Protein 3FXA (pdb70)

Sequence (746 aa):
DKQAILDNIHQTWQQEEANAISSRLPEVTSEEALVKTVEKIAECTGKIIVVAGCGTTSGVAAKKLVHSFNCIERRPAVFLTPSDAVHGTLGVLQKEDILILISKGGNTGELLNLIPACKTKGSTLIGVTENPDSVIAKEADIFFPVSVSKEPDPFNLATASTAVIASFDAVIVCLTYNYTKEQFSVIHPGGAGDKQQAILDNIHQTWQEEANAISSRLPEEVTSEEALVKTVEKIAECTGKIVVAGCGTSGVAAKKLVHSFNCIERPAVFLTPSDAVHGTLGVLQKEEDILILISKGGNTGELLNLIPACKTKGSTLIGVTENPDSVIAKEADIFFPVSVSKKEPDPFFNLATASTAVIASFDAVIVCLTYNYTKEQFSVIHPGGDKQAILDNIHQQTWQEEANAISRLPEVTSEEEALVKTVEKIAECTGKIVVAGCGTTSGVAAKKLVHSFNCIERPAVVFLTPSDAVHGTLGVLQKEEDILILISKGGNTGELLNLIPACKTKGSTLIGVTENPDSVIAKEADIFFPVSVSKEPDPFNLATASSTAVIASFDAVIVCLTYNNYTKEEQQFSVIHPGGGDKQAILDNIHQTWQEEEANAISRLPEVTSEEALVKTVEKIAECTGKIVVAGCGTSGVAAKKLVHSFNCIERRPAVFLTPSDAVHGTLGVLQKEDILILISKGGNTGELLNLIPACKTKGSTLIGVTENPDSVIAKEADIFFPVSVSSKEPDPFFNLATASTAVIASFDAVIVCLTYNYTKEQFSVIHHPG

B-factor: mean 18.56, std 5.68, range [5.87, 54.34]

Solvent-accessible surface area: 24926 Å² total

Nearest PDB structures (foldseek):
  3fxa-assembly1_D  TM=1.002E+00  e=1.108E-31  Listeria monocytogenes serotype 4b str. F2365
  5uqi-assembly1_A  TM=9.435E-01  e=8.724E-14  Escherichia coli CFT073
  2xhz-assembly1_B  TM=9.467E-01  e=2.197E-13  Escherichia coli
  7en7-assembly1_A  TM=8.411E-01  e=4.763E-09  Escherichia coli K-12
  7en6-assembly1_D  TM=8.245E-01  e=1.511E-08  Escherichia coli

Foldseek 3Di:
DVVVVVVLVVLQVVQLVVQLVCLVVFWDPVLLVCVLVLQLPQPAAEEEEDPDLLQVLSVLLQVLCVLQVHHYDYDYLVCCVVPPVVSDAQSYEYEYGDAQQAPPSVLVSLVSCVVRNHAYEYEYQDCPHPSNVSHPRDTTGDGDDHSDPVSSCPSVSSSNSSSVVSSVVNCCDRDPVNSCVVPVDDD/DDDVVVVVLVVLQVVQLVVQLVCLVVWWDPVLLVCVLVLQLPQPAAEEEEDPDLQQVLRVLLCVLCVLQVRHYDYDYLVVCLVPPVVVDAQSYEYEYADAQQAPPSVVSSLVSCVVRNHAYEQEYQHCPHPSNVSHPRDTTGDGPDHSDPVRSCPSVSSSSSSSVVSSVVNVCDRDPVNNCVVPVD/DDPVVVVVLVVLQVVQLVVQLVCLVVFWDPVLLVVVLVLLLPQPAAEEEEDPDLQQVLRVLLQVLCVLQVRHYDYDYLVCCVVPPVVSDAQSYEYEYADAAQAPPSVVVSLVSCVVRNHAYEQEYQDCPHPSNVSHPRDTTGDGDARSDPVRSCPSVSSSNSSSVVSSVVNVCDRDPVNSCVVPVDD/DDDVVVVVLVVLQVVQLVVQLVCLVVFWDPVLLVVLLVLQLPQPAAEEEEDPDLQQVLSVLLCVLCVLQVRHYDYDYLVCCLVPPVVSDAQSYEYEYGDAQQAPPSVVSSLVSCVVRNHAYEYEYQDCPHPSNVSHPRDIGGDGDDHSDPVRSCPSVSSSNSSSVVSSVVNCCDGDVVVSCVVPVD

Structure (mmCIF, N/CA/C/O backbone):
data_3FXA
#
_entry.id   3FXA
#
_cell.length_a   57.944
_cell.length_b   57.944
_cell.length_c   197.964
_cell.angle_alpha   90.000
_cell.angle_beta   90.000
_cell.angle_gamma   120.000
#
_symmetry.space_group_name_H-M   'P 31'
#
loop_
_entity.id
_entity.type
_entity.pdbx_description
1 polymer 'SIS domain protein'
2 non-polymer 1,2-ETHANEDIOL
3 water water
#
loop_
_atom_site.group_PDB
_atom_site.id
_atom_site.type_symbol
_atom_site.label_atom_id
_atom_site.label_alt_id
_atom_site.label_comp_id
_atom_site.label_asym_id
_atom_site.label_entity_id
_atom_site.label_seq_id
_atom_site.pdbx_PDB_ins_code
_atom_site.Cartn_x
_atom_site.Cartn_y
_atom_site.Cartn_z
_atom_site.occupancy
_atom_site.B_iso_or_equiv
_atom_site.auth_seq_id
_atom_site.auth_comp_id
_atom_site.auth_asym_id
_atom_site.auth_atom_id
_atom_site.pdbx_PDB_model_num
ATOM 9 N N . ASP A 1 3 ? 16.316 27.066 10.372 1.00 25.82 2 ASP A N 1
ATOM 10 C CA . ASP A 1 3 ? 17.023 26.068 11.202 1.00 25.55 2 ASP A CA 1
ATOM 11 C C . ASP A 1 3 ? 16.143 24.849 11.477 1.00 25.11 2 ASP A C 1
ATOM 12 O O . ASP A 1 3 ? 14.938 24.868 11.179 1.00 25.28 2 ASP A O 1
ATOM 17 N N . LYS A 1 4 ? 16.750 23.799 12.033 1.00 23.77 3 LYS A N 1
ATOM 18 C CA . LYS A 1 4 ? 16.068 22.517 12.291 1.00 23.09 3 LYS A CA 1
ATOM 19 C C . LYS A 1 4 ? 14.741 22.662 13.041 1.00 22.56 3 LYS A C 1
ATOM 20 O O . LYS A 1 4 ? 13.715 22.140 12.597 1.00 22.06 3 LYS A O 1
ATOM 26 N N . GLN A 1 5 ? 14.766 23.393 14.151 1.00 21.56 4 GLN A N 1
ATOM 27 C CA . GLN A 1 5 ? 13.572 23.575 14.970 1.00 21.05 4 GLN A CA 1
ATOM 28 C C . GLN A 1 5 ? 12.456 24.370 14.269 1.00 20.41 4 GLN A C 1
ATOM 29 O O . GLN A 1 5 ? 11.279 24.032 14.434 1.00 20.54 4 GLN A O 1
ATOM 35 N N . ALA A 1 6 ? 12.817 25.393 13.485 1.00 19.72 5 ALA A N 1
ATOM 36 C CA . ALA A 1 6 ? 11.834 26.182 12.727 1.00 16.97 5 ALA A CA 1
ATOM 37 C C . ALA A 1 6 ? 11.129 25.289 11.678 1.00 16.16 5 ALA A C 1
ATOM 38 O O . ALA A 1 6 ? 9.915 25.392 11.496 1.00 17.24 5 ALA A O 1
ATOM 40 N N . ILE A 1 7 ? 11.889 24.391 11.044 1.00 15.84 6 ILE A N 1
ATOM 41 C CA . ILE A 1 7 ? 11.329 23.430 10.072 1.00 16.36 6 ILE A CA 1
ATOM 42 C C . ILE A 1 7 ? 10.323 22.506 10.737 1.00 15.52 6 ILE A C 1
ATOM 43 O O . ILE A 1 7 ? 9.170 22.382 10.261 1.00 14.17 6 ILE A O 1
ATOM 48 N N . LEU A 1 8 ? 10.746 21.878 11.835 1.00 16.95 7 LEU A N 1
ATOM 49 C CA . LEU A 1 8 ? 9.904 20.957 12.612 1.00 17.50 7 LEU A CA 1
ATOM 50 C C . LEU A 1 8 ? 8.649 21.616 13.188 1.00 18.32 7 LEU A C 1
ATOM 51 O O . LEU A 1 8 ? 7.589 21.000 13.172 1.00 17.60 7 LEU A O 1
ATOM 56 N N . ASP A 1 9 ? 8.774 22.847 13.701 1.00 18.45 8 ASP A N 1
ATOM 57 C CA . ASP A 1 9 ? 7.606 23.597 14.201 1.00 18.56 8 ASP A CA 1
ATOM 58 C C . ASP A 1 9 ? 6.595 23.859 13.077 1.00 17.44 8 ASP A C 1
ATOM 59 O O . ASP A 1 9 ? 5.400 23.668 13.272 1.00 17.75 8 ASP A O 1
ATOM 64 N N . ASN A 1 10 ? 7.089 24.275 11.909 1.00 17.63 9 ASN A N 1
ATOM 65 C CA . ASN A 1 10 ? 6.233 24.520 10.709 1.00 17.52 9 ASN A CA 1
ATOM 66 C C . ASN A 1 10 ? 5.461 23.244 10.317 1.00 16.09 9 ASN A C 1
ATOM 67 O O . ASN A 1 10 ? 4.220 23.264 10.140 1.00 16.09 9 ASN A O 1
ATOM 72 N N . ILE A 1 11 ? 6.216 22.148 10.184 1.00 16.11 10 ILE A N 1
ATOM 73 C CA . ILE A 1 11 ? 5.704 20.802 9.901 1.00 13.90 10 ILE A CA 1
ATOM 74 C C . ILE A 1 11 ? 4.646 20.358 10.916 1.00 14.22 10 ILE A C 1
ATOM 75 O O . ILE A 1 11 ? 3.533 19.985 10.541 1.00 16.15 10 ILE A O 1
ATOM 80 N N . HIS A 1 12 ? 4.970 20.433 12.206 1.00 13.14 11 HIS A N 1
ATOM 81 C CA . HIS A 1 12 ? 3.993 20.026 13.256 1.00 13.74 11 HIS A CA 1
ATOM 82 C C . HIS A 1 12 ? 2.674 20.794 13.229 1.00 13.06 11 HIS A C 1
ATOM 83 O O . HIS A 1 12 ? 1.612 20.202 13.515 1.00 14.79 11 HIS A O 1
ATOM 90 N N . GLN A 1 13 ? 2.745 22.091 12.911 1.00 14.00 12 GLN A N 1
ATOM 91 C CA . GLN A 1 13 ? 1.567 22.953 12.812 1.00 16.41 12 GLN A CA 1
ATOM 92 C C . GLN A 1 13 ? 0.662 22.433 11.681 1.00 16.16 12 GLN A C 1
ATOM 93 O O . GLN A 1 13 ? -0.558 22.306 11.845 1.00 17.46 12 GLN A O 1
ATOM 99 N N . THR A 1 14 ? 1.274 22.076 10.550 1.00 16.24 13 THR A N 1
ATOM 100 C CA . THR A 1 14 ? 0.504 21.549 9.409 1.00 15.98 13 THR A CA 1
ATOM 101 C C . THR A 1 14 ? -0.235 20.269 9.798 1.00 16.29 13 THR A C 1
ATOM 102 O O . THR A 1 14 ? -1.427 20.154 9.521 1.00 16.95 13 THR A O 1
ATOM 106 N N . TRP A 1 15 ? 0.462 19.336 10.452 1.00 14.85 14 TRP A N 1
ATOM 107 C CA . TRP A 1 15 ? -0.161 18.076 10.869 1.00 14.96 14 TRP A CA 1
ATOM 108 C C . TRP A 1 15 ? -1.281 18.300 11.876 1.00 16.04 14 TRP A C 1
ATOM 109 O O . TRP A 1 15 ? -2.291 17.613 11.809 1.00 14.72 14 TRP A O 1
ATOM 120 N N . GLN A 1 16 ? -1.107 19.274 12.777 1.00 15.94 15 GLN A N 1
ATOM 121 C CA A GLN A 1 16 ? -2.157 19.620 13.759 0.50 16.29 15 GLN A CA 1
ATOM 122 C CA B GLN A 1 16 ? -2.150 19.612 13.755 0.50 16.25 15 GLN A CA 1
ATOM 123 C C . GLN A 1 16 ? -3.419 20.054 13.032 1.00 15.52 15 GLN A C 1
ATOM 124 O O . GLN A 1 16 ? -4.490 19.543 13.304 1.00 15.49 15 GLN A O 1
ATOM 135 N N . GLU A 1 17 ? -3.272 20.982 12.073 1.00 16.22 16 GLU A N 1
ATOM 136 C CA . GLU A 1 17 ? -4.412 21.496 11.296 1.00 18.03 16 GLU A CA 1
ATOM 137 C C . GLU A 1 17 ? -5.086 20.412 10.438 1.00 17.02 16 GLU A C 1
ATOM 138 O O . GLU A 1 17 ? -6.324 20.366 10.359 1.00 19.73 16 GLU A O 1
ATOM 144 N N . GLU A 1 18 ? -4.292 19.538 9.816 1.00 16.13 17 GLU A N 1
ATOM 145 C CA . GLU A 1 18 ? -4.847 18.415 9.027 1.00 15.52 17 GLU A CA 1
ATOM 146 C C . GLU A 1 18 ? -5.582 17.416 9.922 1.00 15.60 17 GLU A C 1
ATOM 147 O O . GLU A 1 18 ? -6.692 17.006 9.600 1.00 16.65 17 GLU A O 1
ATOM 153 N N . ALA A 1 19 ? -4.984 17.056 11.062 1.00 16.88 18 ALA A N 1
ATOM 154 C CA . ALA A 1 19 ? -5.674 16.171 12.013 1.00 17.11 18 ALA A CA 1
ATOM 155 C C . ALA A 1 19 ? -7.006 16.783 12.460 1.00 17.36 18 ALA A C 1
ATOM 156 O O . ALA A 1 19 ? -8.021 16.076 12.510 1.00 18.72 18 ALA A O 1
ATOM 158 N N . ASN A 1 20 ? -7.005 18.084 12.756 1.00 15.17 19 ASN A N 1
ATOM 159 C CA . ASN A 1 20 ? -8.213 18.809 13.206 1.00 17.02 19 ASN A CA 1
ATOM 160 C C . ASN A 1 20 ? -9.304 18.786 12.138 1.00 18.45 19 ASN A C 1
ATOM 161 O O . ASN A 1 20 ? -10.482 18.595 12.459 1.00 18.37 19 ASN A O 1
ATOM 166 N N . ALA A 1 21 ? -8.896 18.970 10.879 1.00 16.85 20 ALA A N 1
ATOM 167 C CA . ALA A 1 21 ? -9.811 18.957 9.720 1.00 17.32 20 ALA A CA 1
ATOM 168 C C . ALA A 1 21 ? -10.555 17.622 9.588 1.00 17.40 20 ALA A C 1
ATOM 169 O O . ALA A 1 21 ? -11.745 17.609 9.318 1.00 18.70 20 ALA A O 1
ATOM 171 N N . ILE A 1 22 ? -9.858 16.518 9.851 1.00 17.23 21 ILE A N 1
ATOM 172 C CA . ILE A 1 22 ? -10.469 15.183 9.791 1.00 16.63 21 ILE A CA 1
ATOM 173 C C . ILE A 1 22 ? -11.311 14.963 11.039 1.00 15.77 21 ILE A C 1
ATOM 174 O O . ILE A 1 22 ? -12.411 14.433 10.941 1.00 17.32 21 ILE A O 1
ATOM 179 N N . SER A 1 23 ? -10.783 15.345 12.209 1.00 17.17 22 SER A N 1
ATOM 180 C CA A SER A 1 23 ? -11.546 15.165 13.449 0.50 17.02 22 SER A CA 1
ATOM 181 C CA B SER A 1 23 ? -11.521 15.227 13.474 0.50 16.85 22 SER A CA 1
ATOM 182 C C . SER A 1 23 ? -12.883 15.918 13.435 1.00 16.90 22 SER A C 1
ATOM 183 O O . SER A 1 23 ? -13.847 15.433 14.028 1.00 16.53 22 SER A O 1
ATOM 188 N N . ARG A 1 24 ? -12.965 17.061 12.731 1.00 15.35 23 ARG A N 1
ATOM 189 C CA . ARG A 1 24 ? -14.213 17.841 12.615 1.00 16.06 23 ARG A CA 1
ATOM 190 C C . ARG A 1 24 ? -15.193 17.356 11.531 1.00 15.18 23 ARG A C 1
ATOM 191 O O . ARG A 1 24 ? -16.257 17.976 11.319 1.00 13.95 23 ARG A O 1
ATOM 199 N N . LEU A 1 25 ? -14.893 16.240 10.855 1.00 13.40 24 LEU A N 1
ATOM 200 C CA . LEU A 1 25 ? -15.779 15.768 9.787 1.00 13.89 24 LEU A CA 1
ATOM 201 C C . LEU A 1 25 ? -17.261 15.599 10.161 1.00 14.62 24 LEU A C 1
ATOM 202 O O . LEU A 1 25 ? -18.108 15.976 9.371 1.00 15.20 24 LEU A O 1
ATOM 207 N N . PRO A 1 26 ? -17.583 15.101 11.379 1.00 14.91 25 PRO A N 1
ATOM 208 C CA . PRO A 1 26 ? -18.991 15.021 11.765 1.00 16.00 25 PRO A CA 1
ATOM 209 C C . PRO A 1 26 ? -19.782 16.365 11.757 1.00 16.29 25 PRO A C 1
ATOM 210 O O . PRO A 1 26 ? -20.980 16.354 11.457 1.00 17.69 25 PRO A O 1
ATOM 214 N N . GLU A 1 27 ? -19.107 17.485 12.027 1.00 17.45 26 GLU A N 1
ATOM 215 C CA . GLU A 1 27 ? -19.719 18.823 12.054 1.00 19.57 26 GLU A CA 1
ATOM 216 C C . GLU A 1 27 ? -19.953 19.453 10.674 1.00 19.01 26 GLU A C 1
ATOM 217 O O . GLU A 1 27 ? -20.909 20.224 10.505 1.00 20.10 26 GLU A O 1
ATOM 223 N N . VAL A 1 28 ? -19.098 19.100 9.702 1.00 18.23 27 VAL A N 1
ATOM 224 C CA . VAL A 1 28 ? -19.093 19.704 8.361 1.00 17.70 27 VAL A CA 1
ATOM 225 C C . VAL A 1 28 ? -19.734 18.831 7.263 1.00 16.86 27 VAL A C 1
ATOM 226 O O . VAL A 1 28 ? -19.985 19.322 6.159 1.00 20.14 27 VAL A O 1
ATOM 230 N N . THR A 1 29 ? -19.980 17.552 7.556 1.00 14.83 28 THR A N 1
ATOM 231 C CA . THR A 1 29 ? -20.691 16.654 6.663 1.00 13.58 28 THR A CA 1
ATOM 232 C C . THR A 1 29 ? -22.178 16.573 7.072 1.00 14.98 28 THR A C 1
ATOM 233 O O . THR A 1 29 ? -22.583 17.052 8.176 1.00 16.70 28 THR A O 1
ATOM 237 N N . SER A 1 30 ? -22.968 15.965 6.182 1.00 16.29 29 SER A N 1
ATOM 238 C CA . SER A 1 30 ? -24.402 15.741 6.361 1.00 16.56 29 SER A CA 1
ATOM 239 C C . SER A 1 30 ? -24.653 14.276 6.645 1.00 16.01 29 SER A C 1
ATOM 240 O O . SER A 1 30 ? -24.318 13.412 5.813 1.00 16.93 29 SER A O 1
ATOM 243 N N . GLU A 1 31 ? -25.271 13.977 7.802 1.00 16.67 30 GLU A N 1
ATOM 244 C CA . GLU A 1 31 ? -25.629 12.585 8.107 1.00 15.60 30 GLU A CA 1
ATOM 245 C C . GLU A 1 31 ? -26.533 11.937 7.043 1.00 15.98 30 GLU A C 1
ATOM 246 O O . GLU A 1 31 ? -26.293 10.797 6.647 1.00 16.59 30 GLU A O 1
ATOM 252 N N . GLU A 1 32 ? -27.546 12.678 6.590 1.00 16.22 31 GLU A N 1
ATOM 253 C CA . GLU A 1 32 ? -28.440 12.204 5.528 1.00 17.28 31 GLU A CA 1
ATOM 254 C C . GLU A 1 32 ? -27.617 11.851 4.281 1.00 16.36 31 GLU A C 1
ATOM 255 O O . GLU A 1 32 ? -27.738 10.738 3.736 1.00 15.99 31 GLU A O 1
ATOM 261 N N . ALA A 1 33 ? -26.736 12.755 3.856 1.00 17.06 32 ALA A N 1
ATOM 262 C CA . ALA A 1 33 ? -25.895 12.492 2.655 1.00 16.16 32 ALA A CA 1
ATOM 263 C C . ALA A 1 33 ? -24.962 11.297 2.815 1.00 15.55 32 ALA A C 1
ATOM 264 O O . ALA A 1 33 ? -24.790 10.521 1.899 1.00 17.21 32 ALA A O 1
ATOM 266 N N . LEU A 1 34 ? -24.351 11.150 3.995 1.00 15.24 33 LEU A N 1
ATOM 267 C CA . LEU A 1 34 ? -23.458 10.015 4.288 1.00 16.08 33 LEU A CA 1
ATOM 268 C C . LEU A 1 34 ? -24.178 8.673 4.116 1.00 15.86 33 LEU A C 1
ATOM 269 O O . LEU A 1 34 ? -23.702 7.754 3.418 1.00 15.90 33 LEU A O 1
ATOM 274 N N . VAL A 1 35 ? -25.358 8.574 4.712 1.00 16.39 34 VAL A N 1
ATOM 275 C CA . VAL A 1 35 ? -26.146 7.343 4.638 1.00 15.82 34 VAL A CA 1
ATOM 276 C C . VAL A 1 35 ? -26.656 7.071 3.216 1.00 16.70 34 VAL A C 1
ATOM 277 O O . VAL A 1 35 ? -26.507 5.944 2.708 1.00 17.38 34 VAL A O 1
ATOM 281 N N . LYS A 1 36 ? -27.198 8.114 2.576 1.00 16.33 35 LYS A N 1
ATOM 282 C CA . LYS A 1 36 ? -27.724 8.002 1.206 1.00 17.42 35 LYS A CA 1
ATOM 283 C C . LYS A 1 36 ? -26.617 7.591 0.242 1.00 16.97 35 LYS A C 1
ATOM 284 O O . LYS A 1 36 ? -26.830 6.727 -0.623 1.00 16.75 35 LYS A O 1
ATOM 290 N N . THR A 1 37 ? -25.416 8.143 0.438 1.00 17.06 36 THR A N 1
ATOM 291 C CA . THR A 1 37 ? -24.275 7.797 -0.411 1.00 16.00 36 THR A CA 1
ATOM 292 C C . THR A 1 37 ? -23.884 6.323 -0.242 1.00 15.26 36 THR A C 1
ATOM 293 O O . THR A 1 37 ? -23.622 5.647 -1.233 1.00 15.13 36 THR A O 1
ATOM 297 N N . VAL A 1 38 ? -23.817 5.828 0.999 1.00 13.30 37 VAL A N 1
ATOM 298 C CA . VAL A 1 38 ? -23.529 4.411 1.247 1.00 14.12 37 VAL A CA 1
ATOM 299 C C . VAL A 1 38 ? -24.572 3.496 0.590 1.00 14.79 37 VAL A C 1
ATOM 300 O O . VAL A 1 38 ? -24.210 2.518 -0.047 1.00 15.23 37 VAL A O 1
ATOM 304 N N . GLU A 1 39 ? -25.854 3.815 0.782 1.00 15.40 38 GLU A N 1
ATOM 305 C CA . GLU A 1 39 ? -26.977 3.030 0.246 1.00 17.25 38 GLU A CA 1
ATOM 306 C C . GLU A 1 39 ? -26.963 3.023 -1.268 1.00 16.53 38 GLU A C 1
ATOM 307 O O . GLU A 1 39 ? -27.007 1.953 -1.893 1.00 17.33 38 GLU A O 1
ATOM 313 N N . LYS A 1 40 ? -26.852 4.220 -1.833 1.00 16.23 39 LYS A N 1
ATOM 314 C CA . LYS A 1 40 ? -26.842 4.393 -3.295 1.00 16.13 39 LYS A CA 1
ATOM 315 C C . LYS A 1 40 ? -25.686 3.638 -3.958 1.00 14.53 39 LYS A C 1
ATOM 316 O O . LYS A 1 40 ? -25.895 2.999 -4.993 1.00 17.45 39 LYS A O 1
ATOM 322 N N . ILE A 1 41 ? -24.480 3.717 -3.382 1.00 14.71 40 ILE A N 1
ATOM 323 C CA . ILE A 1 41 ? -23.289 3.038 -3.940 1.00 14.90 40 ILE A CA 1
ATOM 324 C C . ILE A 1 41 ? -23.398 1.520 -3.782 1.00 15.64 40 ILE A C 1
ATOM 325 O O . ILE A 1 41 ? -23.065 0.784 -4.704 1.00 16.43 40 ILE A O 1
ATOM 330 N N . ALA A 1 42 ? -23.922 1.056 -2.650 1.00 14.99 41 ALA A N 1
ATOM 331 C CA . ALA A 1 42 ? -24.195 -0.377 -2.447 1.00 15.77 41 ALA A CA 1
ATOM 332 C C . ALA A 1 42 ? -25.198 -0.935 -3.472 1.00 16.44 41 ALA A C 1
ATOM 333 O O . ALA A 1 42 ? -25.019 -2.038 -3.949 1.00 18.38 41 ALA A O 1
ATOM 335 N N . GLU A 1 43 ? -26.197 -0.131 -3.828 1.00 18.18 42 GLU A N 1
ATOM 336 C CA . GLU A 1 43 ? -27.258 -0.509 -4.788 1.00 19.34 42 GLU A CA 1
ATOM 337 C C . GLU A 1 43 ? -26.839 -0.361 -6.261 1.00 19.36 42 GLU A C 1
ATOM 338 O O . GLU A 1 43 ? -27.498 -0.899 -7.155 1.00 19.90 42 GLU A O 1
ATOM 344 N N . CYS A 1 44 ? -25.742 0.341 -6.519 1.00 17.02 43 CYS A N 1
ATOM 345 C CA . CYS A 1 44 ? -25.322 0.629 -7.913 1.00 17.96 43 CYS A CA 1
ATOM 346 C C . CYS A 1 44 ? -24.989 -0.619 -8.745 1.00 17.71 43 CYS A C 1
ATOM 347 O O . CYS A 1 44 ? -24.140 -1.418 -8.378 1.00 17.65 43 CYS A O 1
ATOM 350 N N . THR A 1 45 ? -25.682 -0.782 -9.878 1.00 19.24 44 THR A N 1
ATOM 351 C CA . THR A 1 45 ? -25.434 -1.883 -10.826 1.00 20.05 44 THR A CA 1
ATOM 352 C C . THR A 1 45 ? -24.504 -1.474 -11.987 1.00 20.23 44 THR A C 1
ATOM 353 O O . THR A 1 45 ? -24.131 -2.327 -12.814 1.00 21.61 44 THR A O 1
ATOM 357 N N . GLY A 1 46 ? -24.144 -0.191 -12.058 1.00 19.12 45 GLY A N 1
ATOM 358 C CA . GLY A 1 46 ? -23.209 0.319 -13.079 1.00 20.04 45 GLY A CA 1
ATOM 359 C C . GLY A 1 46 ? -21.826 0.529 -12.478 1.00 20.75 45 GLY A C 1
ATOM 360 O O . GLY A 1 46 ? -21.252 -0.380 -11.864 1.00 23.76 45 GLY A O 1
ATOM 361 N N . LYS A 1 47 ? -21.298 1.732 -12.648 1.00 18.22 46 LYS A N 1
ATOM 362 C CA . LYS A 1 47 ? -19.995 2.107 -12.099 1.00 16.77 46 LYS A CA 1
ATOM 363 C C . LYS A 1 47 ? -20.023 3.519 -11.583 1.00 15.77 46 LYS A C 1
ATOM 364 O O . LYS A 1 47 ? -20.944 4.274 -11.855 1.00 15.60 46 LYS A O 1
ATOM 370 N N . ILE A 1 48 ? -18.977 3.856 -10.828 1.00 15.59 47 ILE A N 1
ATOM 371 C CA A ILE A 1 48 ? -18.821 5.181 -10.250 0.50 14.80 47 ILE A CA 1
ATOM 372 C CA B ILE A 1 48 ? -18.815 5.177 -10.245 0.50 14.96 47 ILE A CA 1
ATOM 373 C C . ILE A 1 48 ? -17.859 5.978 -11.138 1.00 15.37 47 ILE A C 1
ATOM 374 O O . ILE A 1 48 ? -16.736 5.581 -11.322 1.00 18.03 47 ILE A O 1
ATOM 383 N N . VAL A 1 49 ? -18.293 7.111 -11.656 1.00 16.05 48 VAL A N 1
ATOM 384 C CA . VAL A 1 49 ? -17.434 7.949 -12.515 1.00 15.74 48 VAL A CA 1
ATOM 385 C C . VAL A 1 49 ? -17.097 9.166 -11.655 1.00 14.90 48 VAL A C 1
ATOM 386 O O . VAL A 1 49 ? -17.999 9.845 -11.193 1.00 15.69 48 VAL A O 1
ATOM 390 N N . VAL A 1 50 ? -15.812 9.440 -11.407 1.00 14.14 49 VAL A N 1
ATOM 391 C CA . VAL A 1 50 ? -15.423 10.575 -10.539 1.00 13.84 49 VAL A CA 1
ATOM 392 C C . VAL A 1 50 ? -14.625 11.592 -11.349 1.00 13.66 49 VAL A C 1
ATOM 393 O O . VAL A 1 50 ? -13.699 11.205 -12.057 1.00 13.72 49 VAL A O 1
ATOM 397 N N . ALA A 1 51 ? -14.972 12.879 -11.214 1.00 12.61 50 ALA A N 1
ATOM 398 C CA . ALA A 1 51 ? -14.267 13.976 -11.900 1.00 14.67 50 ALA A CA 1
ATOM 399 C C . ALA A 1 51 ? -13.804 15.071 -10.939 1.00 14.75 50 ALA A C 1
ATOM 400 O O . ALA A 1 51 ? -14.510 15.435 -10.005 1.00 15.98 50 ALA A O 1
ATOM 402 N N . GLY A 1 52 ? -12.626 15.613 -11.199 1.00 15.12 51 GLY A N 1
ATOM 403 C CA . GLY A 1 52 ? -12.070 16.718 -10.435 1.00 15.69 51 GLY A CA 1
ATOM 404 C C . GLY A 1 52 ? -10.882 17.277 -11.196 1.00 15.04 51 GLY A C 1
ATOM 405 O O . GLY A 1 52 ? -10.331 16.586 -12.084 1.00 16.14 51 GLY A O 1
ATOM 406 N N . CYS A 1 53 ? -10.535 18.520 -10.860 1.00 13.54 52 CYS A N 1
ATOM 407 C CA . CYS A 1 53 ? -9.395 19.261 -11.413 1.00 13.20 52 CYS A CA 1
ATOM 408 C C . CYS A 1 53 ? -8.334 19.470 -10.329 1.00 13.99 52 CYS A C 1
ATOM 409 O O . CYS A 1 53 ? -8.668 19.780 -9.179 1.00 14.30 52 CYS A O 1
ATOM 412 N N . GLY A 1 54 ? -7.067 19.368 -10.725 1.00 13.96 53 GLY A N 1
ATOM 413 C CA . GLY A 1 54 ? -5.948 19.585 -9.825 1.00 14.75 53 GLY A CA 1
ATOM 414 C C . GLY A 1 54 ? -6.012 18.686 -8.604 1.00 15.27 53 GLY A C 1
ATOM 415 O O . GLY A 1 54 ? -6.135 17.480 -8.746 1.00 14.32 53 GLY A O 1
ATOM 416 N N . THR A 1 55 ? -5.960 19.303 -7.423 1.00 16.49 54 THR A N 1
ATOM 417 C CA A THR A 1 55 ? -5.984 18.577 -6.150 0.50 17.29 54 THR A CA 1
ATOM 418 C CA B THR A 1 55 ? -5.985 18.562 -6.158 0.50 17.72 54 THR A CA 1
ATOM 419 C C . THR A 1 55 ? -7.293 17.783 -5.974 1.00 16.22 54 THR A C 1
ATOM 420 O O . THR A 1 55 ? -7.279 16.643 -5.481 1.00 16.57 54 THR A O 1
ATOM 427 N N . SER A 1 56 ? -8.425 18.381 -6.371 1.00 15.55 55 SER A N 1
ATOM 428 C CA . SER A 1 56 ? -9.736 17.673 -6.356 1.00 14.71 55 SER A CA 1
ATOM 429 C C . SER A 1 56 ? -9.659 16.420 -7.259 1.00 13.43 55 SER A C 1
ATOM 430 O O . SER A 1 56 ? -10.287 15.406 -6.975 1.00 15.82 55 SER A O 1
ATOM 433 N N . GLY A 1 57 ? -8.901 16.509 -8.352 1.00 13.04 56 GLY A N 1
ATOM 434 C CA . GLY A 1 57 ? -8.618 15.386 -9.233 1.00 13.51 56 GLY A CA 1
ATOM 435 C C . GLY A 1 57 ? -7.857 14.261 -8.534 1.00 13.32 56 GLY A C 1
ATOM 436 O O . GLY A 1 57 ? -8.178 13.107 -8.766 1.00 14.92 56 GLY A O 1
ATOM 437 N N . VAL A 1 58 ? -6.864 14.587 -7.678 1.00 12.41 57 VAL A N 1
ATOM 438 C CA . VAL A 1 58 ? -6.110 13.563 -6.955 1.00 13.71 57 VAL A CA 1
ATOM 439 C C . VAL A 1 58 ? -7.079 12.881 -5.953 1.00 12.91 57 VAL A C 1
ATOM 440 O O . VAL A 1 58 ? -7.050 11.646 -5.814 1.00 14.34 57 VAL A O 1
ATOM 444 N N . ALA A 1 59 ? -7.911 13.683 -5.280 1.00 14.39 58 ALA A N 1
ATOM 445 C CA . ALA A 1 59 ? -8.973 13.141 -4.396 1.00 13.66 58 ALA A CA 1
ATOM 446 C C . ALA A 1 59 ? -9.871 12.203 -5.190 1.00 12.95 58 ALA A C 1
ATOM 447 O O . ALA A 1 59 ? -10.152 11.097 -4.752 1.00 13.12 58 ALA A O 1
ATOM 449 N N . ALA A 1 60 ? -10.244 12.617 -6.411 1.00 12.21 59 ALA A N 1
ATOM 450 C CA . ALA A 1 60 ? -11.097 11.776 -7.270 1.00 14.14 59 ALA A CA 1
ATOM 451 C C . ALA A 1 60 ? -10.452 10.424 -7.576 1.00 12.14 59 ALA A C 1
ATOM 452 O O . ALA A 1 60 ? -11.092 9.351 -7.513 1.00 14.97 59 ALA A O 1
ATOM 454 N N . LYS A 1 61 ? -9.151 10.469 -7.879 1.00 12.59 60 LYS A N 1
ATOM 455 C CA . LYS A 1 61 ? -8.375 9.263 -8.152 1.00 12.93 60 LYS A CA 1
ATOM 456 C C . LYS A 1 61 ? -8.285 8.362 -6.904 1.00 12.32 60 LYS A C 1
ATOM 457 O O . LYS A 1 61 ? -8.237 7.135 -7.037 1.00 13.23 60 LYS A O 1
ATOM 463 N N . LYS A 1 62 ? -8.301 8.973 -5.707 1.00 13.28 61 LYS A N 1
ATOM 464 C CA . LYS A 1 62 ? -8.224 8.183 -4.468 1.00 12.59 61 LYS A CA 1
ATOM 465 C C . LYS A 1 62 ? -9.564 7.428 -4.306 1.00 11.06 61 LYS A C 1
ATOM 466 O O . LYS A 1 62 ? -9.572 6.212 -4.060 1.00 13.35 61 LYS A O 1
ATOM 472 N N . LEU A 1 63 ? -10.680 8.130 -4.491 1.00 12.42 62 LEU A N 1
ATOM 473 C CA . LEU A 1 63 ? -12.002 7.492 -4.494 1.00 12.68 62 LEU A CA 1
ATOM 474 C C . LEU A 1 63 ? -12.061 6.309 -5.491 1.00 12.05 62 LEU A C 1
ATOM 475 O O . LEU A 1 63 ? -12.477 5.189 -5.136 1.00 13.14 62 LEU A O 1
ATOM 480 N N . VAL A 1 64 ? -11.613 6.568 -6.714 1.00 12.56 63 VAL A N 1
ATOM 481 C CA . VAL A 1 64 ? -11.600 5.566 -7.789 1.00 12.30 63 VAL A CA 1
ATOM 482 C C . VAL A 1 64 ? -10.774 4.345 -7.428 1.00 12.26 63 VAL A C 1
ATOM 483 O O . VAL A 1 64 ? -11.266 3.237 -7.540 1.00 12.31 63 VAL A O 1
ATOM 487 N N . HIS A 1 65 ? -9.558 4.529 -6.907 1.00 13.28 64 HIS A N 1
ATOM 488 C CA . HIS A 1 65 ? -8.784 3.362 -6.480 1.00 11.86 64 HIS A CA 1
ATOM 489 C C . HIS A 1 65 ? -9.497 2.522 -5.386 1.00 13.06 64 HIS A C 1
ATOM 490 O O . HIS A 1 65 ? -9.668 1.296 -5.524 1.00 14.23 64 HIS A O 1
ATOM 497 N N . SER A 1 66 ? -9.876 3.205 -4.314 1.00 13.64 65 SER A N 1
ATOM 498 C CA . SER A 1 66 ? -10.488 2.545 -3.166 1.00 12.96 65 SER A CA 1
ATOM 499 C C . SER A 1 66 ? -11.849 1.907 -3.441 1.00 12.71 65 SER A C 1
ATOM 500 O O . SER A 1 66 ? -12.132 0.836 -2.886 1.00 14.99 65 SER A O 1
ATOM 503 N N . PHE A 1 67 ? -12.649 2.508 -4.321 1.00 10.74 66 PHE A N 1
ATOM 504 C CA . PHE A 1 67 ? -13.941 1.913 -4.720 1.00 11.46 66 PHE A CA 1
ATOM 505 C C . PHE A 1 67 ? -13.647 0.597 -5.450 1.00 11.57 66 PHE A C 1
ATOM 506 O O . PHE A 1 67 ? -14.233 -0.452 -5.126 1.00 14.93 66 PHE A O 1
ATOM 514 N N . ASN A 1 68 ? -12.711 0.617 -6.392 1.00 10.81 67 ASN A N 1
ATOM 515 C CA . ASN A 1 68 ? -12.299 -0.618 -7.081 1.00 11.30 67 ASN A CA 1
ATOM 516 C C . ASN A 1 68 ? -11.814 -1.696 -6.133 1.00 11.54 67 ASN A C 1
ATOM 517 O O . ASN A 1 68 ? -12.186 -2.858 -6.276 1.00 13.32 67 ASN A O 1
ATOM 522 N N . CYS A 1 69 ? -11.052 -1.304 -5.112 1.00 13.42 68 CYS A N 1
ATOM 523 C CA . CYS A 1 69 ? -10.568 -2.248 -4.124 1.00 14.14 68 CYS A CA 1
ATOM 524 C C . CYS A 1 69 ? -11.663 -3.029 -3.394 1.00 14.64 68 CYS A C 1
ATOM 525 O O . CYS A 1 69 ? -11.414 -4.162 -2.984 1.00 14.68 68 CYS A O 1
ATOM 528 N N . ILE A 1 70 ? -12.858 -2.421 -3.261 1.00 13.66 69 ILE A N 1
ATOM 529 C CA . ILE A 1 70 ? -13.991 -3.053 -2.591 1.00 13.31 69 ILE A CA 1
ATOM 530 C C . ILE A 1 70 ? -15.071 -3.533 -3.577 1.00 12.45 69 ILE A C 1
ATOM 531 O O . ILE A 1 70 ? -16.260 -3.622 -3.239 1.00 14.27 69 ILE A O 1
ATOM 536 N N . GLU A 1 71 ? -14.647 -3.865 -4.802 1.00 13.40 70 GLU A N 1
ATOM 537 C CA . GLU A 1 71 ? -15.554 -4.377 -5.834 1.00 14.00 70 GLU A CA 1
ATOM 538 C C . GLU A 1 71 ? -16.717 -3.439 -6.185 1.00 14.45 70 GLU A C 1
ATOM 539 O O . GLU A 1 71 ? -17.855 -3.900 -6.354 1.00 15.37 70 GLU A O 1
ATOM 545 N N . ARG A 1 72 ? -16.430 -2.133 -6.183 1.00 14.79 71 ARG A N 1
ATOM 546 C CA A ARG A 1 72 ? -17.357 -1.102 -6.641 0.50 14.83 71 ARG A CA 1
ATOM 547 C CA B ARG A 1 72 ? -17.357 -1.100 -6.637 0.50 14.67 71 ARG A CA 1
ATOM 548 C C . ARG A 1 72 ? -16.650 -0.470 -7.843 1.00 15.10 71 ARG A C 1
ATOM 549 O O . ARG A 1 72 ? -15.850 0.476 -7.681 1.00 15.13 71 ARG A O 1
ATOM 564 N N . PRO A 1 73 ? -16.892 -1.016 -9.080 1.00 13.82 72 PRO A N 1
ATOM 565 C CA . PRO A 1 73 ? -16.216 -0.461 -10.265 1.00 13.69 72 PRO A CA 1
ATOM 566 C C . PRO A 1 73 ? -16.289 1.053 -10.323 1.00 12.91 72 PRO A C 1
ATOM 567 O O . PRO A 1 73 ? -17.369 1.629 -10.090 1.00 13.15 72 PRO A O 1
ATOM 571 N N . ALA A 1 74 ? -15.144 1.661 -10.615 1.00 13.30 73 ALA A N 1
ATOM 572 C CA . ALA A 1 74 ? -14.991 3.107 -10.649 1.00 11.96 73 ALA A CA 1
ATOM 573 C C . ALA A 1 74 ? -13.958 3.508 -11.686 1.00 12.31 73 ALA A C 1
ATOM 574 O O . ALA A 1 74 ? -13.038 2.750 -11.976 1.00 15.14 73 ALA A O 1
ATOM 576 N N . VAL A 1 75 ? -14.138 4.698 -12.238 1.00 14.33 74 VAL A N 1
ATOM 577 C CA . VAL A 1 75 ? -13.261 5.255 -13.277 1.00 13.88 74 VAL A CA 1
ATOM 578 C C . VAL A 1 75 ? -13.100 6.749 -13.085 1.00 15.49 74 VAL A C 1
ATOM 579 O O . VAL A 1 75 ? -14.062 7.421 -12.685 1.00 14.34 74 VAL A O 1
ATOM 583 N N . PHE A 1 76 ? -11.893 7.254 -13.347 1.00 14.60 75 PHE A N 1
ATOM 584 C CA . PHE A 1 76 ? -11.635 8.690 -13.290 1.00 15.84 75 PHE A CA 1
ATOM 585 C C . PHE A 1 76 ? -12.042 9.300 -14.621 1.00 15.58 75 PHE A C 1
ATOM 586 O O . PHE A 1 76 ? -11.671 8.771 -15.677 1.00 14.31 75 PHE A O 1
ATOM 594 N N . LEU A 1 77 ? -12.805 10.382 -14.575 1.00 15.45 76 LEU A N 1
ATOM 595 C CA . LEU A 1 77 ? -13.198 11.133 -15.774 1.00 16.54 76 LEU A CA 1
ATOM 596 C C . LEU A 1 77 ? -12.384 12.426 -15.834 1.00 15.03 76 LEU A C 1
ATOM 597 O O . LEU A 1 77 ? -12.642 13.351 -15.065 1.00 15.12 76 LEU A O 1
ATOM 602 N N . THR A 1 78 ? -11.402 12.492 -16.750 1.00 14.66 77 THR A N 1
ATOM 603 C CA . THR A 1 78 ? -10.517 13.664 -16.919 1.00 13.69 77 THR A CA 1
ATOM 604 C C . THR A 1 78 ? -11.330 14.778 -17.605 1.00 13.89 77 THR A C 1
ATOM 605 O O . THR A 1 78 ? -11.782 14.578 -18.729 1.00 13.07 77 THR A O 1
ATOM 609 N N . PRO A 1 79 ? -11.571 15.933 -16.918 1.00 15.25 78 PRO A N 1
ATOM 610 C CA . PRO A 1 79 ? -12.420 16.978 -17.534 1.00 14.74 78 PRO A CA 1
ATOM 611 C C . PRO A 1 79 ? -11.975 17.492 -18.939 1.00 15.94 78 PRO A C 1
ATOM 612 O O . PRO A 1 79 ? -12.836 17.796 -19.772 1.00 16.43 78 PRO A O 1
ATOM 616 N N . SER A 1 80 ? -10.667 17.574 -19.184 1.00 14.46 79 SER A N 1
ATOM 617 C CA . SER A 1 80 ? -10.149 18.025 -20.505 1.00 15.97 79 SER A CA 1
ATOM 618 C C . SER A 1 80 ? -10.300 16.956 -21.623 1.00 16.60 79 SER A C 1
ATOM 619 O O . SER A 1 80 ? -10.099 17.276 -22.821 1.00 16.82 79 SER A O 1
ATOM 622 N N . ASP A 1 81 ? -10.619 15.709 -21.255 1.00 15.17 80 ASP A N 1
ATOM 623 C CA . ASP A 1 81 ? -10.963 14.630 -22.215 1.00 15.54 80 ASP A CA 1
ATOM 624 C C . ASP A 1 81 ? -12.481 14.448 -22.289 1.00 14.89 80 ASP A C 1
ATOM 625 O O . ASP A 1 81 ? -12.995 14.143 -23.359 1.00 14.25 80 ASP A O 1
ATOM 630 N N . ALA A 1 82 ? -13.174 14.572 -21.141 1.00 13.97 81 ALA A N 1
ATOM 631 C CA . ALA A 1 82 ? -14.649 14.437 -21.010 1.00 13.65 81 ALA A CA 1
ATOM 632 C C . ALA A 1 82 ? -15.504 15.150 -22.069 1.00 14.20 81 ALA A C 1
ATOM 633 O O . ALA A 1 82 ? -16.334 14.523 -22.733 1.00 14.53 81 ALA A O 1
ATOM 635 N N . VAL A 1 83 ? -15.267 16.450 -22.231 1.00 15.52 82 VAL A N 1
ATOM 636 C CA . VAL A 1 83 ? -15.973 17.283 -23.231 1.00 15.75 82 VAL A CA 1
ATOM 637 C C . VAL A 1 83 ? -15.490 17.065 -24.698 1.00 15.03 82 VAL A C 1
ATOM 638 O O . VAL A 1 83 ? -15.993 17.731 -25.623 1.00 16.27 82 VAL A O 1
ATOM 642 N N . HIS A 1 84 ? -14.526 16.154 -24.877 1.00 14.07 83 HIS A N 1
ATOM 643 C CA . HIS A 1 84 ? -13.958 15.756 -26.163 1.00 16.41 83 HIS A CA 1
ATOM 644 C C . HIS A 1 84 ? -14.133 14.255 -26.454 1.00 17.66 83 HIS A C 1
ATOM 645 O O . HIS A 1 84 ? -13.329 13.642 -27.193 1.00 19.85 83 HIS A O 1
ATOM 652 N N . GLY A 1 85 ? -15.203 13.674 -25.898 1.00 17.64 84 GLY A N 1
ATOM 653 C CA . GLY A 1 85 ? -15.617 12.297 -26.150 1.00 17.82 84 GLY A CA 1
ATOM 654 C C . GLY A 1 85 ? -15.677 11.308 -25.005 1.00 16.66 84 GLY A C 1
ATOM 655 O O . GLY A 1 85 ? -16.442 10.347 -25.087 1.00 15.71 84 GLY A O 1
ATOM 656 N N . THR A 1 86 ? -14.890 11.521 -23.941 1.00 16.65 85 THR A N 1
ATOM 657 C CA . THR A 1 86 ? -14.829 10.543 -22.853 1.00 17.19 85 THR A CA 1
ATOM 658 C C . THR A 1 86 ? -16.070 10.562 -21.966 1.00 15.89 85 THR A C 1
ATOM 659 O O . THR A 1 86 ? -16.261 9.625 -21.193 1.00 16.30 85 THR A O 1
ATOM 663 N N . LEU A 1 87 ? -16.936 11.587 -22.109 1.00 16.03 86 LEU A N 1
ATOM 664 C CA . LEU A 1 87 ? -18.262 11.563 -21.435 1.00 15.35 86 LEU A CA 1
ATOM 665 C C . LEU A 1 87 ? -19.104 10.345 -21.847 1.00 17.05 86 LEU A C 1
ATOM 666 O O . LEU A 1 87 ? -20.063 9.984 -21.159 1.00 17.67 86 LEU A O 1
ATOM 671 N N . GLY A 1 88 ? -18.756 9.719 -22.967 1.00 16.86 87 GLY A N 1
ATOM 672 C CA . GLY A 1 88 ? -19.355 8.430 -23.347 1.00 15.67 87 GLY A CA 1
ATOM 673 C C . GLY A 1 88 ? -19.142 7.276 -22.355 1.00 14.54 87 GLY A C 1
ATOM 674 O O . GLY A 1 88 ? -19.865 6.288 -22.408 1.00 14.11 87 GLY A O 1
ATOM 675 N N . VAL A 1 89 ? -18.169 7.391 -21.446 1.00 14.81 88 VAL A N 1
ATOM 676 C CA . VAL A 1 89 ? -17.952 6.392 -20.379 1.00 13.79 88 VAL A CA 1
ATOM 677 C C . VAL A 1 89 ? -19.122 6.378 -19.353 1.00 15.81 88 VAL A C 1
ATOM 678 O O . VAL A 1 89 ? -19.346 5.356 -18.704 1.00 17.09 88 VAL A O 1
ATOM 682 N N . LEU A 1 90 ? -19.818 7.515 -19.223 1.00 15.14 89 LEU A N 1
ATOM 683 C CA . LEU A 1 90 ? -20.909 7.712 -18.270 1.00 16.04 89 LEU A CA 1
ATOM 684 C C . LEU A 1 90 ? -22.208 7.155 -18.839 1.00 16.24 89 LEU A C 1
ATOM 685 O O . LEU A 1 90 ? -22.617 7.516 -19.948 1.00 17.33 89 LEU A O 1
ATOM 690 N N . GLN A 1 91 ? -22.847 6.274 -18.084 1.00 12.33 90 GLN A N 1
ATOM 691 C CA . GLN A 1 91 ? -24.114 5.641 -18.505 1.00 13.83 90 GLN A CA 1
ATOM 692 C C . GLN A 1 91 ? -25.231 5.871 -17.467 1.00 13.62 90 GLN A C 1
ATOM 693 O O . GLN A 1 91 ? -24.987 6.336 -16.343 1.00 14.64 90 GLN A O 1
ATOM 699 N N . LYS A 1 92 ? -26.471 5.568 -17.872 1.00 13.97 91 LYS A N 1
ATOM 700 C CA . LYS A 1 92 ? -27.680 5.807 -17.030 1.00 15.22 91 LYS A CA 1
ATOM 701 C C . LYS A 1 92 ? -27.624 5.198 -15.611 1.00 17.27 91 LYS A C 1
ATOM 702 O O . LYS A 1 92 ? -28.004 5.858 -14.659 1.00 18.28 91 LYS A O 1
ATOM 708 N N . GLU A 1 93 ? -27.045 4.005 -15.495 1.00 17.13 92 GLU A N 1
ATOM 709 C CA . GLU A 1 93 ? -26.962 3.232 -14.252 1.00 18.07 92 GLU A CA 1
ATOM 710 C C . GLU A 1 93 ? -25.772 3.645 -13.395 1.00 16.32 92 GLU A C 1
ATOM 711 O O . GLU A 1 93 ? -25.530 3.032 -12.337 1.00 19.34 92 GLU A O 1
ATOM 717 N N . ASP A 1 94 ? -25.053 4.687 -13.807 1.00 14.95 93 ASP A N 1
ATOM 718 C CA . ASP A 1 94 ? -23.851 5.120 -13.108 1.00 15.34 93 ASP A CA 1
ATOM 719 C C . ASP A 1 94 ? -24.098 6.237 -12.100 1.00 16.77 93 ASP A C 1
ATOM 720 O O . ASP A 1 94 ? -25.140 6.900 -12.101 1.00 16.54 93 ASP A O 1
ATOM 725 N N . ILE A 1 95 ? -23.081 6.454 -11.273 1.00 16.85 94 ILE A N 1
ATOM 726 C CA . ILE A 1 95 ? -23.057 7.525 -10.296 1.00 16.48 94 ILE A CA 1
ATOM 727 C C . ILE A 1 95 ? -21.911 8.449 -10.674 1.00 16.18 94 ILE A C 1
ATOM 728 O O . ILE A 1 95 ? -20.777 7.983 -10.714 1.00 18.42 94 ILE A O 1
ATOM 733 N N . LEU A 1 96 ? -22.215 9.707 -11.015 1.00 13.15 95 LEU A N 1
ATOM 734 C CA . LEU A 1 96 ? -21.192 10.714 -11.295 1.00 13.40 95 LEU A CA 1
ATOM 735 C C . LEU A 1 96 ? -20.928 11.475 -9.997 1.00 13.52 95 LEU A C 1
ATOM 736 O O . LEU A 1 96 ? -21.875 11.966 -9.369 1.00 14.45 95 LEU A O 1
ATOM 741 N N . ILE A 1 97 ? -19.665 11.522 -9.597 1.00 14.25 96 ILE A N 1
ATOM 742 C CA . ILE A 1 97 ? -19.218 12.254 -8.422 1.00 14.45 96 ILE A CA 1
ATOM 743 C C . ILE A 1 97 ? -18.334 13.394 -8.914 1.00 14.18 96 ILE A C 1
ATOM 744 O O . ILE A 1 97 ? -17.280 13.161 -9.539 1.00 14.97 96 ILE A O 1
ATOM 749 N N . LEU A 1 98 ? -18.784 14.627 -8.671 1.00 13.96 97 LEU A N 1
ATOM 750 C CA . LEU A 1 98 ? -18.014 15.819 -9.024 1.00 14.66 97 LEU A CA 1
ATOM 751 C C . LEU A 1 98 ? -17.411 16.395 -7.745 1.00 16.43 97 LEU A C 1
ATOM 752 O O . LEU A 1 98 ? -18.138 16.680 -6.795 1.00 17.21 97 LEU A O 1
ATOM 757 N N . ILE A 1 99 ? -16.085 16.564 -7.731 1.00 15.13 98 ILE A N 1
ATOM 758 C CA . ILE A 1 99 ? -15.347 17.082 -6.552 1.00 13.94 98 ILE A CA 1
ATOM 759 C C . ILE A 1 99 ? -14.815 18.468 -6.890 1.00 15.97 98 ILE A C 1
ATOM 760 O O . ILE A 1 99 ? -13.963 18.630 -7.777 1.00 15.42 98 ILE A O 1
ATOM 765 N N . SER A 1 100 ? -15.398 19.470 -6.250 1.00 16.23 99 SER A N 1
ATOM 766 C CA . SER A 1 100 ? -15.015 20.862 -6.446 1.00 16.47 99 SER A CA 1
ATOM 767 C C . SER A 1 100 ? -15.228 21.630 -5.160 1.00 18.03 99 SER A C 1
ATOM 768 O O . SER A 1 100 ? -16.374 21.792 -4.752 1.00 17.70 99 SER A O 1
ATOM 771 N N . LYS A 1 101 ? -14.149 22.137 -4.553 1.00 18.71 100 LYS A N 1
ATOM 772 C CA . LYS A 1 101 ? -14.250 22.867 -3.272 1.00 17.55 100 LYS A CA 1
ATOM 773 C C . LYS A 1 101 ? -15.250 24.003 -3.355 1.00 17.41 100 LYS A C 1
ATOM 774 O O . LYS A 1 101 ? -16.212 23.999 -2.614 1.00 17.02 100 LYS A O 1
ATOM 780 N N . GLY A 1 102 ? -15.039 24.956 -4.266 1.00 17.63 101 GLY A N 1
ATOM 781 C CA . GLY A 1 102 ? -15.972 26.064 -4.456 1.00 19.27 101 GLY A CA 1
ATOM 782 C C . GLY A 1 102 ? -17.283 25.688 -5.146 1.00 18.99 101 GLY A C 1
ATOM 783 O O . GLY A 1 102 ? -18.233 26.466 -5.083 1.00 21.53 101 GLY A O 1
ATOM 784 N N . GLY A 1 103 ? -17.323 24.531 -5.824 1.00 19.49 102 GLY A N 1
ATOM 785 C CA . GLY A 1 103 ? -18.526 23.994 -6.482 1.00 18.80 102 GLY A CA 1
ATOM 786 C C . GLY A 1 103 ? -18.957 24.615 -7.801 1.00 19.77 102 GLY A C 1
ATOM 787 O O . GLY A 1 103 ? -20.028 24.281 -8.325 1.00 18.84 102 GLY A O 1
ATOM 788 N N . ASN A 1 104 ? -18.158 25.539 -8.325 1.00 19.90 103 ASN A N 1
ATOM 789 C CA . ASN A 1 104 ? -18.459 26.218 -9.589 1.00 18.89 103 ASN A CA 1
ATOM 790 C C . ASN A 1 104 ? -17.344 26.069 -10.633 1.00 18.70 103 ASN A C 1
ATOM 791 O O . ASN A 1 104 ? -17.334 26.827 -11.610 1.00 18.66 103 ASN A O 1
ATOM 796 N N . THR A 1 105 ? -16.439 25.086 -10.459 1.00 17.50 104 THR A N 1
ATOM 797 C CA . THR A 1 105 ? -15.319 24.881 -11.396 1.00 18.86 104 THR A CA 1
ATOM 798 C C . THR A 1 105 ? -15.886 24.603 -12.798 1.00 17.92 104 THR A C 1
ATOM 799 O O . THR A 1 105 ? -16.534 23.570 -12.996 1.00 16.93 104 THR A O 1
ATOM 803 N N . GLY A 1 106 ? -15.671 25.544 -13.730 1.00 18.91 105 GLY A N 1
ATOM 804 C CA . GLY A 1 106 ? -16.227 25.481 -15.103 1.00 19.36 105 GLY A CA 1
ATOM 805 C C . GLY A 1 106 ? -16.055 24.168 -15.846 1.00 19.75 105 GLY A C 1
ATOM 806 O O . GLY A 1 106 ? -16.990 23.700 -16.496 1.00 20.82 105 GLY A O 1
ATOM 807 N N . GLU A 1 107 ? -14.884 23.551 -15.684 1.00 19.78 106 GLU A N 1
ATOM 808 C CA . GLU A 1 107 ? -14.562 22.253 -16.300 1.00 18.75 106 GLU A CA 1
ATOM 809 C C . GLU A 1 107 ? -15.530 21.138 -15.884 1.00 19.11 106 GLU A C 1
ATOM 810 O O . GLU A 1 107 ? -15.793 20.219 -16.656 1.00 18.35 106 GLU A O 1
ATOM 816 N N . LEU A 1 108 ? -16.014 21.198 -14.643 1.00 16.60 107 LEU A N 1
ATOM 817 C CA . LEU A 1 108 ? -16.962 20.219 -14.112 1.00 17.25 107 LEU A CA 1
ATOM 818 C C . LEU A 1 108 ? -18.388 20.599 -14.432 1.00 16.05 107 LEU A C 1
ATOM 819 O O . LEU A 1 108 ? -19.205 19.715 -14.697 1.00 17.57 107 LEU A O 1
ATOM 824 N N . LEU A 1 109 ? -18.703 21.899 -14.413 1.00 16.61 108 LEU A N 1
ATOM 825 C CA . LEU A 1 109 ? -20.068 22.359 -14.713 1.00 16.12 108 LEU A CA 1
ATOM 826 C C . LEU A 1 109 ? -20.465 21.958 -16.129 1.00 16.12 108 LEU A C 1
ATOM 827 O O . LEU A 1 109 ? -21.614 21.615 -16.365 1.00 15.76 108 LEU A O 1
ATOM 832 N N . ASN A 1 110 ? -19.491 21.994 -17.050 1.00 17.71 109 ASN A N 1
ATOM 833 C CA . ASN A 1 110 ? -19.651 21.525 -18.446 1.00 18.67 109 ASN A CA 1
ATOM 834 C C . ASN A 1 110 ? -20.047 20.042 -18.615 1.00 18.38 109 ASN A C 1
ATOM 835 O O . ASN A 1 110 ? -20.495 19.665 -19.694 1.00 17.37 109 ASN A O 1
ATOM 840 N N . LEU A 1 111 ? -19.878 19.230 -17.557 1.00 17.63 110 LEU A N 1
ATOM 841 C CA . LEU A 1 111 ? -20.223 17.811 -17.501 1.00 17.24 110 LEU A CA 1
ATOM 842 C C . LEU A 1 111 ? -21.654 17.551 -17.037 1.00 15.89 110 LEU A C 1
ATOM 843 O O . LEU A 1 111 ? -22.173 16.453 -17.249 1.00 17.92 110 LEU A O 1
ATOM 848 N N . ILE A 1 112 ? -22.305 18.543 -16.422 1.00 15.95 111 ILE A N 1
ATOM 849 C CA . ILE A 1 112 ? -23.639 18.343 -15.833 1.00 16.19 111 ILE A CA 1
ATOM 850 C C . ILE A 1 112 ? -24.719 18.130 -16.890 1.00 16.78 111 ILE A C 1
ATOM 851 O O . ILE A 1 112 ? -25.518 17.203 -16.743 1.00 17.60 111 ILE A O 1
ATOM 856 N N . PRO A 1 113 ? -24.720 18.940 -17.966 1.00 16.62 112 PRO A N 1
ATOM 857 C CA . PRO A 1 113 ? -25.761 18.675 -18.987 1.00 17.51 112 PRO A CA 1
ATOM 858 C C . PRO A 1 113 ? -25.781 17.230 -19.526 1.00 18.07 112 PRO A C 1
ATOM 859 O O . PRO A 1 113 ? -26.878 16.663 -19.677 1.00 19.28 112 PRO A O 1
ATOM 863 N N . ALA A 1 114 ? -24.605 16.635 -19.787 1.00 16.97 113 ALA A N 1
ATOM 864 C CA . ALA A 1 114 ? -24.530 15.233 -20.232 1.00 16.88 113 ALA A CA 1
ATOM 865 C C . ALA A 1 114 ? -25.040 14.265 -19.162 1.00 16.87 113 ALA A C 1
ATOM 866 O O . ALA A 1 114 ? -25.744 13.287 -19.468 1.00 17.02 113 ALA A O 1
ATOM 868 N N . CYS A 1 115 ? -24.671 14.516 -17.903 1.00 16.60 114 CYS A N 1
ATOM 869 C CA . CYS A 1 115 ? -25.189 13.730 -16.777 1.00 16.51 114 CYS A CA 1
ATOM 870 C C . CYS A 1 115 ? -26.730 13.726 -16.746 1.00 17.18 114 CYS A C 1
ATOM 871 O O . CYS A 1 115 ? -27.329 12.655 -16.633 1.00 16.30 114 CYS A O 1
ATOM 874 N N . LYS A 1 116 ? -27.348 14.895 -16.935 1.00 17.66 115 LYS A N 1
ATOM 875 C CA . LYS A 1 116 ? -28.820 15.026 -16.928 1.00 17.48 115 LYS A CA 1
ATOM 876 C C . LYS A 1 116 ? -29.478 14.316 -18.117 1.00 17.48 115 LYS A C 1
ATOM 877 O O . LYS A 1 116 ? -30.481 13.634 -17.937 1.00 19.07 115 LYS A O 1
ATOM 883 N N . THR A 1 117 ? -28.889 14.462 -19.303 1.00 17.65 116 THR A N 1
ATOM 884 C CA . THR A 1 117 ? -29.364 13.791 -20.522 1.00 17.20 116 THR A CA 1
ATOM 885 C C . THR A 1 117 ? -29.278 12.268 -20.376 1.00 16.20 116 THR A C 1
ATOM 886 O O . THR A 1 117 ? -30.199 11.544 -20.774 1.00 17.13 116 THR A O 1
ATOM 890 N N . LYS A 1 118 ? -28.183 11.794 -19.786 1.00 16.15 117 LYS A N 1
ATOM 891 C CA . LYS A 1 118 ? -27.950 10.361 -19.622 1.00 15.54 117 LYS A CA 1
ATOM 892 C C . LYS A 1 118 ? -28.768 9.749 -18.487 1.00 15.97 117 LYS A C 1
ATOM 893 O O . LYS A 1 118 ? -29.003 8.549 -18.511 1.00 15.94 117 LYS A O 1
ATOM 899 N N . GLY A 1 119 ? -29.199 10.565 -17.523 1.00 17.71 118 GLY A N 1
ATOM 900 C CA . GLY A 1 119 ? -30.005 10.099 -16.387 1.00 18.68 118 GLY A CA 1
ATOM 901 C C . GLY A 1 119 ? -29.221 9.489 -15.225 1.00 17.86 118 GLY A C 1
ATOM 902 O O . GLY A 1 119 ? -29.800 8.837 -14.359 1.00 18.87 118 GLY A O 1
ATOM 903 N N . SER A 1 120 ? -27.915 9.743 -15.167 1.00 17.89 119 SER A N 1
ATOM 904 C CA . SER A 1 120 ? -27.068 9.222 -14.092 1.00 17.65 119 SER A CA 1
ATOM 905 C C . SER A 1 120 ? -27.382 9.930 -12.781 1.00 18.19 119 SER A C 1
ATOM 906 O O . SER A 1 120 ? -28.032 10.999 -12.767 1.00 18.18 119 SER A O 1
ATOM 909 N N . THR A 1 121 ? -26.897 9.337 -11.692 1.00 16.91 120 THR A N 1
ATOM 910 C CA . THR A 1 121 ? -26.997 9.928 -10.358 1.00 16.99 120 THR A CA 1
ATOM 911 C C . THR A 1 121 ? -25.824 10.882 -10.140 1.00 17.16 120 THR A C 1
ATOM 912 O O . THR A 1 121 ? -24.695 10.481 -10.323 1.00 20.35 120 THR A O 1
ATOM 916 N N . LEU A 1 122 ? -26.092 12.135 -9.775 1.00 17.72 121 LEU A N 1
ATOM 917 C CA . LEU A 1 122 ? -25.042 13.126 -9.501 1.00 17.76 121 LEU A CA 1
ATOM 918 C C . LEU A 1 122 ? -24.829 13.320 -7.982 1.00 17.64 121 LEU A C 1
ATOM 919 O O . LEU A 1 122 ? -25.777 13.639 -7.258 1.00 16.27 121 LEU A O 1
ATOM 924 N N . ILE A 1 123 ? -23.591 13.120 -7.519 1.00 15.87 122 ILE A N 1
ATOM 925 C CA . ILE A 1 123 ? -23.193 13.401 -6.124 1.00 16.14 122 ILE A CA 1
ATOM 926 C C . ILE A 1 123 ? -22.267 14.606 -6.255 1.00 15.84 122 ILE A C 1
ATOM 927 O O . ILE A 1 123 ? -21.295 14.535 -6.992 1.00 14.48 122 ILE A O 1
ATOM 932 N N . GLY A 1 124 ? -22.608 15.728 -5.615 1.00 14.35 123 GLY A N 1
ATOM 933 C CA . GLY A 1 124 ? -21.790 16.935 -5.684 1.00 13.73 123 GLY A CA 1
ATOM 934 C C . GLY A 1 124 ? -21.023 17.118 -4.389 1.00 14.28 123 GLY A C 1
ATOM 935 O O . GLY A 1 124 ? -21.643 17.371 -3.347 1.00 13.97 123 GLY A O 1
ATOM 936 N N . VAL A 1 125 ? -19.698 17.017 -4.462 1.00 14.89 124 VAL A N 1
ATOM 937 C CA . VAL A 1 125 ? -18.814 17.105 -3.287 1.00 15.49 124 VAL A CA 1
ATOM 938 C C . VAL A 1 125 ? -18.186 18.501 -3.249 1.00 17.22 124 VAL A C 1
ATOM 939 O O . VAL A 1 125 ? -17.230 18.787 -3.972 1.00 17.02 124 VAL A O 1
ATOM 943 N N . THR A 1 126 ? -18.707 19.354 -2.371 1.00 17.87 125 THR A N 1
ATOM 944 C CA . THR A 1 126 ? -18.304 20.750 -2.317 1.00 17.96 125 THR A CA 1
ATOM 945 C C . THR A 1 126 ? -18.560 21.375 -0.944 1.00 18.28 125 THR A C 1
ATOM 946 O O . THR A 1 126 ? -19.338 20.829 -0.157 1.00 20.85 125 THR A O 1
ATOM 950 N N . GLU A 1 127 ? -17.895 22.493 -0.665 1.00 18.94 126 GLU A N 1
ATOM 951 C CA . GLU A 1 127 ? -18.135 23.233 0.598 1.00 18.77 126 GLU A CA 1
ATOM 952 C C . GLU A 1 127 ? -19.337 24.167 0.485 1.00 19.96 126 GLU A C 1
ATOM 953 O O . GLU A 1 127 ? -19.969 24.490 1.500 1.00 19.90 126 GLU A O 1
ATOM 959 N N . ASN A 1 128 ? -19.645 24.570 -0.751 1.00 20.06 127 ASN A N 1
ATOM 960 C CA . ASN A 1 128 ? -20.595 25.641 -1.055 1.00 18.50 127 ASN A CA 1
ATOM 961 C C . ASN A 1 128 ? -22.025 25.175 -1.374 1.00 18.92 127 ASN A C 1
ATOM 962 O O . ASN A 1 128 ? -22.276 24.696 -2.497 1.00 18.00 127 ASN A O 1
ATOM 967 N N . PRO A 1 129 ? -22.979 25.350 -0.412 1.00 19.20 128 PRO A N 1
ATOM 968 C CA . PRO A 1 129 ? -24.358 24.891 -0.651 1.00 19.95 128 PRO A CA 1
ATOM 969 C C . PRO A 1 129 ? -25.153 25.678 -1.721 1.00 20.12 128 PRO A C 1
ATOM 970 O O . PRO A 1 129 ? -26.200 25.186 -2.172 1.00 21.07 128 PRO A O 1
ATOM 974 N N . ASP A 1 130 ? -24.667 26.870 -2.098 1.00 19.19 129 ASP A N 1
ATOM 975 C CA . ASP A 1 130 ? -25.277 27.743 -3.121 1.00 20.57 129 ASP A CA 1
ATOM 976 C C . ASP A 1 130 ? -24.580 27.618 -4.493 1.00 19.63 129 ASP A C 1
ATOM 977 O O . ASP A 1 130 ? -24.888 28.376 -5.418 1.00 20.13 129 ASP A O 1
ATOM 982 N N . SER A 1 131 ? -23.634 26.682 -4.602 1.00 19.57 130 SER A N 1
ATOM 983 C CA . SER A 1 131 ? -22.943 26.403 -5.867 1.00 18.69 130 SER A CA 1
ATOM 984 C C . SER A 1 131 ? -23.823 25.589 -6.820 1.00 18.58 130 SER A C 1
ATOM 985 O O . SER A 1 131 ? -24.778 24.914 -6.407 1.00 19.78 130 SER A O 1
ATOM 988 N N . VAL A 1 132 ? -23.449 25.622 -8.102 1.00 18.77 131 VAL A N 1
ATOM 989 C CA . VAL A 1 132 ? -24.151 24.868 -9.146 1.00 17.20 131 VAL A CA 1
ATOM 990 C C . VAL A 1 132 ? -24.094 23.363 -8.868 1.00 16.66 131 VAL A C 1
ATOM 991 O O . VAL A 1 132 ? -25.117 22.683 -8.935 1.00 18.33 131 VAL A O 1
ATOM 995 N N . ILE A 1 133 ? -22.904 22.873 -8.513 1.00 17.19 132 ILE A N 1
ATOM 996 C CA . ILE A 1 133 ? -22.673 21.460 -8.201 1.00 17.02 132 ILE A CA 1
ATOM 997 C C . ILE A 1 133 ? -23.571 21.009 -7.023 1.00 17.73 132 ILE A C 1
ATOM 998 O O . ILE A 1 133 ? -24.205 19.968 -7.109 1.00 17.98 132 ILE A O 1
ATOM 1003 N N . ALA A 1 134 ? -23.644 21.820 -5.967 1.00 19.08 133 ALA A N 1
ATOM 1004 C CA . ALA A 1 134 ? -24.519 21.516 -4.815 1.00 18.85 133 ALA A CA 1
ATOM 1005 C C . ALA A 1 134 ? -26.002 21.533 -5.199 1.00 19.86 133 ALA A C 1
ATOM 1006 O O . ALA A 1 134 ? -26.760 20.663 -4.769 1.00 19.28 133 ALA A O 1
ATOM 1008 N N . LYS A 1 135 ? -26.400 22.507 -6.021 1.00 19.32 134 LYS A N 1
ATOM 1009 C CA . LYS A 1 135 ? -27.810 22.670 -6.426 1.00 19.14 134 LYS A CA 1
ATOM 1010 C C . LYS A 1 135 ? -28.292 21.658 -7.472 1.00 18.23 134 LYS A C 1
ATOM 1011 O O . LYS A 1 135 ? -29.455 21.226 -7.439 1.00 16.87 134 LYS A O 1
ATOM 1017 N N . GLU A 1 136 ? -27.405 21.281 -8.391 1.00 19.31 135 GLU A N 1
ATOM 1018 C CA . GLU A 1 136 ? -27.725 20.314 -9.444 1.00 18.97 135 GLU A CA 1
ATOM 1019 C C . GLU A 1 136 ? -27.631 18.858 -8.985 1.00 17.55 135 GLU A C 1
ATOM 1020 O O . GLU A 1 136 ? -28.217 17.980 -9.613 1.00 17.41 135 GLU A O 1
ATOM 1026 N N . ALA A 1 137 ? -26.951 18.594 -7.871 1.00 16.43 136 ALA A N 1
ATOM 1027 C CA . ALA A 1 137 ? -26.731 17.222 -7.440 1.00 16.27 136 ALA A CA 1
ATOM 1028 C C . ALA A 1 137 ? -27.993 16.532 -6.972 1.00 16.52 136 ALA A C 1
ATOM 1029 O O . ALA A 1 137 ? -28.877 17.169 -6.411 1.00 18.89 136 ALA A O 1
ATOM 1031 N N . ASP A 1 138 ? -28.045 15.221 -7.184 1.00 16.92 137 ASP A N 1
ATOM 1032 C CA . ASP A 1 138 ? -29.096 14.368 -6.604 1.00 16.65 137 ASP A CA 1
ATOM 1033 C C . ASP A 1 138 ? -28.772 14.145 -5.120 1.00 17.20 137 ASP A C 1
ATOM 1034 O O . ASP A 1 138 ? -29.683 14.001 -4.304 1.00 18.41 137 ASP A O 1
ATOM 1039 N N . ILE A 1 139 ? -27.479 14.063 -4.811 1.00 16.69 138 ILE A N 1
ATOM 1040 C CA . ILE A 1 139 ? -26.990 14.033 -3.424 1.00 14.74 138 ILE A CA 1
ATOM 1041 C C . ILE A 1 139 ? -25.936 15.137 -3.300 1.00 13.55 138 ILE A C 1
ATOM 1042 O O . ILE A 1 139 ? -24.842 15.021 -3.884 1.00 15.82 138 ILE A O 1
ATOM 1047 N N . PHE A 1 140 ? -26.268 16.215 -2.593 1.00 15.87 139 PHE A N 1
ATOM 1048 C CA . PHE A 1 140 ? -25.301 17.256 -2.217 1.00 15.66 139 PHE A CA 1
ATOM 1049 C C . PHE A 1 140 ? -24.571 16.648 -0.994 1.00 17.10 139 PHE A C 1
ATOM 1050 O O . PHE A 1 140 ? -25.220 16.268 0.005 1.00 16.65 139 PHE A O 1
ATOM 1058 N N . PHE A 1 141 ? -23.247 16.524 -1.128 1.00 16.48 140 PHE A N 1
ATOM 1059 C CA . PHE A 1 141 ? -22.372 15.900 -0.139 1.00 15.32 140 PHE A CA 1
ATOM 1060 C C . PHE A 1 141 ? -21.454 17.006 0.395 1.00 15.80 140 PHE A C 1
ATOM 1061 O O . PHE A 1 141 ? -20.350 17.217 -0.136 1.00 15.19 140 PHE A O 1
ATOM 1069 N N . PRO A 1 142 ? -21.906 17.728 1.439 1.00 17.24 141 PRO A N 1
ATOM 1070 C CA . PRO A 1 142 ? -21.078 18.801 1.995 1.00 17.09 141 PRO A CA 1
ATOM 1071 C C . PRO A 1 142 ? -19.813 18.306 2.695 1.00 16.99 141 PRO A C 1
ATOM 1072 O O . PRO A 1 142 ? -19.839 17.298 3.389 1.00 16.75 141 PRO A O 1
ATOM 1076 N N . VAL A 1 143 ? -18.716 19.012 2.476 1.00 16.72 142 VAL A N 1
ATOM 1077 C CA . VAL A 1 143 ? -17.424 18.754 3.135 1.00 16.59 142 VAL A CA 1
ATOM 1078 C C . VAL A 1 143 ? -16.695 20.096 3.124 1.00 16.12 142 VAL A C 1
ATOM 1079 O O . VAL A 1 143 ? -16.709 20.791 2.097 1.00 19.12 142 VAL A O 1
ATOM 1083 N N . SER A 1 144 ? -16.105 20.488 4.251 1.00 16.98 143 SER A N 1
ATOM 1084 C CA . SER A 1 144 ? -15.408 21.763 4.337 1.00 15.79 143 SER A CA 1
ATOM 1085 C C . SER A 1 144 ? -14.390 21.718 5.457 1.00 16.76 143 SER A C 1
ATOM 1086 O O . SER A 1 144 ? -14.420 20.793 6.276 1.00 16.66 143 SER A O 1
ATOM 1089 N N . VAL A 1 145 ? -13.485 22.691 5.429 1.00 17.64 144 VAL A N 1
ATOM 1090 C CA . VAL A 1 145 ? -12.432 22.883 6.435 1.00 18.83 144 VAL A CA 1
ATOM 1091 C C . VAL A 1 145 ? -12.403 24.364 6.814 1.00 20.37 144 VAL A C 1
ATOM 1092 O O . VAL A 1 145 ? -12.630 25.237 5.960 1.00 20.33 144 VAL A O 1
ATOM 1096 N N . SER A 1 146 ? -12.164 24.626 8.097 1.00 22.29 145 SER A N 1
ATOM 1097 C CA . SER A 1 146 ? -12.132 25.984 8.655 1.00 25.14 145 SER A CA 1
ATOM 1098 C C . SER A 1 146 ? -10.740 26.626 8.699 1.00 26.60 145 SER A C 1
ATOM 1099 O O . SER A 1 146 ? -10.639 27.846 8.859 1.00 27.34 145 SER A O 1
ATOM 1102 N N . LYS A 1 147 ? -9.691 25.807 8.586 1.00 28.03 146 LYS A N 1
ATOM 1103 C CA . LYS A 1 147 ? -8.300 26.249 8.667 1.00 28.75 146 LYS A CA 1
ATOM 1104 C C . LYS A 1 147 ? -7.438 25.468 7.673 1.00 28.80 146 LYS A C 1
ATOM 1105 O O . LYS A 1 147 ? -7.392 24.237 7.733 1.00 28.49 146 LYS A O 1
ATOM 1107 N N . GLU A 1 148 ? -6.781 26.190 6.762 1.00 28.43 147 GLU A N 1
ATOM 1108 C CA . GLU A 1 148 ? -5.859 25.605 5.772 1.00 28.25 147 GLU A CA 1
ATOM 1109 C C . GLU A 1 148 ? -4.434 25.922 6.243 1.00 26.38 147 GLU A C 1
ATOM 1110 O O . GLU A 1 148 ? -4.132 27.088 6.499 1.00 26.59 147 GLU A O 1
ATOM 1116 N N . PRO A 1 149 ? -3.551 24.899 6.337 1.00 25.25 148 PRO A N 1
ATOM 1117 C CA . PRO A 1 149 ? -2.217 25.118 6.912 1.00 24.73 148 PRO A CA 1
ATOM 1118 C C . PRO A 1 149 ? -1.190 25.929 6.135 1.00 24.68 148 PRO A C 1
ATOM 1119 O O . PRO A 1 149 ? -0.225 26.371 6.756 1.00 23.21 148 PRO A O 1
ATOM 1123 N N . ASP A 1 150 ? -1.372 26.099 4.819 1.00 24.66 149 ASP A N 1
ATOM 1124 C CA . ASP A 1 150 ? -0.393 26.841 3.992 1.00 25.81 149 ASP A CA 1
ATOM 1125 C C . ASP A 1 150 ? -0.474 28.361 4.260 1.00 26.82 149 ASP A C 1
ATOM 1126 O O . ASP A 1 150 ? -1.570 28.860 4.533 1.00 27.38 149 ASP A O 1
ATOM 1131 N N . PRO A 1 151 ? 0.670 29.096 4.173 1.00 26.57 150 PRO A N 1
ATOM 1132 C CA . PRO A 1 151 ? 0.682 30.561 4.439 1.00 26.66 150 PRO A CA 1
ATOM 1133 C C . PRO A 1 151 ? -0.300 31.417 3.604 1.00 27.46 150 PRO A C 1
ATOM 1134 O O . PRO A 1 151 ? -0.742 32.474 4.088 1.00 27.49 150 PRO A O 1
ATOM 1138 N N . PHE A 1 152 ? -0.630 30.974 2.386 1.00 27.98 151 PHE A N 1
ATOM 1139 C CA . PHE A 1 152 ? -1.596 31.682 1.519 1.00 28.68 151 PHE A CA 1
ATOM 1140 C C . PHE A 1 152 ? -3.064 31.273 1.663 1.00 29.43 151 PHE A C 1
ATOM 1141 O O . PHE A 1 152 ? -3.923 31.967 1.111 1.00 28.70 151 PHE A O 1
ATOM 1149 N N . ASN A 1 153 ? -3.358 30.180 2.387 1.00 29.55 152 ASN A N 1
ATOM 1150 C CA . ASN A 1 153 ? -4.727 29.640 2.519 1.00 31.19 152 ASN A CA 1
ATOM 1151 C C . ASN A 1 153 ? -5.267 29.213 1.121 1.00 31.72 152 ASN A C 1
ATOM 1152 O O . ASN A 1 153 ? -6.474 29.313 0.854 1.00 33.22 152 ASN A O 1
ATOM 1165 N N . LEU A 1 155 ? -3.305 26.252 -1.113 1.00 28.56 154 LEU A N 1
ATOM 1166 C CA . LEU A 1 155 ? -2.972 24.860 -1.529 1.00 27.41 154 LEU A CA 1
ATOM 1167 C C . LEU A 1 155 ? -4.099 23.818 -1.378 1.00 26.69 154 LEU A C 1
ATOM 1168 O O . LEU A 1 155 ? -4.075 22.792 -2.067 1.00 27.25 154 LEU A O 1
ATOM 1173 N N . ALA A 1 156 ? -5.041 24.073 -0.469 1.00 24.51 155 ALA A N 1
ATOM 1174 C CA . ALA A 1 156 ? -6.177 23.189 -0.203 1.00 22.81 155 ALA A CA 1
ATOM 1175 C C . ALA A 1 156 ? -5.777 21.766 0.268 1.00 21.13 155 ALA A C 1
ATOM 1176 O O . ALA A 1 156 ? -6.420 20.795 -0.095 1.00 23.09 155 ALA A O 1
ATOM 1178 N N . THR A 1 157 ? -4.727 21.658 1.090 1.00 16.91 156 THR A N 1
ATOM 1179 C CA . THR A 1 157 ? -4.213 20.371 1.598 1.00 16.62 156 THR A CA 1
ATOM 1180 C C . THR A 1 157 ? -5.226 19.759 2.593 1.00 13.91 156 THR A C 1
ATOM 1181 O O . THR A 1 157 ? -5.657 18.614 2.434 1.00 13.88 156 THR A O 1
ATOM 1185 N N . ALA A 1 158 ? -5.620 20.527 3.597 1.00 14.59 157 ALA A N 1
ATOM 1186 C CA . ALA A 1 158 ? -6.647 20.068 4.540 1.00 14.99 157 ALA A CA 1
ATOM 1187 C C . ALA A 1 158 ? -7.978 19.740 3.833 1.00 13.51 157 ALA A C 1
ATOM 1188 O O . ALA A 1 158 ? -8.600 18.697 4.124 1.00 15.65 157 ALA A O 1
ATOM 1190 N N . SER A 1 159 ? -8.393 20.595 2.885 1.00 14.85 158 SER A N 1
ATOM 1191 C CA . SER A 1 159 ? -9.653 20.372 2.129 1.00 14.88 158 SER A CA 1
ATOM 1192 C C . SER A 1 159 ? -9.622 19.043 1.377 1.00 15.40 158 SER A C 1
ATOM 1193 O O . SER A 1 159 ? -10.605 18.281 1.388 1.00 15.79 158 SER A O 1
ATOM 1196 N N . THR A 1 160 ? -8.492 18.778 0.709 1.00 14.75 159 THR A N 1
ATOM 1197 C CA . THR A 1 160 ? -8.290 17.531 -0.026 1.00 14.86 159 THR A CA 1
ATOM 1198 C C . THR A 1 160 ? -8.365 16.316 0.895 1.00 13.69 159 THR A C 1
ATOM 1199 O O . THR A 1 160 ? -9.060 15.335 0.588 1.00 16.06 159 THR A O 1
ATOM 1216 N N . ALA A 1 162 ? -9.802 16.164 3.867 1.00 15.06 161 ALA A N 1
ATOM 1217 C CA . ALA A 1 162 ? -11.182 16.059 4.371 1.00 14.99 161 ALA A CA 1
ATOM 1218 C C . ALA A 1 162 ? -12.080 15.308 3.362 1.00 14.28 161 ALA A C 1
ATOM 1219 O O . ALA A 1 162 ? -12.860 14.423 3.734 1.00 15.03 161 ALA A O 1
ATOM 1221 N N . VAL A 1 163 ? -11.940 15.637 2.083 1.00 14.93 162 VAL A N 1
ATOM 1222 C CA . VAL A 1 163 ? -12.660 14.895 1.034 1.00 14.04 162 VAL A CA 1
ATOM 1223 C C . VAL A 1 163 ? -12.257 13.410 0.973 1.00 13.34 162 VAL A C 1
ATOM 1224 O O . VAL A 1 163 ? -13.129 12.555 0.976 1.00 13.19 162 VAL A O 1
ATOM 1228 N N . ILE A 1 164 ? -10.957 13.118 0.980 1.00 11.88 163 ILE A N 1
ATOM 1229 C CA . ILE A 1 164 ? -10.484 11.737 0.904 1.00 13.77 163 ILE A CA 1
ATOM 1230 C C . ILE A 1 164 ? -11.014 10.963 2.128 1.00 14.16 163 ILE A C 1
ATOM 1231 O O . ILE A 1 164 ? -11.604 9.890 1.971 1.00 13.66 163 ILE A O 1
ATOM 1236 N N . ALA A 1 165 ? -10.794 11.519 3.322 1.00 13.36 164 ALA A N 1
ATOM 1237 C CA . ALA A 1 165 ? -11.275 10.902 4.569 1.00 14.07 164 ALA A CA 1
ATOM 1238 C C . ALA A 1 165 ? -12.778 10.657 4.569 1.00 12.98 164 ALA A C 1
ATOM 1239 O O . ALA A 1 165 ? -13.241 9.602 5.050 1.00 13.56 164 ALA A O 1
ATOM 1241 N N . SER A 1 166 ? -13.555 11.616 4.042 1.00 13.58 165 SER A N 1
ATOM 1242 C CA . SER A 1 166 ? -15.010 11.449 3.937 1.00 14.04 165 SER A CA 1
ATOM 1243 C C . SER A 1 166 ? -15.379 10.166 3.165 1.00 13.01 165 SER A C 1
ATOM 1244 O O . SER A 1 166 ? -16.114 9.331 3.649 1.00 14.93 165 SER A O 1
ATOM 1247 N N . PHE A 1 167 ? -14.780 9.983 1.994 1.00 13.77 166 PHE A N 1
ATOM 1248 C CA . PHE A 1 167 ? -15.053 8.781 1.195 1.00 12.80 166 PHE A CA 1
ATOM 1249 C C . PHE A 1 167 ? -14.351 7.518 1.734 1.00 12.96 166 PHE A C 1
ATOM 1250 O O . PHE A 1 167 ? -14.881 6.417 1.568 1.00 14.39 166 PHE A O 1
ATOM 1258 N N . ASP A 1 168 ? -13.218 7.660 2.428 1.00 12.92 167 ASP A N 1
ATOM 1259 C CA . ASP A 1 168 ? -12.580 6.503 3.080 1.00 11.89 167 ASP A CA 1
ATOM 1260 C C . ASP A 1 168 ? -13.603 5.875 4.039 1.00 11.41 167 ASP A C 1
ATOM 1261 O O . ASP A 1 168 ? -13.754 4.676 4.059 1.00 13.74 167 ASP A O 1
ATOM 1266 N N . ALA A 1 169 ? -14.316 6.724 4.778 1.00 13.26 168 ALA A N 1
ATOM 1267 C CA . ALA A 1 169 ? -15.340 6.274 5.741 1.00 14.27 168 ALA A CA 1
ATOM 1268 C C . ALA A 1 169 ? -16.496 5.607 5.003 1.00 13.64 168 ALA A C 1
ATOM 1269 O O . ALA A 1 169 ? -16.944 4.532 5.393 1.00 13.98 168 ALA A O 1
ATOM 1271 N N . VAL A 1 170 ? -16.961 6.235 3.929 1.00 14.20 169 VAL A N 1
ATOM 1272 C CA . VAL A 1 170 ? -18.008 5.642 3.096 1.00 13.50 169 VAL A CA 1
ATOM 1273 C C . VAL A 1 170 ? -17.575 4.250 2.635 1.00 11.72 1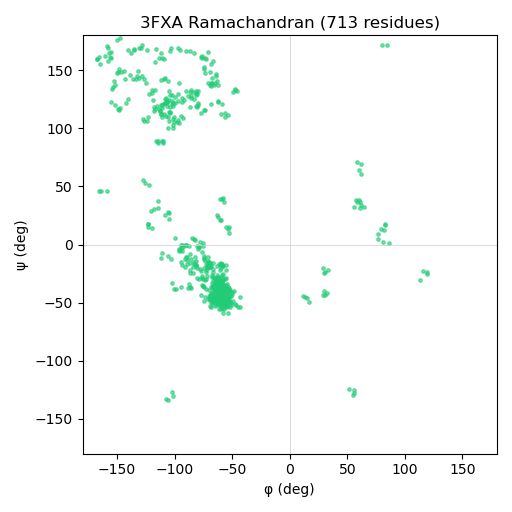69 VAL A C 1
ATOM 1274 O O . VAL A 1 170 ? -18.330 3.256 2.803 1.00 12.93 169 VAL A O 1
ATOM 1278 N N . ILE A 1 171 ? -16.342 4.152 2.128 1.00 12.67 170 ILE A N 1
ATOM 1279 C CA . ILE A 1 171 ? -15.807 2.908 1.596 1.00 13.75 170 ILE A CA 1
ATOM 1280 C C . ILE A 1 171 ? -15.629 1.800 2.627 1.00 13.48 170 ILE A C 1
ATOM 1281 O O . ILE A 1 171 ? -16.028 0.653 2.395 1.00 13.28 170 ILE A O 1
ATOM 1286 N N . VAL A 1 172 ? -15.045 2.148 3.772 1.00 13.04 171 VAL A N 1
ATOM 1287 C CA . VAL A 1 172 ? -14.866 1.211 4.878 1.00 13.92 171 VAL A CA 1
ATOM 1288 C C . VAL A 1 172 ? -16.250 0.730 5.340 1.00 13.19 171 VAL A C 1
ATOM 1289 O O . VAL A 1 172 ? -16.441 -0.476 5.534 1.00 13.95 171 VAL A O 1
ATOM 1293 N N . CYS A 1 173 ? -17.199 1.665 5.475 1.00 13.67 172 CYS A N 1
ATOM 1294 C CA . CYS A 1 173 ? -18.584 1.328 5.840 1.00 13.09 172 CYS A CA 1
ATOM 1295 C C . CYS A 1 173 ? -19.205 0.345 4.842 1.00 12.93 172 CYS A C 1
ATOM 1296 O O . CYS A 1 173 ? -19.841 -0.641 5.267 1.00 13.64 172 CYS A O 1
ATOM 1299 N N . LEU A 1 174 ? -18.976 0.577 3.549 1.00 12.52 173 LEU A N 1
ATOM 1300 C CA . LEU A 1 174 ? -19.441 -0.352 2.483 1.00 11.89 173 LEU A CA 1
ATOM 1301 C C . LEU A 1 174 ? -18.943 -1.802 2.616 1.00 13.44 173 LEU A C 1
ATOM 1302 O O . LEU A 1 174 ? -19.689 -2.734 2.301 1.00 15.90 173 LEU A O 1
ATOM 1315 N N . THR A 1 176 ? -18.456 -3.594 5.280 1.00 14.13 175 THR A N 1
ATOM 1316 C CA . THR A 1 176 ? -19.371 -4.233 6.247 1.00 15.56 175 THR A CA 1
ATOM 1317 C C . THR A 1 176 ? -20.805 -4.280 5.690 1.00 16.18 175 THR A C 1
ATOM 1318 O O . THR A 1 176 ? -21.460 -5.341 5.762 1.00 19.01 175 THR A O 1
ATOM 1322 N N . TYR A 1 177 ? -21.287 -3.162 5.124 1.00 15.73 176 TYR A N 1
ATOM 1323 C CA . TYR A 1 177 ? -22.649 -3.035 4.565 1.00 15.70 176 TYR A CA 1
ATOM 1324 C C . TYR A 1 177 ? -22.930 -4.097 3.511 1.00 16.42 176 TYR A C 1
ATOM 1325 O O . TYR A 1 177 ? -24.012 -4.658 3.481 1.00 16.96 176 TYR A O 1
ATOM 1342 N N . ASN A 1 179 ? -21.044 -6.953 3.018 1.00 18.25 178 ASN A N 1
ATOM 1343 C CA . ASN A 1 179 ? -20.468 -8.257 3.404 1.00 19.04 178 ASN A CA 1
ATOM 1344 C C . ASN A 1 179 ? -19.307 -8.636 2.471 1.00 18.85 178 ASN A C 1
ATOM 1345 O O . ASN A 1 179 ? -19.235 -9.754 1.963 1.00 17.53 178 ASN A O 1
ATOM 1350 N N . TYR A 1 180 ? -18.427 -7.658 2.223 1.00 18.54 179 TYR A N 1
ATOM 1351 C CA . TYR A 1 180 ? -17.255 -7.825 1.372 1.00 19.02 179 TYR A CA 1
ATOM 1352 C C . TYR A 1 180 ? -16.309 -8.818 2.054 1.00 19.61 179 TYR A C 1
ATOM 1353 O O . TYR A 1 180 ? -16.159 -8.764 3.286 1.00 19.95 179 TYR A O 1
ATOM 1362 N N . THR A 1 181 ? -15.726 -9.748 1.286 1.00 19.10 180 THR A N 1
ATOM 1363 C CA . THR A 1 181 ? -14.879 -10.820 1.845 1.00 20.39 180 THR A CA 1
ATOM 1364 C C . THR A 1 181 ? -13.412 -10.699 1.501 1.00 21.57 180 THR A C 1
ATOM 1365 O O . THR A 1 181 ? -13.032 -10.027 0.521 1.00 20.79 180 THR A O 1
ATOM 1369 N N . LYS A 1 182 ? -12.593 -11.384 2.301 1.00 22.27 181 LYS A N 1
ATOM 1370 C CA . LYS A 1 182 ? -11.140 -11.477 2.075 1.00 23.54 181 LYS A CA 1
ATOM 1371 C C . LYS A 1 182 ? -10.883 -12.219 0.760 1.00 23.00 181 LYS A C 1
ATOM 1372 O O . LYS A 1 182 ? -9.899 -11.943 0.067 1.00 22.63 181 LYS A O 1
ATOM 1378 N N . GLU A 1 183 ? -11.765 -13.167 0.430 1.00 23.17 182 GLU A N 1
ATOM 1379 C CA . GLU A 1 183 ? -11.655 -13.951 -0.808 1.00 22.97 182 GLU A CA 1
ATOM 1380 C C . GLU A 1 183 ? -11.802 -13.045 -2.041 1.00 21.64 182 GLU A C 1
ATOM 1381 O O . GLU A 1 183 ? -11.024 -13.180 -3.000 1.00 21.24 182 GLU A O 1
ATOM 1387 N N . GLN A 1 184 ? -12.788 -12.147 -2.014 1.00 20.38 183 GLN A N 1
ATOM 1388 C CA . GLN A 1 184 ? -12.970 -11.133 -3.069 1.00 19.97 183 GLN A CA 1
ATOM 1389 C C . GLN A 1 184 ? -11.746 -10.227 -3.152 1.00 20.22 183 GLN A C 1
ATOM 1390 O O . GLN A 1 184 ? -11.285 -9.933 -4.248 1.00 18.72 183 GLN A O 1
ATOM 1396 N N . PHE A 1 185 ? -11.262 -9.750 -2.001 1.00 18.74 184 PHE A N 1
ATOM 1397 C CA . PHE A 1 185 ? -10.032 -8.937 -1.922 1.00 19.15 184 PHE A CA 1
ATOM 1398 C C . PHE A 1 185 ? -8.843 -9.657 -2.569 1.00 18.83 184 PHE A C 1
ATOM 1399 O O . PHE A 1 185 ? -8.116 -9.061 -3.370 1.00 18.51 184 PHE A O 1
ATOM 1407 N N . SER A 1 186 ? -8.681 -10.942 -2.275 1.00 18.61 185 SER A N 1
ATOM 1408 C CA . SER A 1 186 ? -7.541 -11.718 -2.778 1.00 18.79 185 SER A CA 1
ATOM 1409 C C . SER A 1 186 ? -7.491 -11.848 -4.313 1.00 17.95 185 SER A C 1
ATOM 1410 O O . SER A 1 186 ? -6.399 -11.856 -4.879 1.00 18.58 185 SER A O 1
ATOM 1413 N N . VAL A 1 187 ? -8.661 -11.919 -4.953 1.00 16.90 186 VAL A N 1
ATOM 1414 C CA . VAL A 1 187 ? -8.774 -12.034 -6.420 1.00 16.54 186 VAL A CA 1
ATOM 1415 C C . VAL A 1 187 ? -8.208 -10.803 -7.109 1.00 16.58 186 VAL A C 1
ATOM 1416 O O . VAL A 1 187 ? -7.455 -10.946 -8.090 1.00 15.91 186 VAL A O 1
ATOM 1420 N N . ILE A 1 188 ? -8.586 -9.629 -6.596 1.00 17.11 187 ILE A N 1
ATOM 1421 C CA . ILE A 1 188 ? -8.166 -8.313 -7.155 1.00 16.32 187 ILE A CA 1
ATOM 1422 C C . ILE A 1 188 ? -6.851 -7.748 -6.546 1.00 17.36 187 ILE A C 1
ATOM 1423 O O . ILE A 1 188 ? -6.387 -6.685 -6.959 1.00 16.04 187 ILE A O 1
ATOM 1428 N N . HIS A 1 189 ? -6.227 -8.465 -5.602 1.00 18.21 188 HIS A N 1
ATOM 1429 C CA . HIS A 1 189 ? -4.930 -8.070 -5.033 1.00 19.61 188 HIS A CA 1
ATOM 1430 C C . HIS A 1 189 ? -3.913 -9.235 -5.159 1.00 21.47 188 HIS A C 1
ATOM 1431 O O . HIS A 1 189 ? -3.301 -9.627 -4.153 1.00 24.95 188 HIS A O 1
ATOM 1438 N N . PRO A 1 190 ? -3.718 -9.792 -6.384 1.00 23.06 189 PRO A N 1
ATOM 1439 C CA . PRO A 1 190 ? -2.752 -10.889 -6.540 1.00 25.06 189 PRO A CA 1
ATOM 1440 C C . PRO A 1 190 ? -1.262 -10.487 -6.405 1.00 27.46 189 PRO A C 1
ATOM 1441 O O . PRO A 1 190 ? -0.427 -11.364 -6.161 1.00 29.37 189 PRO A O 1
ATOM 1445 N N . GLY A 1 191 ? -0.939 -9.197 -6.565 1.00 29.56 190 GLY A N 1
ATOM 1446 C CA . GLY A 1 191 ? 0.441 -8.708 -6.499 1.00 31.04 190 GLY A CA 1
ATOM 1447 C C . GLY A 1 191 ? 1.182 -8.844 -7.822 1.00 32.28 190 GLY A C 1
ATOM 1448 O O . GLY A 1 191 ? 0.672 -9.450 -8.777 1.00 31.65 190 GLY A O 1
ATOM 1449 N N . GLY A 1 192 ? 2.384 -8.268 -7.873 1.00 34.37 191 GLY A N 1
ATOM 1450 C CA . GLY A 1 192 ? 3.236 -8.278 -9.070 1.00 36.79 191 GLY A CA 1
ATOM 1451 C C . GLY A 1 192 ? 4.082 -9.516 -9.339 1.00 38.77 191 GLY A C 1
ATOM 1452 O O . GLY A 1 192 ? 4.656 -9.629 -10.432 1.00 38.96 191 GLY A O 1
ATOM 1453 N N . ALA A 1 193 ? 4.179 -10.427 -8.363 1.00 40.18 192 ALA A N 1
ATOM 1454 C CA . ALA A 1 193 ? 4.989 -11.657 -8.497 1.00 41.37 192 ALA A CA 1
ATOM 1455 C C . ALA A 1 193 ? 4.344 -12.667 -9.450 1.00 42.01 192 ALA A C 1
ATOM 1456 O O . ALA A 1 193 ? 3.149 -12.952 -9.357 1.00 42.83 192 ALA A O 1
ATOM 1458 N N . GLY B 1 1 ? -28.265 -6.535 8.180 1.00 36.85 0 GLY B N 1
ATOM 1459 C CA . GLY B 1 1 ? -27.960 -5.254 7.469 1.00 36.20 0 GLY B CA 1
ATOM 1460 C C . GLY B 1 1 ? -27.616 -4.114 8.416 1.00 35.59 0 GLY B C 1
ATOM 1461 O O . GLY B 1 1 ? -27.590 -4.307 9.645 1.00 36.56 0 GLY B O 1
ATOM 1470 N N . ASP B 1 3 ? -28.472 -0.173 9.758 1.00 26.64 2 ASP B N 1
ATOM 1471 C CA . ASP B 1 3 ? -29.363 0.988 9.902 1.00 24.98 2 ASP B CA 1
ATOM 1472 C C . ASP B 1 3 ? -28.525 2.286 9.945 1.00 23.18 2 ASP B C 1
ATOM 1473 O O . ASP B 1 3 ? -27.275 2.235 9.921 1.00 21.54 2 ASP B O 1
ATOM 1478 N N . LYS B 1 4 ? -29.221 3.425 9.989 1.00 21.99 3 LYS B N 1
ATOM 1479 C CA . LYS B 1 4 ? -28.615 4.774 10.006 1.00 21.44 3 LYS B CA 1
ATOM 1480 C C . LYS B 1 4 ? -27.535 4.945 11.076 1.00 19.21 3 LYS B C 1
ATOM 1481 O O . LYS B 1 4 ? -26.421 5.355 10.757 1.00 16.93 3 LYS B O 1
ATOM 1487 N N . GLN B 1 5 ? -27.895 4.603 12.324 1.00 18.41 4 GLN B N 1
ATOM 1488 C CA A GLN B 1 5 ? -26.960 4.742 13.450 0.50 17.71 4 GLN B CA 1
ATOM 1489 C CA B GLN B 1 5 ? -27.003 4.655 13.496 0.50 17.96 4 GLN B CA 1
ATOM 1490 C C . GLN B 1 5 ? -25.722 3.857 13.300 1.00 15.33 4 GLN B C 1
ATOM 1491 O O . GLN B 1 5 ? -24.638 4.320 13.650 1.00 14.58 4 GLN B O 1
ATOM 1502 N N . ALA B 1 6 ? -25.868 2.622 12.791 1.00 14.78 5 ALA B N 1
ATOM 1503 C CA . ALA B 1 6 ? -24.723 1.704 12.577 1.00 14.37 5 ALA B CA 1
ATOM 1504 C C . ALA B 1 6 ? -23.773 2.242 11.524 1.00 12.53 5 ALA B C 1
ATOM 1505 O O . ALA B 1 6 ? -22.559 2.212 11.715 1.00 13.85 5 ALA B O 1
ATOM 1507 N N . ILE B 1 7 ? -24.343 2.788 10.451 1.00 13.02 6 ILE B N 1
ATOM 1508 C CA . ILE B 1 7 ? -23.547 3.426 9.372 1.00 13.58 6 ILE B CA 1
ATOM 1509 C C . ILE B 1 7 ? -22.710 4.589 9.908 1.00 14.30 6 ILE B C 1
ATOM 1510 O O . ILE B 1 7 ? -21.504 4.623 9.693 1.00 14.06 6 ILE B O 1
ATOM 1515 N N . LEU B 1 8 ? -23.354 5.511 10.619 1.00 12.20 7 LEU B N 1
ATOM 1516 C CA . LEU B 1 8 ? -22.697 6.720 11.172 1.00 13.34 7 LEU B CA 1
ATOM 1517 C C . LEU B 1 8 ? -21.624 6.380 12.219 1.00 12.13 7 LEU B C 1
ATOM 1518 O O . LEU B 1 8 ? -20.538 6.963 12.179 1.00 12.76 7 LEU B O 1
ATOM 1523 N N . ASP B 1 9 ? -21.916 5.406 13.080 1.00 13.46 8 ASP B N 1
ATOM 1524 C CA . ASP B 1 9 ? -20.966 4.889 14.081 1.00 12.58 8 ASP B CA 1
ATOM 1525 C C . ASP B 1 9 ? -19.711 4.344 13.403 1.00 13.98 8 ASP B C 1
ATOM 1526 O O . ASP B 1 9 ? -18.585 4.634 13.807 1.00 14.24 8 ASP B O 1
ATOM 1531 N N . ASN B 1 10 ? -19.922 3.513 12.381 1.00 11.09 9 ASN B N 1
ATOM 1532 C CA . ASN B 1 10 ? -18.830 2.936 11.588 1.00 12.35 9 ASN B CA 1
ATOM 1533 C C . ASN B 1 10 ? -17.971 4.050 10.993 1.00 9.89 9 ASN B C 1
ATOM 1534 O O . ASN B 1 10 ? -16.754 4.030 11.112 1.00 10.51 9 ASN B O 1
ATOM 1539 N N . ILE B 1 11 ? -18.647 5.039 10.405 1.00 11.24 10 ILE B N 1
ATOM 1540 C CA . ILE B 1 11 ? -18.038 6.247 9.800 1.00 10.35 10 ILE B CA 1
ATOM 1541 C C . ILE B 1 11 ? -17.256 7.067 10.820 1.00 9.23 10 ILE B C 1
ATOM 1542 O O . ILE B 1 11 ? -16.109 7.453 10.561 1.00 10.99 10 ILE B O 1
ATOM 1547 N N . HIS B 1 12 ? -17.854 7.264 12.004 1.00 9.39 11 HIS B N 1
ATOM 1548 C CA . HIS B 1 12 ? -17.159 8.020 13.059 1.00 11.90 11 HIS B CA 1
ATOM 1549 C C . HIS B 1 12 ? -15.852 7.337 13.492 1.00 10.25 11 HIS B C 1
ATOM 1550 O O . HIS B 1 12 ? -14.853 8.039 13.700 1.00 13.00 11 HIS B O 1
ATOM 1557 N N . GLN B 1 13 ? -15.830 5.999 13.502 1.00 9.43 12 GLN B N 1
ATOM 1558 C CA . GLN B 1 13 ? -14.616 5.246 13.859 1.00 10.68 12 GLN B CA 1
ATOM 1559 C C . GLN B 1 13 ? -13.501 5.393 12.848 1.00 12.21 12 GLN B C 1
ATOM 1560 O O . GLN B 1 13 ? -12.343 5.541 13.217 1.00 11.54 12 GLN B O 1
ATOM 1566 N N . THR B 1 14 ? -13.853 5.336 11.559 1.00 11.10 13 THR B N 1
ATOM 1567 C CA . THR B 1 14 ? -12.859 5.547 10.499 1.00 12.18 13 THR B CA 1
ATOM 1568 C C . THR B 1 14 ? -12.228 6.936 10.601 1.00 11.77 13 THR B C 1
ATOM 1569 O O . THR B 1 14 ? -10.987 7.064 10.531 1.00 12.24 13 THR B O 1
ATOM 1573 N N . TRP B 1 15 ? -13.051 7.967 10.828 1.00 10.98 14 TRP B N 1
ATOM 1574 C CA . TRP B 1 15 ? -12.537 9.323 10.997 1.00 10.53 14 TRP B CA 1
ATOM 1575 C C . TRP B 1 15 ? -11.617 9.482 12.232 1.00 11.64 14 TRP B C 1
ATOM 1576 O O . TRP B 1 15 ? -10.544 10.115 12.161 1.00 12.81 14 TRP B O 1
ATOM 1587 N N . GLN B 1 16 ? -12.041 8.910 13.347 1.00 13.17 15 GLN B N 1
ATOM 1588 C CA . GLN B 1 16 ? -11.213 8.950 14.564 1.00 11.78 15 GLN B CA 1
ATOM 1589 C C . GLN B 1 16 ? -9.825 8.357 14.305 1.00 12.19 15 GLN B C 1
ATOM 1590 O O . GLN B 1 16 ? -8.808 8.963 14.668 1.00 13.78 15 GLN B O 1
ATOM 1596 N N . GLU B 1 17 ? -9.779 7.190 13.670 1.00 12.26 16 GLU B N 1
ATOM 1597 C CA . GLU B 1 17 ? -8.515 6.497 13.381 1.00 12.85 16 GLU B CA 1
ATOM 1598 C C . GLU B 1 17 ? -7.631 7.209 12.340 1.00 12.05 16 GLU B C 1
ATOM 1599 O O . GLU B 1 17 ? -6.400 7.246 12.498 1.00 13.07 16 GLU B O 1
ATOM 1605 N N . GLU B 1 18 ? -8.250 7.821 11.326 1.00 11.63 17 GLU B N 1
ATOM 1606 C CA . GLU B 1 18 ? -7.509 8.652 10.364 1.00 11.52 17 GLU B CA 1
ATOM 1607 C C . GLU B 1 18 ? -6.941 9.916 11.013 1.00 11.98 17 GLU B C 1
ATOM 1608 O O . GLU B 1 18 ? -5.800 10.286 10.758 1.00 13.84 17 GLU B O 1
ATOM 1614 N N . ALA B 1 19 ? -7.709 10.580 11.866 1.00 10.81 18 ALA B N 1
ATOM 1615 C CA . ALA B 1 19 ? -7.193 11.758 12.590 1.00 12.21 18 ALA B CA 1
ATOM 1616 C C . ALA B 1 19 ? -6.039 11.348 13.498 1.00 13.14 18 ALA B C 1
ATOM 1617 O O . ALA B 1 19 ? -5.049 12.068 13.567 1.00 13.76 18 ALA B O 1
ATOM 1619 N N . ASN B 1 20 ? -6.197 10.209 14.190 1.00 11.67 19 ASN B N 1
ATOM 1620 C CA . ASN B 1 20 ? -5.150 9.650 15.075 1.00 12.88 19 ASN B CA 1
ATOM 1621 C C . ASN B 1 20 ? -3.858 9.426 14.297 1.00 14.72 19 ASN B C 1
ATOM 1622 O O . ASN B 1 20 ? -2.793 9.785 14.764 1.00 17.09 19 ASN B O 1
ATOM 1627 N N . ALA B 1 21 ? -3.977 8.869 13.091 1.00 14.47 20 ALA B N 1
ATOM 1628 C CA . ALA B 1 21 ? -2.808 8.568 12.236 1.00 14.14 20 ALA B CA 1
ATOM 1629 C C . ALA B 1 21 ? -1.976 9.809 11.922 1.00 14.55 20 ALA B C 1
ATOM 1630 O O . ALA B 1 21 ? -0.742 9.783 11.976 1.00 14.67 20 ALA B O 1
ATOM 1632 N N . ILE B 1 22 ? -2.669 10.907 11.644 1.00 14.58 21 ILE B N 1
ATOM 1633 C CA . ILE B 1 22 ? -2.028 12.177 11.316 1.00 15.03 21 ILE B CA 1
ATOM 1634 C C . ILE B 1 22 ? -1.444 12.814 12.581 1.00 14.46 21 ILE B C 1
ATOM 1635 O O . ILE B 1 22 ? -0.277 13.243 12.594 1.00 14.82 21 ILE B O 1
ATOM 1640 N N . SER B 1 23 ? -2.262 12.870 13.650 1.00 12.82 22 SER B N 1
ATOM 1641 C CA A SER B 1 23 ? -1.818 13.475 14.920 0.50 15.20 22 SER B CA 1
ATOM 1642 C CA B SER B 1 23 ? -1.853 13.429 14.965 0.50 15.33 22 SER B CA 1
ATOM 1643 C C . SER B 1 23 ? -0.574 12.768 15.464 1.00 14.77 22 SER B C 1
ATOM 1644 O O . SER B 1 23 ? 0.299 13.427 16.034 1.00 16.86 22 SER B O 1
ATOM 1649 N N . ARG B 1 24 ? -0.482 11.450 15.236 1.00 13.43 23 ARG B N 1
ATOM 1650 C CA . ARG B 1 24 ? 0.668 10.632 15.659 1.00 13.30 23 ARG B CA 1
ATOM 1651 C C . ARG B 1 24 ? 1.885 10.672 14.721 1.00 11.83 23 ARG B C 1
ATOM 1652 O O . ARG B 1 24 ? 2.853 9.993 14.966 1.00 13.27 23 ARG B O 1
ATOM 1660 N N . LEU B 1 25 ? 1.864 11.476 13.656 1.00 13.84 24 LEU B N 1
ATOM 1661 C CA . LEU B 1 25 ? 3.026 11.538 12.733 1.00 12.76 24 LEU B CA 1
ATOM 1662 C C . LEU B 1 25 ? 4.410 11.809 13.368 1.00 14.21 24 LEU B C 1
ATOM 1663 O O . LEU B 1 25 ? 5.361 11.219 12.910 1.00 14.70 24 LEU B O 1
ATOM 1668 N N . PRO B 1 26 ? 4.504 12.665 14.414 1.00 16.16 25 PRO B N 1
ATOM 1669 C CA . PRO B 1 26 ? 5.836 12.838 15.053 1.00 17.13 25 PRO B CA 1
ATOM 1670 C C . PRO B 1 26 ? 6.419 11.562 15.683 1.00 16.68 25 PRO B C 1
ATOM 1671 O O . PRO B 1 26 ? 7.652 11.421 15.716 1.00 18.13 25 PRO B O 1
ATOM 1675 N N . GLU B 1 27 ? 5.542 10.645 16.111 1.00 17.05 26 GLU B N 1
ATOM 1676 C CA A GLU B 1 27 ? 5.967 9.380 16.714 0.50 18.37 26 GLU B CA 1
ATOM 1677 C CA B GLU B 1 27 ? 5.891 9.338 16.711 0.50 17.98 26 GLU B CA 1
ATOM 1678 C C . GLU B 1 27 ? 6.410 8.334 15.682 1.00 17.73 26 GLU B C 1
ATOM 1679 O O . GLU B 1 27 ? 7.123 7.403 16.029 1.00 18.10 26 GLU B O 1
ATOM 1690 N N . VAL B 1 28 ? 6.012 8.502 14.408 1.00 17.04 27 VAL B N 1
ATOM 1691 C CA . VAL B 1 28 ? 6.377 7.553 13.332 1.00 16.80 27 VAL B CA 1
ATOM 1692 C C . VAL B 1 28 ? 7.338 8.066 12.249 1.00 17.35 27 VAL B C 1
ATOM 1693 O O . VAL B 1 28 ? 7.820 7.274 11.449 1.00 18.50 27 VAL B O 1
ATOM 1697 N N . THR B 1 29 ? 7.591 9.364 12.214 1.00 15.62 28 THR B N 1
ATOM 1698 C CA . THR B 1 29 ? 8.528 9.958 11.245 1.00 14.45 28 THR B CA 1
ATOM 1699 C C . THR B 1 29 ? 9.865 10.284 11.919 1.00 15.15 28 THR B C 1
ATOM 1700 O O . THR B 1 29 ? 9.994 10.207 13.151 1.00 16.09 28 THR B O 1
ATOM 1704 N N . SER B 1 30 ? 10.843 10.617 11.080 1.00 15.79 29 SER B N 1
ATOM 1705 C CA . SER B 1 30 ? 12.201 10.967 11.509 1.00 15.36 29 SER B CA 1
ATOM 1706 C C . SER B 1 30 ? 12.435 12.445 11.333 1.00 15.93 29 SER B C 1
ATOM 1707 O O . SER B 1 30 ? 12.346 12.942 10.212 1.00 15.91 29 SER B O 1
ATOM 1710 N N . GLU B 1 31 ? 12.768 13.143 12.422 1.00 15.73 30 GLU B N 1
ATOM 1711 C CA . GLU B 1 31 ? 13.111 14.579 12.370 1.00 14.06 30 GLU B CA 1
ATOM 1712 C C . GLU B 1 31 ? 14.240 14.883 11.350 1.00 15.26 30 GLU B C 1
ATOM 1713 O O . GLU B 1 31 ? 14.120 15.833 10.572 1.00 16.78 30 GLU B O 1
ATOM 1719 N N . GLU B 1 32 ? 15.301 14.066 11.360 1.00 16.60 31 GLU B N 1
ATOM 1720 C CA . GLU B 1 32 ? 16.445 14.216 10.428 1.00 18.70 31 GLU B CA 1
ATOM 1721 C C . GLU B 1 32 ? 15.999 14.052 8.989 1.00 18.01 31 GLU B C 1
ATOM 1722 O O . GLU B 1 32 ? 16.368 14.871 8.134 1.00 18.82 31 GLU B O 1
ATOM 1728 N N . ALA B 1 33 ? 15.178 13.025 8.739 1.00 18.13 32 ALA B N 1
ATOM 1729 C CA . ALA B 1 33 ? 14.646 12.767 7.380 1.00 16.55 32 ALA B CA 1
ATOM 1730 C C . ALA B 1 33 ? 13.762 13.910 6.867 1.00 17.36 32 ALA B C 1
ATOM 1731 O O . ALA B 1 33 ? 13.855 14.296 5.687 1.00 18.34 32 ALA B O 1
ATOM 1733 N N . LEU B 1 34 ? 12.905 14.436 7.744 1.00 15.47 33 LEU B N 1
ATOM 1734 C CA . LEU B 1 34 ? 12.043 15.582 7.430 1.00 16.19 33 LEU B CA 1
ATOM 1735 C C . LEU B 1 34 ? 12.875 16.816 7.036 1.00 15.99 33 LEU B C 1
ATOM 1736 O O . LEU B 1 34 ? 12.568 17.497 6.060 1.00 17.61 33 LEU B O 1
ATOM 1741 N N . VAL B 1 35 ? 13.940 17.089 7.802 1.00 17.04 34 VAL B N 1
ATOM 1742 C CA . VAL B 1 35 ? 14.798 18.236 7.506 1.00 16.30 34 VAL B CA 1
ATOM 1743 C C . VAL B 1 35 ? 15.576 18.007 6.225 1.00 14.94 34 VAL B C 1
ATOM 1744 O O . VAL B 1 35 ? 15.610 18.896 5.374 1.00 16.72 34 VAL B O 1
ATOM 1748 N N . LYS B 1 36 ? 16.186 16.831 6.088 1.00 14.93 35 LYS B N 1
ATOM 1749 C CA . LYS B 1 36 ? 16.979 16.488 4.885 1.00 15.29 35 LYS B CA 1
ATOM 1750 C C . LYS B 1 36 ? 16.145 16.516 3.607 1.00 15.27 35 LYS B C 1
ATOM 1751 O O . LYS B 1 36 ? 16.624 17.011 2.574 1.00 16.23 35 LYS B O 1
ATOM 1757 N N . THR B 1 37 ? 14.905 16.036 3.705 1.00 15.96 36 THR B N 1
ATOM 1758 C CA . THR B 1 37 ? 13.966 16.040 2.571 1.00 16.94 36 THR B CA 1
ATOM 1759 C C . THR B 1 37 ? 13.619 17.477 2.121 1.00 16.40 36 THR B C 1
ATOM 1760 O O . THR B 1 37 ? 13.671 17.779 0.938 1.00 18.53 36 THR B O 1
ATOM 1764 N N . VAL B 1 38 ? 13.348 18.366 3.083 1.00 16.84 37 V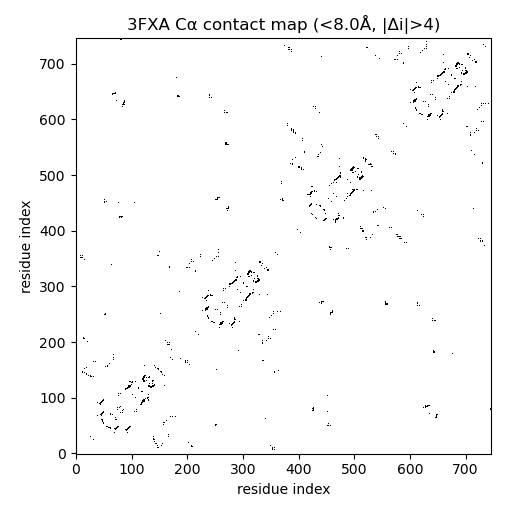AL B N 1
ATOM 1765 C CA . VAL B 1 38 ? 13.054 19.780 2.808 1.00 15.99 37 VAL B CA 1
ATOM 1766 C C . VAL B 1 38 ? 14.245 20.486 2.117 1.00 15.70 37 VAL B C 1
ATOM 1767 O O . VAL B 1 38 ? 14.070 21.160 1.119 1.00 16.91 37 VAL B O 1
ATOM 1771 N N . GLU B 1 39 ? 15.432 20.328 2.688 1.00 15.20 38 GLU B N 1
ATOM 1772 C CA . GLU B 1 39 ? 16.647 20.933 2.140 1.00 16.26 38 GLU B CA 1
ATOM 1773 C C . GLU B 1 39 ? 16.947 20.393 0.747 1.00 15.51 38 GLU B C 1
ATOM 1774 O O . GLU B 1 39 ? 17.169 21.188 -0.192 1.00 17.26 38 GLU B O 1
ATOM 1780 N N . LYS B 1 40 ? 16.928 19.060 0.599 1.00 16.15 39 LYS B N 1
ATOM 1781 C CA . LYS B 1 40 ? 17.255 18.425 -0.690 1.00 16.98 39 LYS B CA 1
ATOM 1782 C C . LYS B 1 40 ? 16.278 18.882 -1.795 1.00 16.98 39 LYS B C 1
ATOM 1783 O O . LYS B 1 40 ? 16.712 19.229 -2.898 1.00 16.41 39 LYS B O 1
ATOM 1789 N N . ILE B 1 41 ? 14.979 18.939 -1.501 1.00 15.68 40 ILE B N 1
ATOM 1790 C CA . ILE B 1 41 ? 13.989 19.411 -2.495 1.00 16.93 40 ILE B CA 1
ATOM 1791 C C . ILE B 1 41 ? 14.161 20.903 -2.816 1.00 16.45 40 ILE B C 1
ATOM 1792 O O . ILE B 1 41 ? 14.123 21.262 -3.978 1.00 15.49 40 ILE B O 1
ATOM 1797 N N . ALA B 1 42 ? 14.393 21.752 -1.807 1.00 15.70 41 ALA B N 1
ATOM 1798 C CA . ALA B 1 42 ? 14.612 23.193 -2.027 1.00 16.53 41 ALA B CA 1
ATOM 1799 C C . ALA B 1 42 ? 15.817 23.466 -2.919 1.00 17.47 41 ALA B C 1
ATOM 1800 O O . ALA B 1 42 ? 15.798 24.429 -3.690 1.00 18.14 41 ALA B O 1
ATOM 1802 N N . GLU B 1 43 ? 16.847 22.618 -2.803 1.00 18.16 42 GLU B N 1
ATOM 1803 C CA . GLU B 1 43 ? 18.097 22.733 -3.568 1.00 19.50 42 GLU B CA 1
ATOM 1804 C C . GLU B 1 43 ? 18.093 22.012 -4.907 1.00 19.88 42 GLU B C 1
ATOM 1805 O O . GLU B 1 43 ? 19.008 22.227 -5.697 1.00 20.70 42 GLU B O 1
ATOM 1811 N N . CYS B 1 44 ? 17.076 21.186 -5.166 1.00 17.75 43 CYS B N 1
ATOM 1812 C CA . CYS B 1 44 ? 16.994 20.408 -6.404 1.00 17.37 43 CYS B CA 1
ATOM 1813 C C . CYS B 1 44 ? 16.914 21.299 -7.654 1.00 17.99 43 CYS B C 1
ATOM 1814 O O . CYS B 1 44 ? 16.031 22.163 -7.770 1.00 18.73 43 CYS B O 1
ATOM 1817 N N . THR B 1 45 ? 17.856 21.091 -8.577 1.00 18.44 44 THR B N 1
ATOM 1818 C CA . THR B 1 45 ? 17.895 21.811 -9.873 1.00 18.77 44 THR B CA 1
ATOM 1819 C C . THR B 1 45 ? 17.181 21.027 -11.001 1.00 19.33 44 THR B C 1
ATOM 1820 O O . THR B 1 45 ? 17.017 21.557 -12.112 1.00 20.00 44 THR B O 1
ATOM 1824 N N . GLY B 1 46 ? 16.731 19.795 -10.706 1.00 19.15 45 GLY B N 1
ATOM 1825 C CA . GLY B 1 46 ? 16.022 18.945 -11.651 1.00 19.06 45 GLY B CA 1
ATOM 1826 C C . GLY B 1 46 ? 14.560 18.866 -11.269 1.00 20.06 45 GLY B C 1
ATOM 1827 O O . GLY B 1 46 ? 13.915 19.894 -10.998 1.00 21.40 45 GLY B O 1
ATOM 1828 N N . LYS B 1 47 ? 14.024 17.650 -11.263 1.00 17.15 46 LYS B N 1
ATOM 1829 C CA . LYS B 1 47 ? 12.611 17.426 -10.952 1.00 15.43 46 LYS B CA 1
ATOM 1830 C C . LYS B 1 47 ? 12.432 16.272 -9.997 1.00 14.30 46 LYS B C 1
ATOM 1831 O O . LYS B 1 47 ? 13.329 15.466 -9.799 1.00 16.87 46 LYS B O 1
ATOM 1837 N N . ILE B 1 48 ? 11.224 16.173 -9.460 1.00 14.81 47 ILE B N 1
ATOM 1838 C CA . ILE B 1 48 ? 10.883 15.129 -8.507 1.00 15.82 47 ILE B CA 1
ATOM 1839 C C . ILE B 1 48 ? 10.104 14.080 -9.265 1.00 15.81 47 ILE B C 1
ATOM 1840 O O . ILE B 1 48 ? 9.054 14.396 -9.824 1.00 19.05 47 ILE B O 1
ATOM 1845 N N . VAL B 1 49 ? 10.630 12.865 -9.308 1.00 16.56 48 VAL B N 1
ATOM 1846 C CA . VAL B 1 49 ? 9.974 11.745 -9.983 1.00 15.02 48 VAL B CA 1
ATOM 1847 C C . VAL B 1 49 ? 9.429 10.818 -8.874 1.00 15.25 48 VAL B C 1
ATOM 1848 O O . VAL B 1 49 ? 10.190 10.333 -8.032 1.00 15.66 48 VAL B O 1
ATOM 1852 N N . VAL B 1 50 ? 8.131 10.558 -8.896 1.00 13.18 49 VAL B N 1
ATOM 1853 C CA . VAL B 1 50 ? 7.477 9.786 -7.841 1.00 13.26 49 VAL B CA 1
ATOM 1854 C C . VAL B 1 50 ? 6.778 8.553 -8.411 1.00 13.01 49 VAL B C 1
ATOM 1855 O O . VAL B 1 50 ? 5.961 8.679 -9.350 1.00 14.18 49 VAL B O 1
ATOM 1859 N N . ALA B 1 51 ? 7.058 7.390 -7.815 1.00 13.49 50 ALA B N 1
ATOM 1860 C CA . ALA B 1 51 ? 6.481 6.092 -8.209 1.00 12.31 50 ALA B CA 1
ATOM 1861 C C . ALA B 1 51 ? 5.798 5.372 -7.042 1.00 13.85 50 ALA B C 1
ATOM 1862 O O . ALA B 1 51 ? 6.319 5.368 -5.924 1.00 15.55 50 ALA B O 1
ATOM 1864 N N . GLY B 1 52 ? 4.649 4.774 -7.341 1.00 13.52 51 GLY B N 1
ATOM 1865 C CA . GLY B 1 52 ? 3.877 3.998 -6.405 1.00 14.82 51 GLY B CA 1
ATOM 1866 C C . GLY B 1 52 ? 2.849 3.174 -7.135 1.00 15.53 51 GLY B C 1
ATOM 1867 O O . GLY B 1 52 ? 2.462 3.539 -8.240 1.00 13.28 51 GLY B O 1
ATOM 1868 N N . CYS B 1 53 ? 2.426 2.067 -6.504 1.00 13.76 52 CYS B N 1
ATOM 1869 C CA . CYS B 1 53 ? 1.395 1.170 -7.002 1.00 13.48 52 CYS B CA 1
ATOM 1870 C C . CYS B 1 53 ? 0.131 1.297 -6.148 1.00 12.66 52 CYS B C 1
ATOM 1871 O O . CYS B 1 53 ? 0.194 1.455 -4.906 1.00 10.82 52 CYS B O 1
ATOM 1874 N N . GLY B 1 54 ? -1.020 1.222 -6.809 1.00 11.49 53 GLY B N 1
ATOM 1875 C CA . GLY B 1 54 ? -2.283 1.279 -6.131 1.00 12.95 53 GLY B CA 1
ATOM 1876 C C . GLY B 1 54 ? -2.443 2.524 -5.272 1.00 11.43 53 GLY B C 1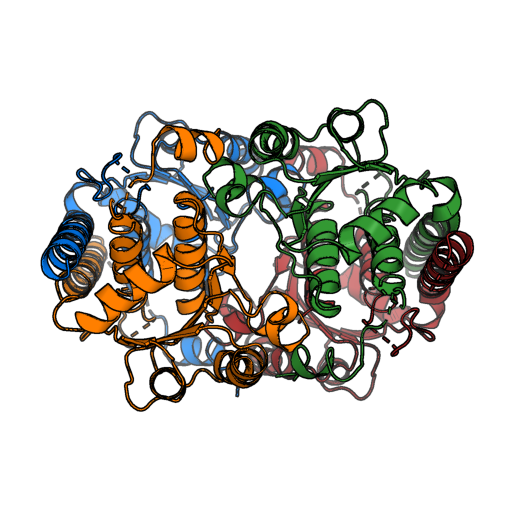
ATOM 1877 O O . GLY B 1 54 ? -2.207 3.644 -5.752 1.00 12.59 53 GLY B O 1
ATOM 1878 N N . THR B 1 55 ? -2.799 2.336 -3.992 1.00 11.70 54 THR B N 1
ATOM 1879 C CA . THR B 1 55 ? -3.048 3.478 -3.096 1.00 12.24 54 THR B CA 1
ATOM 1880 C C . THR B 1 55 ? -1.773 4.323 -2.875 1.00 11.69 54 THR B C 1
ATOM 1881 O O . THR B 1 55 ? -1.882 5.541 -2.728 1.00 14.61 54 THR B O 1
ATOM 1885 N N . SER B 1 56 ? -0.592 3.688 -2.865 1.00 12.26 55 SER B N 1
ATOM 1886 C CA . SER B 1 56 ? 0.689 4.403 -2.798 1.00 12.99 55 SER B CA 1
ATOM 1887 C C . SER B 1 56 ? 0.865 5.269 -4.049 1.00 11.83 55 SER B C 1
ATOM 1888 O O . SER B 1 56 ? 1.437 6.347 -3.969 1.00 15.04 55 SER B O 1
ATOM 1891 N N . GLY B 1 57 ? 0.402 4.760 -5.195 1.00 14.24 56 GLY B N 1
ATOM 1892 C CA . GLY B 1 57 ? 0.371 5.517 -6.449 1.00 14.56 56 GLY B CA 1
ATOM 1893 C C . GLY B 1 57 ? -0.491 6.763 -6.370 1.00 13.22 56 GLY B C 1
ATOM 1894 O O . GLY B 1 57 ? -0.150 7.789 -6.970 1.00 12.27 56 GLY B O 1
ATOM 1895 N N . VAL B 1 58 ? -1.645 6.690 -5.683 1.00 11.37 57 VAL B N 1
ATOM 1896 C CA . VAL B 1 58 ? -2.492 7.858 -5.513 1.00 11.82 57 VAL B CA 1
ATOM 1897 C C . VAL B 1 58 ? -1.781 8.866 -4.620 1.00 11.81 57 VAL B C 1
ATOM 1898 O O . VAL B 1 58 ? -1.788 10.044 -4.932 1.00 12.84 57 VAL B O 1
ATOM 1902 N N . ALA B 1 59 ? -1.196 8.392 -3.513 1.00 12.30 58 ALA B N 1
ATOM 1903 C CA . ALA B 1 59 ? -0.396 9.262 -2.650 1.00 13.58 58 ALA B CA 1
ATOM 1904 C C . ALA B 1 59 ? 0.708 9.907 -3.521 1.00 12.13 58 ALA B C 1
ATOM 1905 O O . ALA B 1 59 ? 0.927 11.130 -3.495 1.00 13.71 58 ALA B O 1
ATOM 1907 N N . ALA B 1 60 ? 1.374 9.086 -4.347 1.00 12.00 59 ALA B N 1
ATOM 1908 C CA . ALA B 1 60 ? 2.427 9.588 -5.264 1.00 11.96 59 ALA B CA 1
ATOM 1909 C C . ALA B 1 60 ? 1.934 10.743 -6.135 1.00 11.87 59 ALA B C 1
ATOM 1910 O O . ALA B 1 60 ? 2.621 11.725 -6.300 1.00 13.21 59 ALA B O 1
ATOM 1912 N N . LYS B 1 61 ? 0.744 10.585 -6.716 1.00 12.09 60 LYS B N 1
ATOM 1913 C CA . LYS B 1 61 ? 0.133 11.639 -7.552 1.00 12.86 60 LYS B CA 1
ATOM 1914 C C . LYS B 1 61 ? -0.200 12.911 -6.770 1.00 12.70 60 LYS B C 1
ATOM 1915 O O . LYS B 1 61 ? -0.197 14.007 -7.323 1.00 13.71 60 LYS B O 1
ATOM 1921 N N . LYS B 1 62 ? -0.503 12.755 -5.476 1.00 11.94 61 LYS B N 1
ATOM 1922 C CA . LYS B 1 62 ? -0.789 13.882 -4.612 1.00 12.39 61 LYS B CA 1
ATOM 1923 C C . LYS B 1 62 ? 0.523 14.673 -4.427 1.00 10.90 61 LYS B C 1
ATOM 1924 O O . LYS B 1 62 ? 0.525 15.885 -4.601 1.00 11.54 61 LYS B O 1
ATOM 1930 N N . LEU B 1 63 ? 1.625 13.980 -4.165 1.00 13.38 62 LEU B N 1
ATOM 1931 C CA . LEU B 1 63 ? 2.942 14.650 -4.048 1.00 13.37 62 LEU B CA 1
ATOM 1932 C C . LEU B 1 63 ? 3.251 15.390 -5.342 1.00 13.31 62 LEU B C 1
ATOM 1933 O O . LEU B 1 63 ? 3.651 16.556 -5.310 1.00 13.77 62 LEU B O 1
ATOM 1938 N N . VAL B 1 64 ? 3.005 14.718 -6.483 1.00 10.65 63 VAL B N 1
ATOM 1939 C CA . VAL B 1 64 ? 3.323 15.311 -7.799 1.00 13.09 63 VAL B CA 1
ATOM 1940 C C . VAL B 1 64 ? 2.528 16.601 -8.015 1.00 12.89 63 VAL B C 1
ATOM 1941 O O . VAL B 1 64 ? 3.093 17.622 -8.409 1.00 14.04 63 VAL B O 1
ATOM 1945 N N . HIS B 1 65 ? 1.229 16.553 -7.729 1.00 14.25 64 HIS B N 1
ATOM 1946 C CA . HIS B 1 65 ? 0.404 17.723 -7.886 1.00 14.71 64 HIS B CA 1
ATOM 1947 C C . HIS B 1 65 ? 0.897 18.896 -7.018 1.00 13.38 64 HIS B C 1
ATOM 1948 O O . HIS B 1 65 ? 1.156 20.016 -7.503 1.00 14.02 64 HIS B O 1
ATOM 1955 N N . SER B 1 66 ? 1.017 18.638 -5.730 1.00 11.86 65 SER B N 1
ATOM 1956 C CA . SER B 1 66 ? 1.382 19.696 -4.811 1.00 12.80 65 SER B CA 1
ATOM 1957 C C . SER B 1 66 ? 2.806 20.269 -4.989 1.00 13.43 65 SER B C 1
ATOM 1958 O O . SER B 1 66 ? 2.977 21.477 -4.822 1.00 13.80 65 SER B O 1
ATOM 1961 N N . PHE B 1 67 ? 3.779 19.431 -5.366 1.00 12.59 66 PHE B N 1
ATOM 1962 C CA . PHE B 1 67 ? 5.147 19.901 -5.675 1.00 12.97 66 PHE B CA 1
ATOM 1963 C C . PHE B 1 67 ? 5.098 20.882 -6.872 1.00 12.45 66 PHE B C 1
ATOM 1964 O O . PHE B 1 67 ? 5.690 21.949 -6.822 1.00 13.09 66 PHE B O 1
ATOM 1972 N N . ASN B 1 68 ? 4.380 20.521 -7.939 1.00 13.50 67 ASN B N 1
ATOM 1973 C CA . ASN B 1 68 ? 4.206 21.432 -9.084 1.00 13.84 67 ASN B CA 1
ATOM 1974 C C . ASN B 1 68 ? 3.535 22.757 -8.666 1.00 14.29 67 ASN B C 1
ATOM 1975 O O . ASN B 1 68 ? 3.939 23.810 -9.107 1.00 13.30 67 ASN B O 1
ATOM 1980 N N . CYS B 1 69 ? 2.530 22.698 -7.788 1.00 14.52 68 CYS B N 1
ATOM 1981 C CA . CYS B 1 69 ? 1.840 23.903 -7.302 1.00 15.60 68 CYS B CA 1
ATOM 1982 C C . CYS B 1 69 ? 2.780 24.941 -6.657 1.00 15.47 68 CYS B C 1
ATOM 1983 O O . CYS B 1 69 ? 2.465 26.133 -6.702 1.00 16.40 68 CYS B O 1
ATOM 1986 N N . ILE B 1 70 ? 3.883 24.476 -6.061 1.00 15.35 69 ILE B N 1
ATOM 1987 C CA . ILE B 1 70 ? 4.890 25.355 -5.439 1.00 14.93 69 ILE B CA 1
ATOM 1988 C C . ILE B 1 70 ? 6.190 25.525 -6.257 1.00 15.70 69 ILE B C 1
ATOM 1989 O O . ILE B 1 70 ? 7.234 25.836 -5.694 1.00 15.58 69 ILE B O 1
ATOM 1994 N N . GLU B 1 71 ? 6.107 25.381 -7.583 1.00 15.51 70 GLU B N 1
ATOM 1995 C CA . GLU B 1 71 ? 7.283 25.503 -8.463 1.00 16.01 70 GLU B CA 1
ATOM 1996 C C . GLU B 1 71 ? 8.455 24.532 -8.156 1.00 15.30 70 GLU B C 1
ATOM 1997 O O . GLU B 1 71 ? 9.645 24.887 -8.223 1.00 17.93 70 GLU B O 1
ATOM 2003 N N . ARG B 1 72 ? 8.087 23.298 -7.792 1.00 15.67 71 ARG B N 1
ATOM 2004 C CA . ARG B 1 72 ? 9.016 22.178 -7.680 1.00 14.05 71 ARG B CA 1
ATOM 2005 C C . ARG B 1 72 ? 8.559 21.173 -8.740 1.00 14.52 71 ARG B C 1
ATOM 2006 O O . ARG B 1 72 ? 7.698 20.325 -8.435 1.00 12.91 71 ARG B O 1
ATOM 2014 N N . PRO B 1 73 ? 9.089 21.287 -9.995 1.00 14.86 72 PRO B N 1
ATOM 2015 C CA . PRO B 1 73 ? 8.678 20.371 -11.068 1.00 15.39 72 PRO B CA 1
ATOM 2016 C C . PRO B 1 73 ? 8.654 18.924 -10.615 1.00 14.91 72 PRO B C 1
ATOM 2017 O O . PRO B 1 73 ? 9.616 18.468 -9.975 1.00 14.57 72 PRO B O 1
ATOM 2021 N N . ALA B 1 74 ? 7.556 18.242 -10.929 1.00 14.80 73 ALA B N 1
ATOM 2022 C CA . ALA B 1 74 ? 7.336 16.877 -10.497 1.00 13.56 73 ALA B CA 1
ATOM 2023 C C . ALA B 1 74 ? 6.506 16.099 -11.505 1.00 14.04 73 ALA B C 1
ATOM 2024 O O . ALA B 1 74 ? 5.677 16.693 -12.207 1.00 14.49 73 ALA B O 1
ATOM 2026 N N . VAL B 1 75 ? 6.778 14.794 -11.583 1.00 13.49 74 VAL B N 1
ATOM 2027 C CA . VAL B 1 75 ? 6.074 13.887 -12.467 1.00 12.94 74 VAL B CA 1
ATOM 2028 C C . VAL B 1 75 ? 5.868 12.512 -11.850 1.00 12.98 74 VAL B C 1
ATOM 2029 O O . VAL B 1 75 ? 6.719 12.037 -11.087 1.00 14.41 74 VAL B O 1
ATOM 2033 N N . PHE B 1 76 ? 4.765 11.882 -12.241 1.00 13.48 75 PHE B N 1
ATOM 2034 C CA . PHE B 1 76 ? 4.440 10.528 -11.828 1.00 12.47 75 PHE B CA 1
ATOM 2035 C C . PHE B 1 76 ? 5.096 9.533 -12.794 1.00 13.40 75 PHE B C 1
ATOM 2036 O O . PHE B 1 76 ? 4.970 9.685 -14.033 1.00 12.77 75 PHE B O 1
ATOM 2044 N N . LEU B 1 77 ? 5.778 8.536 -12.223 1.00 13.46 76 LEU B N 1
ATOM 2045 C CA . LEU B 1 77 ? 6.423 7.449 -12.958 1.00 13.72 76 LEU B CA 1
ATOM 2046 C C . LEU B 1 77 ? 5.577 6.206 -12.748 1.00 13.28 76 LEU B C 1
ATOM 2047 O O . LEU B 1 77 ? 5.478 5.674 -11.625 1.00 14.89 76 LEU B O 1
ATOM 2052 N N . THR B 1 78 ? 4.896 5.763 -13.798 1.00 12.82 77 THR B N 1
ATOM 2053 C CA . THR B 1 78 ? 4.011 4.593 -13.675 1.00 12.46 77 THR B CA 1
ATOM 2054 C C . THR B 1 78 ? 4.887 3.370 -13.776 1.00 14.31 77 THR B C 1
ATOM 2055 O O . THR B 1 78 ? 5.506 3.182 -14.831 1.00 15.52 77 THR B O 1
ATOM 2059 N N . PRO B 1 79 ? 4.938 2.508 -12.722 1.00 14.35 78 PRO B N 1
ATOM 2060 C CA . PRO B 1 79 ? 5.840 1.344 -12.755 1.00 14.94 78 PRO B CA 1
ATOM 2061 C C . PRO B 1 79 ? 5.703 0.399 -13.977 1.00 14.03 78 PRO B C 1
ATOM 2062 O O . PRO B 1 79 ? 6.725 -0.048 -14.523 1.00 15.51 78 PRO B O 1
ATOM 2066 N N . SER B 1 80 ? 4.476 0.133 -14.431 1.00 13.86 79 SER B N 1
ATOM 2067 C CA . SER B 1 80 ? 4.281 -0.751 -15.617 1.00 13.58 79 SER B CA 1
ATOM 2068 C C . SER B 1 80 ? 4.764 -0.132 -16.947 1.00 15.38 79 SER B C 1
ATOM 2069 O O . SER B 1 80 ? 4.952 -0.866 -17.940 1.00 16.58 79 SER B O 1
ATOM 2072 N N . ASP B 1 81 ? 4.911 1.194 -16.981 1.00 14.66 80 ASP B N 1
ATOM 2073 C CA . ASP B 1 81 ? 5.516 1.888 -18.143 1.00 14.22 80 ASP B CA 1
ATOM 2074 C C . ASP B 1 81 ? 7.015 2.117 -17.941 1.00 13.58 80 ASP B C 1
ATOM 2075 O O . ASP B 1 81 ? 7.778 2.011 -18.915 1.00 14.46 80 ASP B O 1
ATOM 2080 N N . ALA B 1 82 ? 7.416 2.417 -16.693 1.00 14.42 81 ALA B N 1
ATOM 2081 C CA . ALA B 1 82 ? 8.808 2.707 -16.272 1.00 14.05 81 ALA B CA 1
ATOM 2082 C C . ALA B 1 82 ? 9.822 1.701 -16.807 1.00 12.47 81 ALA B C 1
ATOM 2083 O O . ALA B 1 82 ? 10.801 2.086 -17.420 1.00 15.11 81 ALA B O 1
ATOM 2085 N N . VAL B 1 83 ? 9.542 0.415 -16.586 1.00 14.28 82 VAL B N 1
ATOM 2086 C CA . VAL B 1 83 ? 10.423 -0.700 -17.011 1.00 14.91 82 VAL B CA 1
ATOM 2087 C C . VAL B 1 83 ? 10.321 -1.051 -18.489 1.00 14.58 82 VAL B C 1
ATOM 2088 O O . VAL B 1 83 ? 11.007 -1.970 -18.970 1.00 15.39 82 VAL B O 1
ATOM 2092 N N . HIS B 1 84 ? 9.434 -0.342 -19.196 1.00 14.78 83 HIS B N 1
ATOM 2093 C CA . HIS B 1 84 ? 9.282 -0.444 -20.639 1.00 15.41 83 HIS B CA 1
ATOM 2094 C C . HIS B 1 84 ? 9.586 0.881 -21.342 1.00 16.42 83 HIS B C 1
ATOM 2095 O O . HIS B 1 84 ? 9.001 1.168 -22.406 1.00 17.35 83 HIS B O 1
ATOM 2102 N N . GLY B 1 85 ? 10.490 1.669 -20.749 1.00 17.13 84 GLY B N 1
ATOM 2103 C CA . GLY B 1 85 ? 10.999 2.892 -21.344 1.00 17.35 84 GLY B CA 1
ATOM 2104 C C . GLY B 1 85 ? 10.812 4.224 -20.684 1.00 16.07 84 GLY B C 1
ATOM 2105 O O . GLY B 1 85 ? 11.571 5.156 -20.991 1.00 16.82 84 GLY B O 1
ATOM 2106 N N . THR B 1 86 ? 9.797 4.367 -19.830 1.00 14.78 85 THR B N 1
ATOM 2107 C CA . THR B 1 86 ? 9.535 5.685 -19.234 1.00 14.01 85 THR B CA 1
ATOM 2108 C C . THR B 1 86 ? 10.543 6.022 -18.117 1.00 13.39 85 THR B C 1
ATOM 2109 O O . THR B 1 86 ? 10.548 7.153 -17.636 1.00 14.48 85 THR B O 1
ATOM 2113 N N . LEU B 1 87 ? 11.413 5.064 -17.735 1.00 13.77 86 LEU B N 1
ATOM 2114 C CA . LEU B 1 87 ? 12.566 5.376 -16.872 1.00 12.83 86 LEU B CA 1
ATOM 2115 C C . LEU B 1 87 ? 13.466 6.426 -17.522 1.00 12.67 86 LEU B C 1
ATOM 2116 O O . LEU B 1 87 ? 14.252 7.039 -16.815 1.00 16.84 86 LEU B O 1
ATOM 2121 N N . GLY B 1 88 ? 13.364 6.643 -18.849 1.00 12.18 87 GLY B N 1
ATOM 2122 C CA . GLY B 1 88 ? 14.086 7.753 -19.506 1.00 11.31 87 GLY B CA 1
ATOM 2123 C C . GLY B 1 88 ? 13.709 9.137 -18.968 1.00 11.81 87 GLY B C 1
ATOM 2124 O O . GLY B 1 88 ? 14.413 10.113 -19.210 1.00 12.56 87 GLY B O 1
ATOM 2125 N N . VAL B 1 89 ? 12.598 9.243 -18.237 1.00 12.89 88 VAL B N 1
ATOM 2126 C CA . VAL B 1 89 ? 12.181 10.527 -17.674 1.00 13.36 88 VAL B CA 1
ATOM 2127 C C . VAL B 1 89 ? 13.108 10.927 -16.514 1.00 14.93 88 VAL B C 1
ATOM 2128 O O . VAL B 1 89 ? 13.263 12.104 -16.230 1.00 16.34 88 VAL B O 1
ATOM 2132 N N . LEU B 1 90 ? 13.706 9.932 -15.861 1.00 15.55 89 LEU B N 1
ATOM 2133 C CA . LEU B 1 90 ? 14.554 10.123 -14.690 1.00 15.45 89 LEU B CA 1
ATOM 2134 C C . LEU B 1 90 ? 15.943 10.533 -15.112 1.00 15.26 89 LEU B C 1
ATOM 2135 O O . LEU B 1 90 ? 16.553 9.855 -15.946 1.00 16.83 89 LEU B O 1
ATOM 2140 N N . GLN B 1 91 ? 16.459 11.599 -14.508 1.00 14.48 90 GLN B N 1
ATOM 2141 C CA . GLN B 1 91 ? 17.781 12.121 -14.867 1.00 15.47 90 GLN B CA 1
ATOM 2142 C C . GLN B 1 91 ? 18.641 12.353 -13.626 1.00 16.22 90 GLN B C 1
ATOM 2143 O O . GLN B 1 91 ? 18.142 12.262 -12.496 1.00 15.98 90 GLN B O 1
ATOM 2149 N N . LYS B 1 92 ? 19.930 12.616 -13.850 1.00 16.61 91 LYS B N 1
ATOM 2150 C CA . LYS B 1 92 ? 20.911 12.811 -12.766 1.00 17.80 91 LYS B CA 1
ATOM 2151 C C . LYS B 1 92 ? 20.535 13.835 -11.667 1.00 17.01 91 LYS B C 1
ATOM 2152 O O . LYS B 1 92 ? 20.679 13.525 -10.479 1.00 17.67 91 LYS B O 1
ATOM 2158 N N . GLU B 1 93 ? 20.017 15.001 -12.075 1.00 18.55 92 GLU B N 1
ATOM 2159 C CA A GLU B 1 93 ? 19.659 16.092 -11.149 0.50 18.88 92 GLU B CA 1
ATOM 2160 C CA B GLU B 1 93 ? 19.672 16.081 -11.137 0.50 19.03 92 GLU B CA 1
ATOM 2161 C C . GLU B 1 93 ? 18.333 15.905 -10.412 1.00 18.35 92 GLU B C 1
ATOM 2162 O O . GLU B 1 93 ? 17.986 16.715 -9.543 1.00 19.37 92 GLU B O 1
ATOM 2173 N N . ASP B 1 94 ? 17.625 14.826 -10.736 1.00 16.67 93 ASP B N 1
ATOM 2174 C CA . ASP B 1 94 ? 16.327 14.505 -10.153 1.00 16.59 93 ASP B CA 1
ATOM 2175 C C . ASP B 1 94 ? 16.376 13.785 -8.811 1.00 16.71 93 ASP B C 1
ATOM 2176 O O . ASP B 1 94 ? 17.416 13.291 -8.360 1.00 16.97 93 ASP B O 1
ATOM 2181 N N . ILE B 1 95 ? 15.213 13.791 -8.171 1.00 15.02 94 ILE B N 1
ATOM 2182 C CA . ILE B 1 95 ? 14.972 13.075 -6.908 1.00 15.10 94 ILE B CA 1
ATOM 2183 C C . ILE B 1 95 ? 13.899 12.054 -7.176 1.00 13.30 94 ILE B C 1
ATOM 2184 O O . ILE B 1 95 ? 12.764 12.440 -7.502 1.00 16.95 94 ILE B O 1
ATOM 2189 N N . LEU B 1 96 ? 14.226 10.774 -7.010 1.00 14.79 95 LEU B N 1
ATOM 2190 C CA . LEU B 1 96 ? 13.257 9.685 -7.186 1.00 14.07 95 LEU B CA 1
ATOM 2191 C C . LEU B 1 96 ? 12.664 9.365 -5.809 1.00 13.68 95 LEU B C 1
ATOM 2192 O O . LEU B 1 96 ? 13.405 9.122 -4.851 1.00 15.67 95 LEU B O 1
ATOM 2197 N N . ILE B 1 97 ? 11.339 9.465 -5.699 1.00 11.90 96 ILE B N 1
ATOM 2198 C CA . ILE B 1 97 ? 10.627 9.137 -4.467 1.00 12.42 96 ILE B CA 1
ATOM 2199 C C . ILE B 1 97 ? 9.814 7.855 -4.716 1.00 14.79 96 ILE B C 1
ATOM 2200 O O . ILE B 1 97 ? 8.915 7.845 -5.582 1.00 15.15 96 ILE B O 1
ATOM 2205 N N . LEU B 1 98 ? 10.124 6.785 -3.980 1.00 14.36 97 LEU B N 1
ATOM 2206 C CA . LEU B 1 98 ? 9.398 5.511 -4.067 1.00 13.50 97 LEU B CA 1
ATOM 2207 C C . LEU B 1 98 ? 8.581 5.339 -2.797 1.00 15.35 97 LEU B C 1
ATOM 2208 O O . LEU B 1 98 ? 9.129 5.383 -1.685 1.00 15.75 97 LEU B O 1
ATOM 2213 N N . ILE B 1 99 ? 7.286 5.133 -2.994 1.00 14.89 98 ILE B N 1
ATOM 2214 C CA . ILE B 1 99 ? 6.306 5.004 -1.917 1.00 14.60 98 ILE B CA 1
ATOM 2215 C C . ILE B 1 99 ? 5.823 3.560 -1.913 1.00 14.33 98 ILE B C 1
ATOM 2216 O O . ILE B 1 99 ? 5.175 3.122 -2.889 1.00 13.34 98 ILE B O 1
ATOM 2221 N N . SER B 1 100 ? 6.180 2.836 -0.852 1.00 15.53 99 SER B N 1
ATOM 2222 C CA . SER B 1 100 ? 5.799 1.427 -0.650 1.00 14.62 99 SER B CA 1
ATOM 2223 C C . SER B 1 100 ? 5.675 1.171 0.860 1.00 15.26 99 SER B C 1
ATOM 2224 O O . SER B 1 100 ? 6.671 1.272 1.531 1.00 14.05 99 SER B O 1
ATOM 2227 N N . LYS B 1 101 ? 4.488 0.842 1.359 1.00 15.39 100 LYS B N 1
ATOM 2228 C CA . LYS B 1 101 ? 4.288 0.621 2.823 1.00 15.86 100 LYS B CA 1
ATOM 2229 C C . LYS B 1 101 ? 5.302 -0.371 3.395 1.00 14.89 100 LYS B C 1
ATOM 2230 O O . LYS B 1 101 ? 6.014 -0.041 4.351 1.00 15.11 100 LYS B O 1
ATOM 2236 N N . GLY B 1 102 ? 5.383 -1.558 2.791 1.00 16.39 101 GLY B N 1
ATOM 2237 C CA . GLY B 1 102 ? 6.278 -2.631 3.221 1.00 15.92 101 GLY B CA 1
ATOM 2238 C C . GLY B 1 102 ? 7.712 -2.491 2.731 1.00 14.65 101 GLY B C 1
ATOM 2239 O O . GLY B 1 102 ? 8.610 -3.157 3.259 1.00 15.96 101 GLY B O 1
ATOM 2240 N N . GLY B 1 103 ? 7.906 -1.672 1.690 1.00 15.36 102 GLY B N 1
ATOM 2241 C CA . GLY B 1 103 ? 9.214 -1.356 1.122 1.00 14.13 102 GLY B CA 1
ATOM 2242 C C . GLY B 1 103 ? 9.855 -2.337 0.153 1.00 15.95 102 GLY B C 1
ATOM 2243 O O . GLY B 1 103 ? 10.997 -2.125 -0.271 1.00 16.75 102 GLY B O 1
ATOM 2244 N N . ASN B 1 104 ? 9.152 -3.421 -0.158 1.00 15.07 103 ASN B N 1
ATOM 2245 C CA . ASN B 1 104 ? 9.644 -4.500 -1.009 1.00 16.70 103 ASN B CA 1
ATOM 2246 C C . ASN B 1 104 ? 8.803 -4.730 -2.282 1.00 16.43 103 ASN B C 1
ATOM 2247 O O . ASN B 1 104 ? 8.932 -5.780 -2.926 1.00 17.26 103 ASN B O 1
ATOM 2252 N N . THR B 1 105 ? 7.936 -3.765 -2.616 1.00 17.25 104 THR B N 1
ATOM 2253 C CA . THR B 1 105 ? 7.037 -3.844 -3.777 1.00 16.96 104 THR B CA 1
ATOM 2254 C C . THR B 1 105 ? 7.874 -4.071 -5.031 1.00 15.80 104 THR B C 1
ATOM 2255 O O . THR B 1 105 ? 8.630 -3.194 -5.446 1.00 16.87 104 THR B O 1
ATOM 2259 N N . GLY B 1 106 ? 7.763 -5.281 -5.579 1.00 16.76 105 GLY B N 1
ATOM 2260 C CA . GLY B 1 106 ? 8.510 -5.708 -6.762 1.00 16.25 105 GLY B CA 1
ATOM 2261 C C . GLY B 1 106 ? 8.576 -4.678 -7.875 1.00 16.51 105 GLY B C 1
ATOM 2262 O O . GLY B 1 106 ? 9.657 -4.389 -8.391 1.00 15.80 105 GLY B O 1
ATOM 2263 N N . GLU B 1 107 ? 7.439 -4.058 -8.175 1.00 16.13 106 GLU B N 1
ATOM 2264 C CA . GLU B 1 107 ? 7.360 -3.076 -9.284 1.00 16.64 106 GLU B CA 1
ATOM 2265 C C . GLU B 1 107 ? 8.253 -1.854 -9.097 1.00 17.17 106 GLU B C 1
ATOM 2266 O O . GLU B 1 107 ? 8.693 -1.267 -10.085 1.00 14.51 106 GLU B O 1
ATOM 2272 N N . LEU B 1 108 ? 8.488 -1.463 -7.849 1.00 15.84 107 LEU B N 1
ATOM 2273 C CA . LEU B 1 108 ? 9.376 -0.336 -7.493 1.00 17.20 107 LEU B CA 1
ATOM 2274 C C . LEU B 1 108 ? 10.825 -0.786 -7.350 1.00 17.32 107 LEU B C 1
ATOM 2275 O O . LEU B 1 108 ? 11.715 -0.014 -7.693 1.00 15.50 107 LEU B O 1
ATOM 2280 N N . LEU B 1 109 ? 11.062 -2.014 -6.876 1.00 16.63 108 LEU B N 1
ATOM 2281 C CA . LEU B 1 109 ? 12.438 -2.559 -6.746 1.00 16.60 108 LEU B CA 1
ATOM 2282 C C . LEU B 1 109 ? 13.114 -2.634 -8.109 1.00 16.87 108 LEU B C 1
ATOM 2283 O O . LEU B 1 109 ? 14.304 -2.361 -8.209 1.00 16.99 108 LEU B O 1
ATOM 2288 N N . ASN B 1 110 ? 12.335 -2.964 -9.141 1.00 17.98 109 ASN B N 1
ATOM 2289 C CA . ASN B 1 110 ? 12.789 -2.939 -10.537 1.00 17.46 109 ASN B CA 1
ATOM 2290 C C . ASN B 1 110 ? 13.301 -1.589 -11.069 1.00 17.51 109 ASN B C 1
ATOM 2291 O O . ASN B 1 110 ? 13.962 -1.567 -12.111 1.00 18.58 109 ASN B O 1
ATOM 2296 N N . LEU B 1 111 ? 12.963 -0.489 -10.384 1.00 15.07 110 LEU B N 1
ATOM 2297 C CA . LEU B 1 111 ? 13.357 0.870 -10.736 1.00 14.67 110 LEU B CA 1
ATOM 2298 C C . LEU B 1 111 ? 14.687 1.306 -10.072 1.00 15.45 110 LEU B C 1
ATOM 2299 O O . LEU B 1 111 ? 15.304 2.274 -10.529 1.00 16.55 110 LEU B O 1
ATOM 2304 N N . ILE B 1 112 ? 15.094 0.618 -9.000 1.00 14.99 111 ILE B N 1
ATOM 2305 C CA . ILE B 1 112 ? 16.299 0.983 -8.261 1.00 15.39 111 ILE B CA 1
ATOM 2306 C C . ILE B 1 112 ? 17.612 0.893 -9.071 1.00 15.05 111 ILE B C 1
ATOM 2307 O O . ILE B 1 112 ? 18.366 1.854 -9.045 1.00 15.54 111 ILE B O 1
ATOM 2312 N N . PRO B 1 113 ? 17.877 -0.208 -9.806 1.00 17.88 112 PRO B N 1
ATOM 2313 C CA . PRO B 1 113 ? 19.119 -0.244 -10.605 1.00 17.50 112 PRO B CA 1
ATOM 2314 C C . PRO B 1 113 ? 19.289 0.968 -11.549 1.00 17.69 112 PRO B C 1
ATOM 2315 O O . PRO B 1 113 ? 20.378 1.552 -11.584 1.00 17.64 112 PRO B O 1
ATOM 2319 N N . ALA B 1 114 ? 18.206 1.377 -12.228 1.00 16.65 113 ALA B N 1
ATOM 2320 C CA . ALA B 1 114 ? 18.238 2.548 -13.147 1.00 16.72 113 ALA B CA 1
ATOM 2321 C C . ALA B 1 114 ? 18.524 3.824 -12.360 1.00 15.67 113 ALA B C 1
ATOM 2322 O O . ALA B 1 114 ? 19.317 4.643 -12.808 1.00 14.08 113 ALA B O 1
ATOM 2324 N N . CYS B 1 115 ? 17.914 3.974 -11.174 1.00 16.00 114 CYS B N 1
ATOM 2325 C CA . CYS B 1 115 ? 18.144 5.143 -10.314 1.00 17.08 114 CYS B CA 1
ATOM 2326 C C . CYS B 1 115 ? 19.644 5.274 -9.943 1.00 17.52 114 CYS B C 1
ATOM 2327 O O . CYS B 1 115 ? 20.213 6.371 -9.982 1.00 16.69 114 CYS B O 1
ATOM 2330 N N . LYS B 1 116 ? 20.253 4.140 -9.594 1.00 18.84 115 LYS B N 1
ATOM 2331 C CA . LYS B 1 116 ? 21.676 4.082 -9.206 1.00 19.36 115 LYS B CA 1
ATOM 2332 C C . LYS B 1 116 ? 22.584 4.380 -10.405 1.00 19.50 115 LYS B C 1
ATOM 2333 O O . LYS B 1 116 ? 23.555 5.120 -10.277 1.00 20.71 115 LYS B O 1
ATOM 2339 N N . THR B 1 117 ? 22.249 3.812 -11.558 1.00 19.85 116 THR B N 1
ATOM 2340 C CA . THR B 1 117 ? 23.003 4.050 -12.801 1.00 20.02 116 THR B CA 1
ATOM 2341 C C . THR B 1 117 ? 22.952 5.539 -13.197 1.00 19.21 116 THR B C 1
ATOM 2342 O O . THR B 1 117 ? 23.980 6.142 -13.515 1.00 19.13 116 THR B O 1
ATOM 2346 N N . LYS B 1 118 ? 21.754 6.122 -13.148 1.00 18.39 117 LYS B N 1
ATOM 2347 C CA . LYS B 1 118 ? 21.539 7.549 -13.498 1.00 17.30 117 LYS B CA 1
ATOM 2348 C C . LYS B 1 118 ? 22.067 8.578 -12.488 1.00 17.57 117 LYS B C 1
ATOM 2349 O O . LYS B 1 118 ? 22.268 9.736 -12.886 1.00 18.27 117 LYS B O 1
ATOM 2355 N N . GLY B 1 119 ? 22.311 8.166 -11.240 1.00 18.35 118 GLY B N 1
ATOM 2356 C CA . GLY B 1 119 ? 22.823 9.057 -10.182 1.00 19.04 118 GLY B CA 1
ATOM 2357 C C . GLY B 1 119 ? 21.812 9.934 -9.443 1.00 19.94 118 GLY B C 1
ATOM 2358 O O . GLY B 1 119 ? 22.200 10.850 -8.708 1.00 18.85 118 GLY B O 1
ATOM 2359 N N . SER B 1 120 ? 20.521 9.657 -9.614 1.00 18.71 119 SER B N 1
ATOM 2360 C CA . SER B 1 120 ? 19.455 10.407 -8.946 1.00 18.55 119 SER B CA 1
ATOM 2361 C C . SER B 1 120 ? 19.455 10.153 -7.428 1.00 18.61 119 SER B C 1
ATOM 2362 O O . SER B 1 120 ? 19.932 9.102 -6.970 1.00 19.03 119 SER B O 1
ATOM 2365 N N . THR B 1 121 ? 18.912 11.107 -6.668 1.00 16.30 120 THR B N 1
ATOM 2366 C CA . THR B 1 121 ? 18.768 10.942 -5.216 1.00 17.63 120 THR B CA 1
ATOM 2367 C C . THR B 1 121 ? 17.527 10.079 -5.018 1.00 17.26 120 THR B C 1
ATOM 2368 O O . THR B 1 121 ? 16.495 10.353 -5.652 1.00 20.44 120 THR B O 1
ATOM 2372 N N . LEU B 1 122 ? 17.632 9.050 -4.177 1.00 17.38 121 LEU B N 1
ATOM 2373 C CA . LEU B 1 122 ? 16.528 8.146 -3.881 1.00 15.97 121 LEU B CA 1
ATOM 2374 C C . LEU B 1 122 ? 15.978 8.419 -2.470 1.00 14.96 121 LEU B C 1
ATOM 2375 O O . LEU B 1 122 ? 16.744 8.370 -1.487 1.00 17.31 121 LEU B O 1
ATOM 2380 N N . ILE B 1 123 ? 14.674 8.718 -2.393 1.00 16.01 122 ILE B N 1
ATOM 2381 C CA . ILE B 1 123 ? 13.966 8.899 -1.112 1.00 13.96 122 ILE B CA 1
ATOM 2382 C C . ILE B 1 123 ? 12.987 7.727 -1.017 1.00 14.75 122 ILE B C 1
ATOM 2383 O O . ILE B 1 123 ? 12.098 7.584 -1.867 1.00 15.66 122 ILE B O 1
ATOM 2388 N N . GLY B 1 124 ? 13.217 6.860 -0.030 1.00 14.01 123 GLY B N 1
ATOM 2389 C CA . GLY B 1 124 ? 12.411 5.683 0.248 1.00 12.45 123 GLY B CA 1
ATOM 2390 C C . GLY B 1 124 ? 11.345 5.959 1.298 1.00 14.38 123 GLY B C 1
ATOM 2391 O O . GLY B 1 124 ? 11.664 6.129 2.449 1.00 14.02 123 GLY B O 1
ATOM 2392 N N . VAL B 1 125 ? 10.083 5.965 0.888 1.00 13.18 124 VAL B N 1
ATOM 2393 C CA . VAL B 1 125 ? 8.941 6.247 1.775 1.00 13.72 124 VAL B CA 1
ATOM 2394 C C . VAL B 1 125 ? 8.257 4.926 2.163 1.00 14.70 124 VAL B C 1
ATOM 2395 O O . VAL B 1 125 ? 7.457 4.380 1.399 1.00 11.89 124 VAL B O 1
ATOM 2399 N N . THR B 1 126 ? 8.571 4.442 3.363 1.00 14.77 125 THR B N 1
ATOM 2400 C CA . THR B 1 126 ? 8.149 3.119 3.815 1.00 14.80 125 THR B CA 1
ATOM 2401 C C . THR B 1 126 ? 8.137 2.974 5.352 1.00 16.96 125 THR B C 1
ATOM 2402 O O . THR B 1 126 ? 8.787 3.754 6.049 1.00 17.70 125 THR B O 1
ATOM 2406 N N . GLU B 1 127 ? 7.364 2.007 5.847 1.00 17.59 126 GLU B N 1
ATOM 2407 C CA . GLU B 1 127 ? 7.312 1.715 7.290 1.00 18.56 126 GLU B CA 1
ATOM 2408 C C . GLU B 1 127 ? 8.435 0.789 7.752 1.00 19.01 126 GLU B C 1
ATOM 2409 O O . GLU B 1 127 ? 8.738 0.732 8.960 1.00 18.93 126 GLU B O 1
ATOM 2415 N N . ASN B 1 128 ? 9.027 0.066 6.798 1.00 19.55 127 ASN B N 1
ATOM 2416 C CA . ASN B 1 128 ? 9.969 -1.009 7.044 1.00 20.58 127 ASN B CA 1
ATOM 2417 C C . ASN B 1 128 ? 11.446 -0.570 6.922 1.00 21.24 127 ASN B C 1
ATOM 2418 O O . ASN B 1 128 ? 11.961 -0.407 5.807 1.00 20.10 127 ASN B O 1
ATOM 2423 N N . PRO B 1 129 ? 12.156 -0.422 8.068 1.00 22.03 128 PRO B N 1
ATOM 2424 C CA . PRO B 1 129 ? 13.563 -0.018 7.973 1.00 21.70 128 PRO B CA 1
ATOM 2425 C C . PRO B 1 129 ? 14.507 -1.102 7.417 1.00 21.56 128 PRO B C 1
ATOM 2426 O O . PRO B 1 129 ? 15.635 -0.781 7.031 1.00 21.45 128 PRO B O 1
ATOM 2430 N N . ASP B 1 130 ? 14.044 -2.351 7.403 1.00 21.28 129 ASP B N 1
ATOM 2431 C CA . ASP B 1 130 ? 14.773 -3.509 6.889 1.00 21.62 129 ASP B CA 1
ATOM 2432 C C . ASP B 1 130 ? 14.472 -3.798 5.415 1.00 21.02 129 ASP B C 1
ATOM 2433 O O . ASP B 1 130 ? 15.018 -4.745 4.862 1.00 23.20 129 ASP B O 1
ATOM 2438 N N . SER B 1 131 ? 13.604 -2.999 4.786 1.00 19.14 130 SER B N 1
ATOM 2439 C CA . SER B 1 131 ? 13.235 -3.220 3.386 1.00 17.70 130 SER B CA 1
ATOM 2440 C C . SER B 1 131 ? 14.322 -2.759 2.427 1.00 17.78 130 SER B C 1
ATOM 2441 O O . SER B 1 131 ? 15.191 -1.977 2.802 1.00 18.05 130 SER B O 1
ATOM 2444 N N . VAL B 1 132 ? 14.248 -3.239 1.187 1.00 17.83 131 VAL B N 1
ATOM 2445 C CA . VAL B 1 132 ? 15.206 -2.830 0.145 1.00 18.20 131 VAL B CA 1
ATOM 2446 C C . VAL B 1 132 ? 15.104 -1.311 -0.107 1.00 17.79 131 VAL B C 1
ATOM 2447 O O . VAL B 1 132 ? 16.120 -0.634 -0.203 1.00 16.87 131 VAL B O 1
ATOM 2451 N N . ILE B 1 133 ? 13.883 -0.776 -0.132 1.00 16.90 132 ILE B N 1
ATOM 2452 C CA . ILE B 1 133 ? 13.662 0.666 -0.362 1.00 18.12 132 ILE B CA 1
ATOM 2453 C C . ILE B 1 133 ? 14.295 1.534 0.753 1.00 17.67 132 ILE B C 1
ATOM 2454 O O . ILE B 1 133 ? 14.933 2.541 0.446 1.00 18.15 132 ILE B O 1
ATOM 2459 N N . ALA B 1 134 ? 14.110 1.141 2.018 1.00 18.28 133 ALA B N 1
ATOM 2460 C CA . ALA B 1 134 ? 14.717 1.841 3.156 1.00 18.13 133 ALA B CA 1
ATOM 2461 C C . ALA B 1 134 ? 16.259 1.757 3.093 1.00 17.81 133 ALA B C 1
ATOM 2462 O O . ALA B 1 134 ? 16.937 2.774 3.180 1.00 19.04 133 ALA B O 1
ATOM 2464 N N . LYS B 1 135 ? 16.769 0.550 2.883 1.00 18.53 134 LYS B N 1
ATOM 2465 C CA . LYS B 1 135 ? 18.215 0.259 2.798 1.00 17.73 134 LYS B CA 1
ATOM 2466 C C . LYS B 1 135 ? 18.945 0.904 1.602 1.00 17.81 134 LYS B C 1
ATOM 2467 O O . LYS B 1 135 ? 20.063 1.386 1.760 1.00 19.44 134 LYS B O 1
ATOM 2473 N N . GLU B 1 136 ? 18.324 0.867 0.420 1.00 16.79 135 GLU B N 1
ATOM 2474 C CA . GLU B 1 136 ? 18.911 1.473 -0.784 1.00 16.88 135 GLU B CA 1
ATOM 2475 C C . GLU B 1 136 ? 18.783 2.995 -0.881 1.00 15.77 135 GLU B C 1
ATOM 2476 O O . GLU B 1 136 ? 19.514 3.627 -1.661 1.00 16.33 135 GLU B O 1
ATOM 2482 N N . ALA B 1 137 ? 17.835 3.583 -0.156 1.00 14.51 136 ALA B N 1
ATOM 2483 C CA . ALA B 1 137 ? 17.566 5.035 -0.218 1.00 16.03 136 ALA B CA 1
ATOM 2484 C C . ALA B 1 137 ? 18.708 5.920 0.261 1.00 17.05 136 ALA B C 1
ATOM 2485 O O . ALA B 1 137 ? 19.448 5.545 1.187 1.00 16.34 136 ALA B O 1
ATOM 2487 N N . ASP B 1 138 ? 18.842 7.090 -0.366 1.00 16.11 137 ASP B N 1
ATOM 2488 C CA . ASP B 1 138 ? 19.783 8.127 0.092 1.00 17.42 137 ASP B CA 1
ATOM 2489 C C . ASP B 1 138 ? 19.180 8.798 1.338 1.00 16.45 137 ASP B C 1
ATOM 2490 O O . ASP B 1 138 ? 19.923 9.189 2.280 1.00 18.53 137 ASP B O 1
ATOM 2495 N N . ILE B 1 139 ? 17.843 8.933 1.322 1.00 15.70 138 ILE B N 1
ATOM 2496 C CA . ILE B 1 139 ? 17.048 9.416 2.442 1.00 15.08 138 ILE B CA 1
ATOM 2497 C C . ILE B 1 139 ? 15.942 8.402 2.748 1.00 15.02 138 ILE B C 1
ATOM 2498 O O . ILE B 1 139 ? 14.964 8.306 2.005 1.00 16.02 138 ILE B O 1
ATOM 2503 N N . PHE B 1 140 ? 16.083 7.657 3.840 1.00 15.37 139 PHE B N 1
ATOM 2504 C CA . PHE B 1 140 ? 15.015 6.753 4.314 1.00 16.47 139 PHE B CA 1
ATOM 2505 C C . PHE B 1 140 ? 14.023 7.665 5.033 1.00 16.38 139 PHE B C 1
ATOM 2506 O O . PHE B 1 140 ? 14.370 8.361 6.000 1.00 14.65 139 PHE B O 1
ATOM 2514 N N . PHE B 1 141 ? 12.789 7.669 4.526 1.00 14.68 140 PHE B N 1
ATOM 2515 C CA . PHE B 1 141 ? 11.728 8.517 5.049 1.00 16.30 140 PHE B CA 1
ATOM 2516 C C . PHE B 1 141 ? 10.727 7.615 5.748 1.00 15.29 140 PHE B C 1
ATOM 2517 O O . PHE B 1 141 ? 9.750 7.130 5.127 1.00 13.81 140 PHE B O 1
ATOM 2525 N N . PRO B 1 142 ? 10.945 7.373 7.057 1.00 13.64 141 PRO B N 1
ATOM 2526 C CA . PRO B 1 142 ? 9.969 6.494 7.718 1.00 14.20 141 PRO B CA 1
ATOM 2527 C C . PRO B 1 142 ? 8.581 7.120 7.893 1.00 13.51 141 PRO B C 1
ATOM 2528 O O . PRO B 1 142 ? 8.482 8.297 8.199 1.00 15.22 141 PRO B O 1
ATOM 2532 N N . VAL B 1 143 ? 7.545 6.334 7.634 1.00 13.55 142 VAL B N 1
ATOM 2533 C CA . VAL B 1 143 ? 6.146 6.704 7.863 1.00 14.83 142 VAL B CA 1
ATOM 2534 C C . VAL B 1 143 ? 5.373 5.412 8.075 1.00 13.93 142 VAL B C 1
ATOM 2535 O O . VAL B 1 143 ? 5.597 4.412 7.374 1.00 14.05 142 VAL B O 1
ATOM 2539 N N . SER B 1 144 ? 4.506 5.418 9.085 1.00 13.55 143 SER B N 1
ATOM 2540 C CA . SER B 1 144 ? 3.667 4.270 9.408 1.00 13.63 143 SER B CA 1
ATOM 2541 C C . SER B 1 144 ? 2.449 4.691 10.213 1.00 12.96 143 SER B C 1
ATOM 2542 O O . SER B 1 144 ? 2.335 5.850 10.638 1.00 12.50 143 SER B O 1
ATOM 2545 N N . VAL B 1 145 ? 1.549 3.733 10.377 1.00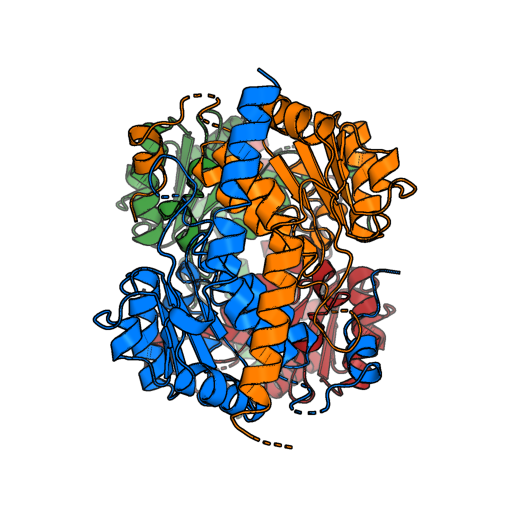 13.87 144 VAL B N 1
ATOM 2546 C CA . VAL B 1 145 ? 0.352 3.857 11.243 1.00 12.40 144 VAL B CA 1
ATOM 2547 C C . VAL B 1 145 ? 0.182 2.575 12.059 1.00 13.62 144 VAL B C 1
ATOM 2548 O O . VAL B 1 145 ? 0.494 1.464 11.582 1.00 16.11 144 VAL B O 1
ATOM 2552 N N . SER B 1 146 ? -0.241 2.751 13.313 1.00 12.90 145 SER B N 1
ATOM 2553 C CA . SER B 1 146 ? -0.459 1.659 14.255 1.00 13.85 145 SER B CA 1
ATOM 2554 C C . SER B 1 146 ? -1.794 0.965 14.085 1.00 15.86 145 SER B C 1
ATOM 2555 O O . SER B 1 146 ? -1.947 -0.181 14.564 1.00 16.78 145 SER B O 1
ATOM 2558 N N . LYS B 1 147 ? -2.739 1.618 13.381 1.00 16.05 146 LYS B N 1
ATOM 2559 C CA A LYS B 1 147 ? -4.092 1.087 13.222 0.50 16.53 146 LYS B CA 1
ATOM 2560 C CA B LYS B 1 147 ? -4.091 1.074 13.213 0.50 16.78 146 LYS B CA 1
ATOM 2561 C C . LYS B 1 147 ? -4.727 1.537 11.914 1.00 16.87 146 LYS B C 1
ATOM 2562 O O . LYS B 1 147 ? -4.725 2.727 11.611 1.00 17.78 146 LYS B O 1
ATOM 2573 N N . GLU B 1 148 ? -5.261 0.561 11.167 1.00 17.68 147 GLU B N 1
ATOM 2574 C CA . GLU B 1 148 ? -5.992 0.793 9.927 1.00 18.42 147 GLU B CA 1
ATOM 2575 C C . GLU B 1 148 ? -7.476 0.592 10.241 1.00 16.25 147 GLU B C 1
ATOM 2576 O O . GLU B 1 148 ? -7.843 -0.411 10.855 1.00 16.26 147 GLU B O 1
ATOM 2582 N N . PRO B 1 149 ? -8.348 1.534 9.812 1.00 16.39 148 PRO B N 1
ATOM 2583 C CA . PRO B 1 149 ? -9.798 1.366 10.067 1.00 17.90 148 PRO B CA 1
ATOM 2584 C C . PRO B 1 149 ? -10.565 0.235 9.352 1.00 20.36 148 PRO B C 1
ATOM 2585 O O . PRO B 1 149 ? -11.550 -0.249 9.925 1.00 22.23 148 PRO B O 1
ATOM 2589 N N . ASP B 1 150 ? -10.143 -0.201 8.159 1.00 22.70 149 ASP B N 1
ATOM 2590 C CA . ASP B 1 150 ? -10.916 -1.242 7.443 1.00 24.12 149 ASP B CA 1
ATOM 2591 C C . ASP B 1 150 ? -10.949 -2.596 8.221 1.00 24.62 149 ASP B C 1
ATOM 2592 O O . ASP B 1 150 ? -9.958 -2.925 8.884 1.00 24.68 149 ASP B O 1
ATOM 2597 N N . PRO B 1 151 ? -12.079 -3.367 8.168 1.00 26.13 150 PRO B N 1
ATOM 2598 C CA . PRO B 1 151 ? -12.194 -4.651 8.915 1.00 26.60 150 PRO B CA 1
ATOM 2599 C C . PRO B 1 151 ? -11.111 -5.721 8.675 1.00 27.84 150 PRO B C 1
ATOM 2600 O O . PRO B 1 151 ? -10.956 -6.602 9.531 1.00 27.04 150 PRO B O 1
ATOM 2604 N N . PHE B 1 152 ? -10.405 -5.661 7.537 1.00 29.36 151 PHE B N 1
ATOM 2605 C CA A PHE B 1 152 ? -9.330 -6.618 7.232 0.50 30.45 151 PHE B CA 1
ATOM 2606 C CA B PHE B 1 152 ? -9.328 -6.616 7.220 0.50 30.22 151 PHE B CA 1
ATOM 2607 C C . PHE B 1 152 ? -7.937 -6.083 7.560 1.00 31.00 151 PHE B C 1
ATOM 2608 O O . PHE B 1 152 ? -6.991 -6.860 7.637 1.00 31.60 151 PHE B O 1
ATOM 2623 N N . ASN B 1 153 ? -7.822 -4.762 7.759 1.00 31.96 152 ASN B N 1
ATOM 2624 C CA . ASN B 1 153 ? -6.541 -4.072 7.972 1.00 32.90 152 ASN B CA 1
ATOM 2625 C C . ASN B 1 153 ? -5.662 -4.253 6.710 1.00 32.75 152 ASN B C 1
ATOM 2626 O O . ASN B 1 153 ? -4.444 -4.425 6.815 1.00 34.23 152 ASN B O 1
ATOM 2639 N N . LEU B 1 155 ? -6.847 -2.318 3.390 1.00 27.73 154 LEU B N 1
ATOM 2640 C CA . LEU B 1 155 ? -7.026 -1.145 2.479 1.00 24.97 154 LEU B CA 1
ATOM 2641 C C . LEU B 1 155 ? -5.947 -0.050 2.557 1.00 23.12 154 LEU B C 1
ATOM 2642 O O . LEU B 1 155 ? -5.781 0.714 1.593 1.00 21.28 154 LEU B O 1
ATOM 2647 N N . ALA B 1 156 ? -5.238 0.059 3.683 1.00 19.76 155 ALA B N 1
ATOM 2648 C CA . ALA B 1 156 ? -4.167 1.076 3.834 1.00 19.14 155 ALA B CA 1
ATOM 2649 C C . ALA B 1 156 ? -4.644 2.545 3.722 1.00 16.75 155 ALA B C 1
ATOM 2650 O O . ALA B 1 156 ? -3.896 3.413 3.292 1.00 16.81 155 ALA B O 1
ATOM 2652 N N . THR B 1 157 ? -5.861 2.824 4.195 1.00 15.50 156 THR B N 1
ATOM 2653 C CA . THR B 1 157 ? -6.447 4.165 4.138 1.00 16.07 156 THR B CA 1
ATOM 2654 C C . THR B 1 157 ? -5.695 5.139 5.049 1.00 15.98 156 THR B C 1
ATOM 2655 O O . THR B 1 157 ? -5.301 6.218 4.607 1.00 15.96 156 THR B O 1
ATOM 2659 N N . ALA B 1 158 ? -5.481 4.758 6.315 1.00 14.84 157 ALA B N 1
ATOM 2660 C CA . ALA B 1 158 ? -4.714 5.629 7.235 1.00 15.29 157 ALA B CA 1
ATOM 2661 C C . ALA B 1 158 ? -3.246 5.792 6.810 1.00 14.69 157 ALA B C 1
ATOM 2662 O O . ALA B 1 158 ? -2.701 6.886 6.921 1.00 15.65 157 ALA B O 1
ATOM 2664 N N . SER B 1 159 ? -2.635 4.696 6.346 1.00 14.09 158 SER B N 1
ATOM 2665 C CA . SER B 1 159 ? -1.258 4.640 5.794 1.00 13.54 158 SER B CA 1
ATOM 2666 C C . SER B 1 159 ? -1.126 5.648 4.672 1.00 14.38 158 SER B C 1
ATOM 2667 O O . SER B 1 159 ? -0.220 6.478 4.674 1.00 14.48 158 SER B O 1
ATOM 2670 N N . THR B 1 160 ? -2.080 5.587 3.748 1.00 12.76 159 THR B N 1
ATOM 2671 C CA . THR B 1 160 ? -2.093 6.518 2.587 1.00 12.84 159 THR B CA 1
ATOM 2672 C C . THR B 1 160 ? -2.179 7.954 3.015 1.00 13.95 159 THR B C 1
ATOM 2673 O O . THR B 1 160 ? -1.419 8.794 2.539 1.00 15.00 159 THR B O 1
ATOM 2690 N N . ALA B 1 162 ? -1.394 9.154 5.962 1.00 11.97 161 ALA B N 1
ATOM 2691 C CA . ALA B 1 162 ? -0.178 9.517 6.735 1.00 12.16 161 ALA B CA 1
ATOM 2692 C C . ALA B 1 162 ? 0.956 9.965 5.770 1.00 14.50 161 ALA B C 1
ATOM 2693 O O . ALA B 1 162 ? 1.674 10.934 6.063 1.00 15.44 161 ALA B O 1
ATOM 2695 N N . VAL B 1 163 ? 1.103 9.285 4.629 1.00 12.25 162 VAL B N 1
ATOM 2696 C CA . VAL B 1 163 ? 2.124 9.667 3.625 1.00 14.23 162 VAL B CA 1
ATOM 2697 C C . VAL B 1 163 ? 1.793 11.025 3.012 1.00 14.35 162 VAL B C 1
ATOM 2698 O O . VAL B 1 163 ? 2.671 11.886 2.894 1.00 15.18 162 VAL B O 1
ATOM 2702 N N . ILE B 1 164 ? 0.526 11.225 2.635 1.00 12.20 163 ILE B N 1
ATOM 2703 C CA . ILE B 1 164 ? 0.071 12.475 2.010 1.00 14.33 163 ILE B CA 1
ATOM 2704 C C . ILE B 1 164 ? 0.313 13.619 2.974 1.00 15.26 163 ILE B C 1
ATOM 2705 O O . ILE B 1 164 ? 0.961 14.607 2.583 1.00 14.39 163 ILE B O 1
ATOM 2710 N N . ALA B 1 165 ? -0.119 13.442 4.233 1.00 14.17 164 ALA B N 1
ATOM 2711 C CA . ALA B 1 165 ? 0.091 14.451 5.294 1.00 12.99 164 ALA B CA 1
ATOM 2712 C C . ALA B 1 165 ? 1.561 14.777 5.504 1.00 11.31 164 ALA B C 1
ATOM 2713 O O . ALA B 1 165 ? 1.930 15.960 5.662 1.00 12.19 164 ALA B O 1
ATOM 2715 N N . SER B 1 166 ? 2.402 13.747 5.533 1.00 13.50 165 SER B N 1
ATOM 2716 C CA . SER B 1 166 ? 3.856 13.933 5.693 1.00 14.27 165 SER B CA 1
ATOM 2717 C C . SER B 1 166 ? 4.405 14.891 4.635 1.00 14.94 165 SER B C 1
ATOM 2718 O O . SER B 1 166 ? 5.058 15.892 4.948 1.00 15.13 165 SER B O 1
ATOM 2721 N N . PHE B 1 167 ? 4.085 14.596 3.386 1.00 12.00 166 PHE B N 1
ATOM 2722 C CA . PHE B 1 167 ? 4.541 15.434 2.274 1.00 12.87 166 PHE B CA 1
ATOM 2723 C C . PHE B 1 167 ? 3.814 16.782 2.184 1.00 12.53 166 PHE B C 1
ATOM 2724 O O . PHE B 1 167 ? 4.420 17.756 1.734 1.00 13.86 166 PHE B O 1
ATOM 2732 N N . ASP B 1 168 ? 2.550 16.861 2.625 1.00 12.45 167 ASP B N 1
ATOM 2733 C CA . ASP B 1 168 ? 1.844 18.145 2.733 1.00 13.72 167 ASP B CA 1
ATOM 2734 C C . ASP B 1 168 ? 2.652 19.080 3.627 1.00 13.66 167 ASP B C 1
ATOM 2735 O O . ASP B 1 168 ? 2.909 20.206 3.220 1.00 14.43 167 ASP B O 1
ATOM 2740 N N . ALA B 1 169 ? 3.105 18.557 4.776 1.00 15.82 168 ALA B N 1
ATOM 2741 C CA . ALA B 1 169 ? 3.929 19.341 5.720 1.00 15.14 168 ALA B CA 1
ATOM 2742 C C . ALA B 1 169 ? 5.246 19.789 5.081 1.00 15.12 168 ALA B C 1
ATOM 2743 O O . ALA B 1 169 ? 5.640 20.958 5.230 1.00 16.25 168 ALA B O 1
ATOM 2745 N N . VAL B 1 170 ? 5.916 18.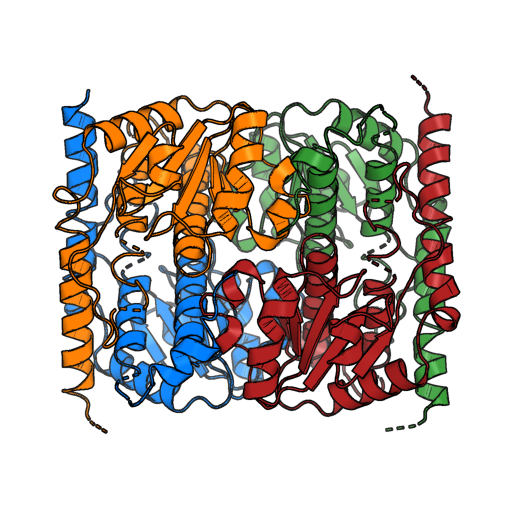877 4.353 1.00 14.85 169 VAL B N 1
ATOM 2746 C CA . VAL B 1 170 ? 7.159 19.183 3.612 1.00 12.85 169 VAL B CA 1
ATOM 2747 C C . VAL B 1 170 ? 6.913 20.355 2.643 1.00 13.72 169 VAL B C 1
ATOM 2748 O O . VAL B 1 170 ? 7.623 21.369 2.671 1.00 14.28 169 VAL B O 1
ATOM 2752 N N . ILE B 1 171 ? 5.870 20.207 1.821 1.00 13.33 170 ILE B N 1
ATOM 2753 C CA . ILE B 1 171 ? 5.495 21.202 0.792 1.00 14.49 170 ILE B CA 1
ATOM 2754 C C . ILE B 1 171 ? 5.092 22.553 1.410 1.00 14.13 170 ILE B C 1
ATOM 2755 O O . ILE B 1 171 ? 5.545 23.592 0.965 1.00 14.07 170 ILE B O 1
ATOM 2760 N N . VAL B 1 172 ? 4.320 22.544 2.490 1.00 14.05 171 VAL B N 1
ATOM 2761 C CA . VAL B 1 172 ? 3.937 23.784 3.182 1.00 15.35 171 VAL B CA 1
ATOM 2762 C C . VAL B 1 172 ? 5.195 24.455 3.767 1.00 15.70 171 VAL B C 1
ATOM 2763 O O . VAL B 1 172 ? 5.343 25.678 3.670 1.00 17.73 171 VAL B O 1
ATOM 2767 N N . CYS B 1 173 ? 6.130 23.649 4.270 1.00 14.49 172 CYS B N 1
ATOM 2768 C CA . CYS B 1 173 ? 7.361 24.150 4.872 1.00 14.78 172 CYS B CA 1
ATOM 2769 C C . CYS B 1 173 ? 8.234 24.785 3.799 1.00 13.88 172 CYS B C 1
ATOM 2770 O O . CYS B 1 173 ? 8.811 25.863 4.012 1.00 15.64 172 CYS B O 1
ATOM 2773 N N . LEU B 1 174 ? 8.284 24.139 2.625 1.00 13.59 173 LEU B N 1
ATOM 2774 C CA . LEU B 1 174 ? 9.035 24.664 1.476 1.00 14.84 173 LEU B CA 1
ATOM 2775 C C . LEU B 1 174 ? 8.573 26.042 0.975 1.00 16.11 173 LEU B C 1
ATOM 2776 O O . LEU B 1 174 ? 9.408 26.830 0.510 1.00 16.40 173 LEU B O 1
ATOM 2789 N N . THR B 1 176 ? 7.602 28.595 2.760 1.00 18.46 175 THR B N 1
ATOM 2790 C CA . THR B 1 176 ? 8.322 29.569 3.610 1.00 18.20 175 THR B CA 1
ATOM 2791 C C . THR B 1 176 ? 9.820 29.531 3.289 1.00 17.13 175 THR B C 1
ATOM 2792 O O . THR B 1 176 ? 10.440 30.573 3.056 1.00 19.69 175 THR B O 1
ATOM 2796 N N . TYR B 1 177 ? 10.372 28.316 3.266 1.00 16.71 176 TYR B N 1
ATOM 2797 C CA . TYR B 1 177 ? 11.807 28.068 3.003 1.00 17.19 176 TYR B CA 1
ATOM 2798 C C . TYR B 1 177 ? 12.314 28.729 1.724 1.00 18.13 176 TYR B C 1
ATOM 2799 O O . TYR B 1 177 ? 13.409 29.311 1.706 1.00 17.93 176 TYR B O 1
ATOM 2816 N N . ASN B 1 179 ? 10.656 31.175 0.006 1.00 21.34 178 ASN B N 1
ATOM 2817 C CA . ASN B 1 179 ? 9.997 32.479 -0.150 1.00 22.31 178 ASN B CA 1
ATOM 2818 C C . ASN B 1 179 ? 9.046 32.461 -1.369 1.00 20.73 178 ASN B C 1
ATOM 2819 O O . ASN B 1 179 ? 9.076 33.366 -2.197 1.00 20.51 178 ASN B O 1
ATOM 2824 N N . TYR B 1 180 ? 8.242 31.391 -1.485 1.00 20.24 179 TYR B N 1
ATOM 2825 C CA . TYR B 1 180 ? 7.281 31.239 -2.583 1.00 19.93 179 TYR B CA 1
ATOM 2826 C C . TYR B 1 180 ? 6.273 32.378 -2.496 1.00 20.10 179 TYR B C 1
ATOM 2827 O O . TYR B 1 180 ? 5.844 32.748 -1.386 1.00 20.91 179 TYR B O 1
ATOM 2836 N N . THR B 1 181 ? 5.949 32.959 -3.656 1.00 19.66 180 THR B N 1
ATOM 2837 C CA . THR B 1 181 ? 5.087 34.130 -3.742 1.00 19.28 180 THR B CA 1
ATOM 2838 C C . THR B 1 181 ? 3.755 33.866 -4.425 1.00 20.37 180 THR B C 1
ATOM 2839 O O . THR B 1 181 ? 3.592 32.905 -5.196 1.00 18.83 180 THR B O 1
ATOM 2843 N N . LYS B 1 182 ? 2.827 34.781 -4.158 1.00 21.05 181 LYS B N 1
ATOM 2844 C CA . LYS B 1 182 ? 1.491 34.786 -4.758 1.00 22.95 181 LYS B CA 1
ATOM 2845 C C . LYS B 1 182 ? 1.568 35.018 -6.272 1.00 23.15 181 LYS B C 1
ATOM 2846 O O . LYS B 1 182 ? 0.784 34.439 -7.007 1.00 24.02 181 LYS B O 1
ATOM 2852 N N . GLU B 1 183 ? 2.516 35.862 -6.708 1.00 23.16 182 GLU B N 1
ATOM 2853 C CA . GLU B 1 183 ? 2.777 36.143 -8.138 1.00 23.52 182 GLU B CA 1
ATOM 2854 C C . GLU B 1 183 ? 3.110 34.845 -8.895 1.00 22.42 182 GLU B C 1
ATOM 2855 O O . GLU B 1 183 ? 2.522 34.576 -9.950 1.00 22.59 182 GLU B O 1
ATOM 2858 N N . GLN B 1 184 ? 4.039 34.055 -8.346 1.00 21.19 183 GLN B N 1
ATOM 2859 C CA . GLN B 1 184 ? 4.397 32.730 -8.900 1.00 20.73 183 GLN B CA 1
ATOM 2860 C C . GLN B 1 184 ? 3.196 31.781 -8.965 1.00 19.09 183 GLN B C 1
ATOM 2861 O O . GLN B 1 184 ? 3.020 31.059 -9.957 1.00 19.27 183 GLN B O 1
ATOM 2867 N N . PHE B 1 185 ? 2.385 31.788 -7.903 1.00 18.14 184 PHE B N 1
ATOM 2868 C CA . PHE B 1 185 ? 1.164 30.984 -7.803 1.00 19.29 184 PHE B CA 1
ATOM 2869 C C . PHE B 1 185 ? 0.162 31.366 -8.889 1.00 19.27 184 PHE B C 1
ATOM 2870 O O . PHE B 1 185 ? -0.408 30.480 -9.523 1.00 17.28 184 PHE B O 1
ATOM 2878 N N . SER B 1 186 ? -0.042 32.670 -9.107 1.00 19.15 185 SER B N 1
ATOM 2879 C CA . SER B 1 186 ? -1.010 33.149 -10.109 1.00 19.31 185 SER B CA 1
ATOM 2880 C C . SER B 1 186 ? -0.648 32.710 -11.536 1.00 18.82 185 SER B C 1
ATOM 2881 O O . SER B 1 186 ? -1.548 32.471 -12.325 1.00 20.63 185 SER B O 1
ATOM 2884 N N . VAL B 1 187 ? 0.652 32.615 -11.838 1.00 18.75 186 VAL B N 1
ATOM 2885 C CA . VAL B 1 187 ? 1.138 32.166 -13.163 1.00 19.01 186 VAL B CA 1
ATOM 2886 C C . VAL B 1 187 ? 0.666 30.763 -13.522 1.00 18.38 186 VAL B C 1
ATOM 2887 O O . VAL B 1 187 ? 0.255 30.527 -14.658 1.00 17.69 186 VAL B O 1
ATOM 2891 N N . ILE B 1 188 ? 0.762 29.853 -12.550 1.00 17.99 187 ILE B N 1
ATOM 2892 C CA . ILE B 1 188 ? 0.407 28.418 -12.717 1.00 17.11 187 ILE B CA 1
ATOM 2893 C C . ILE B 1 188 ? -1.014 27.995 -12.270 1.00 19.55 187 ILE B C 1
ATOM 2894 O O . ILE B 1 188 ? -1.396 26.835 -12.482 1.00 19.73 187 ILE B O 1
ATOM 2899 N N . HIS B 1 189 ? -1.773 28.938 -11.690 1.00 20.19 188 HIS B N 1
ATOM 2900 C CA . HIS B 1 189 ? -3.188 28.764 -11.297 1.00 22.95 188 HIS B CA 1
ATOM 2901 C C . HIS B 1 189 ? -4.125 29.804 -11.960 1.00 25.63 188 HIS B C 1
ATOM 2902 O O . HIS B 1 189 ? -4.905 30.458 -11.255 1.00 26.79 188 HIS B O 1
ATOM 2909 N N . PRO B 1 190 ? -4.070 29.986 -13.297 1.00 25.79 189 PRO B N 1
ATOM 2910 C CA . PRO B 1 190 ? -4.999 30.951 -13.910 1.00 28.18 189 PRO B CA 1
ATOM 2911 C C . PRO B 1 190 ? -6.480 30.514 -13.950 1.00 29.88 189 PRO B C 1
ATOM 2912 O O . PRO B 1 190 ? -7.346 31.370 -14.145 1.00 31.71 189 PRO B O 1
ATOM 2916 N N . GLY B 1 191 ? -6.763 29.216 -13.785 1.00 29.75 190 GLY B N 1
ATOM 2917 C CA . GLY B 1 191 ? -8.127 28.692 -13.851 1.00 30.02 190 GLY B CA 1
ATOM 2918 C C . GLY B 1 191 ? -8.602 28.558 -15.300 1.00 30.37 190 GLY B C 1
ATOM 2919 O O . GLY B 1 191 ? -7.811 28.696 -16.257 1.00 29.95 190 GLY B O 1
ATOM 2920 N N . GLY C 1 1 ? -26.136 -6.350 -37.408 1.00 33.67 0 GLY C N 1
ATOM 2921 C CA . GLY C 1 1 ? -27.032 -5.834 -38.491 1.00 34.28 0 GLY C CA 1
ATOM 2922 C C . GLY C 1 1 ? -26.408 -5.640 -39.872 1.00 34.27 0 GLY C C 1
ATOM 2923 O O . GLY C 1 1 ? -27.029 -5.008 -40.733 1.00 36.06 0 GLY C O 1
ATOM 2932 N N . ASP C 1 3 ? -23.565 -7.921 -42.787 1.00 27.39 2 ASP C N 1
ATOM 2933 C CA . ASP C 1 3 ? -22.875 -9.222 -43.032 1.00 26.06 2 ASP C CA 1
ATOM 2934 C C . ASP C 1 3 ? -21.343 -9.168 -43.011 1.00 24.53 2 ASP C C 1
ATOM 2935 O O . ASP C 1 3 ? -20.753 -8.079 -43.035 1.00 24.46 2 ASP C O 1
ATOM 2940 N N . LYS C 1 4 ? -20.717 -10.350 -42.982 1.00 23.72 3 LYS C N 1
ATOM 2941 C CA . LYS C 1 4 ? -19.248 -10.499 -42.918 1.00 22.53 3 LYS C CA 1
ATOM 2942 C C . LYS C 1 4 ? -18.480 -9.621 -43.913 1.00 22.02 3 LYS C C 1
ATOM 2943 O O . LYS C 1 4 ? -17.553 -8.902 -43.527 1.00 21.58 3 LYS C O 1
ATOM 2949 N N . GLN C 1 5 ? -18.874 -9.687 -45.183 1.00 21.96 4 GLN C N 1
ATOM 2950 C CA . GLN C 1 5 ? -18.190 -8.929 -46.236 1.00 21.57 4 GLN C CA 1
ATOM 2951 C C . GLN C 1 5 ? -18.385 -7.415 -46.091 1.00 20.54 4 GLN C C 1
ATOM 2952 O O . GLN C 1 5 ? -17.457 -6.657 -46.382 1.00 20.48 4 GLN C O 1
ATOM 2958 N N . ALA C 1 6 ? -19.577 -6.988 -45.655 1.00 20.55 5 ALA C N 1
ATOM 2959 C CA . ALA C 1 6 ? -19.866 -5.564 -45.366 1.00 19.13 5 ALA C CA 1
ATOM 2960 C C . ALA C 1 6 ? -18.957 -5.044 -44.227 1.00 17.23 5 ALA C C 1
ATOM 2961 O O . ALA C 1 6 ? -18.465 -3.914 -44.294 1.00 18.33 5 ALA C O 1
ATOM 2963 N N . ILE C 1 7 ? -18.748 -5.881 -43.203 1.00 18.35 6 ILE C N 1
ATOM 2964 C CA . ILE C 1 7 ? -17.858 -5.545 -42.077 1.00 18.13 6 ILE C CA 1
ATOM 2965 C C . ILE C 1 7 ? -16.414 -5.415 -42.595 1.00 17.60 6 ILE C C 1
ATOM 2966 O O . ILE C 1 7 ? -15.776 -4.381 -42.397 1.00 19.07 6 ILE C O 1
ATOM 2971 N N . LEU C 1 8 ? -15.935 -6.443 -43.295 1.00 18.14 7 LEU C N 1
ATOM 2972 C CA . LEU C 1 8 ? -14.580 -6.425 -43.866 1.00 18.14 7 LEU C CA 1
ATOM 2973 C C . LEU C 1 8 ? -14.333 -5.281 -44.877 1.00 16.84 7 LEU C C 1
ATOM 2974 O O . LEU C 1 8 ? -13.247 -4.691 -44.868 1.00 17.02 7 LEU C O 1
ATOM 2979 N N . ASP C 1 9 ? -15.308 -5.000 -45.750 1.00 18.16 8 ASP C N 1
ATOM 2980 C CA . ASP C 1 9 ? -15.195 -3.883 -46.730 1.00 17.99 8 ASP C CA 1
ATOM 2981 C C . ASP C 1 9 ? -15.106 -2.529 -46.026 1.00 18.31 8 ASP C C 1
ATOM 2982 O O . ASP C 1 9 ? -14.293 -1.687 -46.408 1.00 17.68 8 ASP C O 1
ATOM 2987 N N . ASN C 1 10 ? -15.909 -2.349 -44.974 1.00 17.23 9 ASN C N 1
ATOM 2988 C CA . ASN C 1 10 ? -15.920 -1.127 -44.153 1.00 18.20 9 ASN C CA 1
ATOM 2989 C C . ASN C 1 10 ? -14.528 -0.944 -43.506 1.00 17.20 9 ASN C C 1
ATOM 2990 O O . ASN C 1 10 ? -13.890 0.099 -43.671 1.00 18.12 9 ASN C O 1
ATOM 2995 N N . ILE C 1 11 ? -14.045 -2.006 -42.863 1.00 16.50 10 ILE C N 1
ATOM 2996 C CA . ILE C 1 11 ? -12.707 -2.055 -42.224 1.00 15.21 10 ILE C CA 1
ATOM 2997 C C . ILE C 1 11 ? -11.562 -1.738 -43.203 1.00 15.40 10 ILE C C 1
ATOM 2998 O O . ILE C 1 11 ? -10.729 -0.860 -42.930 1.00 17.23 10 ILE C O 1
ATOM 3003 N N . HIS C 1 12 ? -11.565 -2.389 -44.371 1.00 15.23 11 HIS C N 1
ATOM 3004 C CA . HIS C 1 12 ? -10.492 -2.167 -45.361 1.00 14.71 11 HIS C CA 1
ATOM 3005 C C . HIS C 1 12 ? -10.398 -0.730 -45.834 1.00 13.10 11 HIS C C 1
ATOM 3006 O O . HIS C 1 12 ? -9.284 -0.255 -46.058 1.00 13.52 11 HIS C O 1
ATOM 3013 N N . GLN C 1 13 ? -11.553 -0.057 -45.974 1.00 14.80 12 GLN C N 1
ATOM 3014 C CA A GLN C 1 13 ? -11.626 1.355 -46.386 0.50 15.42 12 GLN C CA 1
ATOM 3015 C CA B GLN C 1 13 ? -11.584 1.351 -46.407 0.50 15.39 12 GLN C CA 1
ATOM 3016 C C . GLN C 1 13 ? -10.903 2.224 -45.356 1.00 14.62 12 GLN C C 1
ATOM 3017 O O . GLN C 1 13 ? -10.135 3.104 -45.709 1.00 14.71 12 GLN C O 1
ATOM 3028 N N . THR C 1 14 ? -11.191 1.992 -44.071 1.00 14.95 13 THR C N 1
ATOM 3029 C CA . THR C 1 14 ? -10.540 2.757 -42.995 1.00 16.45 13 THR C CA 1
ATOM 3030 C C . THR C 1 14 ? -9.012 2.601 -43.048 1.00 15.78 13 THR C C 1
ATOM 3031 O O . THR C 1 14 ? -8.280 3.601 -42.982 1.00 14.66 13 THR C O 1
ATOM 3035 N N . TRP C 1 15 ? -8.534 1.367 -43.185 1.00 14.90 14 TRP C N 1
ATOM 3036 C CA . TRP C 1 15 ? -7.099 1.129 -43.234 1.00 14.27 14 TRP C CA 1
ATOM 3037 C C . TRP C 1 15 ? -6.462 1.774 -44.455 1.00 14.29 14 TRP C C 1
ATOM 3038 O O . TRP C 1 15 ? -5.364 2.332 -44.347 1.00 12.75 14 TRP C O 1
ATOM 3049 N N . GLN C 1 16 ? -7.158 1.716 -45.587 1.00 14.99 15 GLN C N 1
ATOM 3050 C CA . GLN C 1 16 ? -6.639 2.368 -46.795 1.00 15.79 15 GLN C CA 1
ATOM 3051 C C . GLN C 1 16 ? -6.513 3.877 -46.584 1.00 16.28 15 GLN C C 1
ATOM 3052 O O . GLN C 1 16 ? -5.506 4.452 -46.956 1.00 16.88 15 GLN C O 1
ATOM 3058 N N . GLU C 1 17 ? -7.540 4.496 -46.001 1.00 15.46 16 GLU C N 1
ATOM 3059 C CA . GLU C 1 17 ? -7.546 5.936 -45.722 1.00 15.52 16 GLU C CA 1
ATOM 3060 C C . GLU C 1 17 ? -6.466 6.370 -44.710 1.00 15.31 16 GLU C C 1
ATOM 3061 O O . GLU C 1 17 ? -5.824 7.431 -44.896 1.00 16.55 16 GLU C O 1
ATOM 3067 N N . GLU C 1 18 ? -6.241 5.544 -43.689 1.00 15.12 17 GLU C N 1
ATOM 3068 C CA . GLU C 1 18 ? -5.189 5.787 -42.678 1.00 14.20 17 GLU C CA 1
ATOM 3069 C C . GLU C 1 18 ? -3.779 5.627 -43.297 1.00 14.14 17 GLU C C 1
ATOM 3070 O O . GLU C 1 18 ? -2.899 6.467 -43.087 1.00 15.22 17 GLU C O 1
ATOM 3076 N N . ALA C 1 19 ? -3.595 4.570 -44.085 1.00 12.63 18 ALA C N 1
ATOM 3077 C CA . ALA C 1 19 ? -2.333 4.338 -44.817 1.00 13.5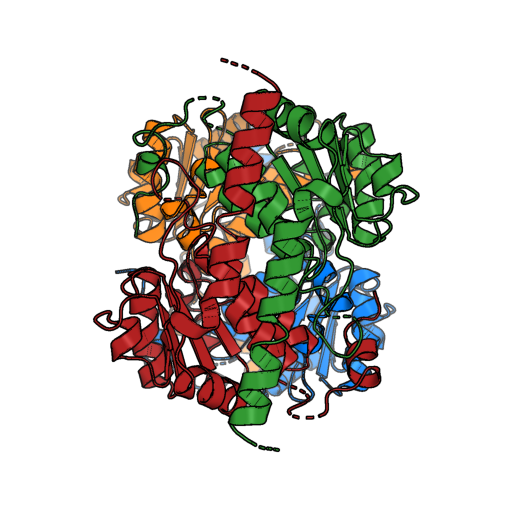1 18 ALA C CA 1
ATOM 3078 C C . ALA C 1 19 ? -2.038 5.524 -45.739 1.00 14.01 18 ALA C C 1
ATOM 3079 O O . ALA C 1 19 ? -0.919 6.022 -45.744 1.00 15.70 18 ALA C O 1
ATOM 3081 N N . ASN C 1 20 ? -3.058 6.002 -46.458 1.00 14.93 19 ASN C N 1
ATOM 3082 C CA . ASN C 1 20 ? -2.935 7.196 -47.329 1.00 14.38 19 ASN C CA 1
ATOM 3083 C C . ASN C 1 20 ? -2.507 8.442 -46.520 1.00 14.73 19 ASN C C 1
ATOM 3084 O O . ASN C 1 20 ? -1.582 9.144 -46.920 1.00 17.67 19 ASN C O 1
ATOM 3089 N N . ALA C 1 21 ? -3.138 8.644 -45.356 1.00 17.17 20 ALA C N 1
ATOM 3090 C CA . ALA C 1 21 ? -2.848 9.794 -44.488 1.00 15.50 20 ALA C CA 1
ATOM 3091 C C . ALA C 1 21 ? -1.367 9.866 -44.101 1.00 16.57 20 ALA C C 1
ATOM 3092 O O . ALA C 1 21 ? -0.753 10.933 -44.186 1.00 18.48 20 ALA C O 1
ATOM 3094 N N . ILE C 1 22 ? -0.805 8.712 -43.762 1.00 15.88 21 ILE C N 1
ATOM 3095 C CA . ILE C 1 22 ? 0.603 8.591 -43.373 1.00 16.84 21 ILE C CA 1
ATOM 3096 C C . ILE C 1 22 ? 1.520 8.821 -44.573 1.00 15.89 21 ILE C C 1
ATOM 3097 O O . ILE C 1 22 ? 2.500 9.588 -44.495 1.00 16.07 21 ILE C O 1
ATOM 3102 N N . SER C 1 23 ? 1.193 8.175 -45.691 1.00 17.41 22 SER C N 1
ATOM 3103 C CA . SER C 1 23 ? 2.021 8.298 -46.896 1.00 18.18 22 SER C CA 1
ATOM 3104 C C . SER C 1 23 ? 2.096 9.745 -47.446 1.00 18.11 22 SER C C 1
ATOM 3105 O O . SER C 1 23 ? 3.121 10.121 -47.987 1.00 19.47 22 SER C O 1
ATOM 3108 N N . ARG C 1 24 ? 1.019 10.532 -47.277 1.00 15.63 23 ARG C N 1
ATOM 3109 C CA . ARG C 1 24 ? 0.976 11.969 -47.644 1.00 14.25 23 ARG C CA 1
ATOM 3110 C C . ARG C 1 24 ? 1.732 12.937 -46.672 1.00 12.95 23 ARG C C 1
ATOM 3111 O O . ARG C 1 24 ? 1.777 14.154 -46.904 1.00 12.59 23 ARG C O 1
ATOM 3119 N N . LEU C 1 25 ? 2.336 12.437 -45.597 1.00 12.22 24 LEU C N 1
ATOM 3120 C CA . LEU C 1 25 ? 3.027 13.321 -44.646 1.00 13.29 24 LEU C CA 1
ATOM 3121 C C . LEU C 1 25 ? 4.032 14.327 -45.239 1.00 14.48 24 LEU C C 1
ATOM 3122 O O . LEU C 1 25 ? 4.024 15.495 -44.812 1.00 15.45 24 LEU C O 1
ATOM 3127 N N . PRO C 1 26 ? 4.847 13.920 -46.246 1.00 14.35 25 PRO C N 1
ATOM 3128 C CA . PRO C 1 26 ? 5.748 14.924 -46.857 1.00 16.33 25 PRO C CA 1
ATOM 3129 C C . PRO C 1 26 ? 5.003 16.118 -47.461 1.00 15.87 25 PRO C C 1
ATOM 3130 O O . PRO C 1 26 ? 5.545 17.220 -47.495 1.00 18.42 25 PRO C O 1
ATOM 3134 N N . GLU C 1 27 ? 3.751 15.899 -47.866 1.00 15.97 26 GLU C N 1
ATOM 3135 C CA . GLU C 1 27 ? 2.920 16.942 -48.477 1.00 17.87 26 GLU C CA 1
ATOM 3136 C C . GLU C 1 27 ? 2.260 17.902 -47.481 1.00 19.15 26 GLU C C 1
ATOM 3137 O O . GLU C 1 27 ? 2.075 19.071 -47.816 1.00 20.66 26 GLU C O 1
ATOM 3143 N N . VAL C 1 28 ? 1.976 17.437 -46.254 1.00 16.33 27 VAL C N 1
ATOM 3144 C CA . VAL C 1 28 ? 1.230 18.224 -45.258 1.00 17.18 27 VAL C CA 1
ATOM 3145 C C . VAL C 1 28 ? 2.095 18.784 -44.121 1.00 16.79 27 VAL C C 1
ATOM 3146 O O . VAL C 1 28 ? 1.596 19.588 -43.321 1.00 21.22 27 VAL C O 1
ATOM 3150 N N . THR C 1 29 ? 3.355 18.352 -44.029 1.00 16.44 28 THR C N 1
ATOM 3151 C CA . THR C 1 29 ? 4.295 18.853 -43.023 1.00 16.55 28 THR C CA 1
ATOM 3152 C C . THR C 1 29 ? 5.275 19.818 -43.694 1.00 16.63 28 THR C C 1
ATOM 3153 O O . THR C 1 29 ? 5.383 19.881 -44.930 1.00 18.30 28 THR C O 1
ATOM 3157 N N . SER C 1 30 ? 5.996 20.558 -42.858 1.00 17.83 29 SER C N 1
ATOM 3158 C CA . SER C 1 30 ? 6.993 21.527 -43.276 1.00 16.59 29 SER C CA 1
ATOM 3159 C C . SER C 1 30 ? 8.379 20.939 -43.088 1.00 17.29 29 SER C C 1
ATOM 3160 O O . SER C 1 30 ? 8.698 20.495 -41.992 1.00 16.10 29 SER C O 1
ATOM 3163 N N . GLU C 1 31 ? 9.215 20.981 -44.130 1.00 17.38 30 GLU C N 1
ATOM 3164 C CA A GLU C 1 31 ? 10.582 20.445 -44.044 0.50 18.29 30 GLU C CA 1
ATOM 3165 C CA B GLU C 1 31 ? 10.584 20.455 -44.063 0.50 18.24 30 GLU C CA 1
ATOM 3166 C C . GLU C 1 31 ? 11.394 21.229 -43.021 1.00 18.20 30 GLU C C 1
ATOM 3167 O O . GLU C 1 31 ? 12.116 20.640 -42.224 1.00 18.86 30 GLU C O 1
ATOM 3178 N N . GLU C 1 32 ? 11.264 22.558 -43.044 1.00 19.23 31 GLU C N 1
ATOM 3179 C CA . GLU C 1 32 ? 11.958 23.429 -42.076 1.00 19.30 31 GLU C CA 1
ATOM 3180 C C . GLU C 1 32 ? 11.574 23.079 -40.636 1.00 17.81 31 GLU C C 1
ATOM 3181 O O . GLU C 1 32 ? 12.447 23.011 -39.774 1.00 17.55 31 GLU C O 1
ATOM 3187 N N . ALA C 1 33 ? 10.278 22.856 -40.395 1.00 18.49 32 ALA C N 1
ATOM 3188 C CA . ALA C 1 33 ? 9.787 22.506 -39.049 1.00 17.23 32 ALA C CA 1
ATOM 3189 C C . ALA C 1 33 ? 10.321 21.149 -38.584 1.00 17.63 32 ALA C C 1
ATOM 3190 O O . ALA C 1 33 ? 10.705 21.018 -37.428 1.00 17.25 32 ALA C O 1
ATOM 3192 N N . LEU C 1 34 ? 10.358 20.159 -39.484 1.00 15.58 33 LEU C N 1
ATOM 3193 C CA . LEU C 1 34 ? 10.904 18.830 -39.173 1.00 16.31 33 LEU C CA 1
ATOM 3194 C C . LEU C 1 34 ? 12.348 18.932 -38.693 1.00 14.10 33 LEU C C 1
ATOM 3195 O O . LEU C 1 34 ? 12.714 18.439 -37.601 1.00 12.26 33 LEU C O 1
ATOM 3200 N N . VAL C 1 35 ? 13.168 19.611 -39.489 1.00 15.12 34 VAL C N 1
ATOM 3201 C CA . VAL C 1 35 ? 14.590 19.776 -39.153 1.00 15.67 34 VAL C CA 1
ATOM 3202 C C . VAL C 1 35 ? 14.795 20.571 -37.871 1.00 16.30 34 VAL C C 1
ATOM 3203 O O . VAL C 1 35 ? 15.558 20.137 -37.005 1.00 16.40 34 VAL C O 1
ATOM 3207 N N . LYS C 1 36 ? 14.076 21.689 -37.735 1.00 15.99 35 LYS C N 1
ATOM 3208 C CA . LYS C 1 36 ? 14.171 22.540 -36.532 1.00 16.41 35 LYS C CA 1
ATOM 3209 C C . LYS C 1 36 ? 13.681 21.821 -35.270 1.00 16.15 35 LYS C C 1
ATOM 3210 O O . LYS C 1 36 ? 14.229 22.038 -34.184 1.00 15.22 35 LYS C O 1
ATOM 3216 N N . THR C 1 37 ? 12.679 20.950 -35.417 1.00 14.96 36 THR C N 1
ATOM 3217 C CA . THR C 1 37 ? 12.166 20.128 -34.301 1.00 14.72 36 THR C CA 1
ATOM 3218 C C . THR C 1 37 ? 13.216 19.097 -33.866 1.00 13.64 36 THR C C 1
ATOM 3219 O O . THR C 1 37 ? 13.484 18.958 -32.678 1.00 15.73 36 THR C O 1
ATOM 3223 N N . VAL C 1 38 ? 13.821 18.394 -34.832 1.00 15.63 37 VAL C N 1
ATOM 3224 C CA . VAL C 1 38 ? 14.902 17.441 -34.530 1.00 15.05 37 VAL C CA 1
ATOM 3225 C C . VAL C 1 38 ? 16.072 18.127 -33.798 1.00 15.72 37 VAL C C 1
ATOM 3226 O O . VAL C 1 38 ? 16.530 17.659 -32.740 1.00 16.31 37 VAL C O 1
ATOM 3230 N N . GLU C 1 39 ? 16.535 19.233 -34.367 1.00 14.16 38 GLU C N 1
ATOM 3231 C CA . GLU C 1 39 ? 17.645 20.009 -33.795 1.00 15.09 38 GLU C CA 1
ATOM 3232 C C . GLU C 1 39 ? 17.365 20.489 -32.378 1.00 15.44 38 GLU C C 1
ATOM 3233 O O . GLU C 1 39 ? 18.154 20.197 -31.466 1.00 15.05 38 GLU C O 1
ATOM 3239 N N . LYS C 1 40 ? 16.250 21.196 -32.211 1.00 16.08 39 LYS C N 1
ATOM 3240 C CA . LYS C 1 40 ? 15.856 21.758 -30.902 1.00 14.57 39 LYS C CA 1
ATOM 3241 C C . LYS C 1 40 ? 15.698 20.681 -29.810 1.00 14.90 39 LYS C C 1
ATOM 3242 O O . LYS C 1 40 ? 16.169 20.870 -28.693 1.00 14.88 39 LYS C O 1
ATOM 3248 N N . ILE C 1 41 ? 15.059 19.555 -30.143 1.00 14.59 40 ILE C N 1
ATOM 3249 C CA . ILE C 1 41 ? 14.896 18.436 -29.167 1.00 14.66 40 ILE C CA 1
ATOM 3250 C C . ILE C 1 41 ? 16.264 17.797 -28.820 1.00 14.49 40 ILE C C 1
ATOM 3251 O O . ILE C 1 41 ? 16.578 17.538 -27.643 1.00 15.85 40 ILE C O 1
ATOM 3256 N N . ALA C 1 42 ? 17.101 17.581 -29.842 1.00 13.01 41 ALA C N 1
ATOM 3257 C CA . ALA C 1 42 ? 18.469 17.063 -29.620 1.00 14.05 41 ALA C CA 1
ATOM 3258 C C . ALA C 1 42 ? 19.306 17.933 -28.667 1.00 15.79 41 ALA C C 1
ATOM 3259 O O . ALA C 1 42 ? 20.098 17.411 -27.888 1.00 16.83 41 ALA C O 1
ATOM 3261 N N . GLU C 1 43 ? 19.125 19.250 -28.765 1.00 16.44 42 GLU C N 1
ATOM 3262 C CA . GLU C 1 43 ? 19.869 20.254 -27.976 1.00 17.16 42 GLU C CA 1
ATOM 3263 C C . GLU C 1 43 ? 19.247 20.560 -26.620 1.00 17.35 42 GLU C C 1
ATOM 3264 O O . GLU C 1 43 ? 19.950 21.082 -25.738 1.00 18.59 42 GLU C O 1
ATOM 3270 N N . CYS C 1 44 ? 17.978 20.169 -26.433 1.00 14.22 43 CYS C N 1
ATOM 3271 C CA . CYS C 1 44 ? 17.210 20.465 -25.219 1.00 15.40 43 CYS C CA 1
ATOM 3272 C C . CYS C 1 44 ? 17.872 19.911 -23.941 1.00 15.83 43 CYS C C 1
ATOM 3273 O O . CYS C 1 44 ? 18.110 18.694 -23.828 1.00 19.19 43 CYS C O 1
ATOM 3276 N N . THR C 1 45 ? 18.184 20.814 -23.005 1.00 16.83 44 THR C N 1
ATOM 3277 C CA . THR C 1 45 ? 18.762 20.466 -21.712 1.00 17.77 44 THR C CA 1
ATOM 3278 C C . THR C 1 45 ? 17.707 20.311 -20.593 1.00 17.49 44 THR C C 1
ATOM 3279 O O . THR C 1 45 ? 18.060 19.993 -19.445 1.00 19.05 44 THR C O 1
ATOM 3283 N N . GLY C 1 46 ? 16.441 20.573 -20.920 1.00 16.85 45 GLY C N 1
ATOM 3284 C CA .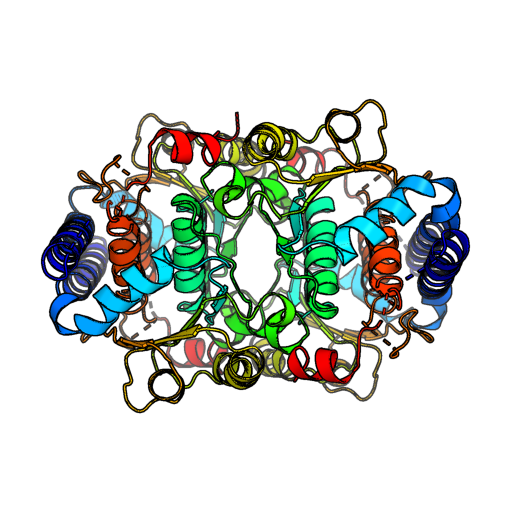 GLY C 1 46 ? 15.321 20.440 -19.993 1.00 17.84 45 GLY C CA 1
ATOM 3285 C C . GLY C 1 46 ? 14.525 19.205 -20.354 1.00 17.91 45 GLY C C 1
ATOM 3286 O O . GLY C 1 46 ? 15.096 18.150 -20.581 1.00 20.83 45 GLY C O 1
ATOM 3287 N N . LYS C 1 47 ? 13.202 19.330 -20.409 1.00 16.93 46 LYS C N 1
ATOM 3288 C CA . LYS C 1 47 ? 12.327 18.217 -20.758 1.00 16.42 46 LYS C CA 1
ATOM 3289 C C . LYS C 1 47 ? 11.266 18.671 -21.747 1.00 17.08 46 LYS C C 1
ATOM 3290 O O . LYS C 1 47 ? 11.104 19.877 -21.988 1.00 14.94 46 LYS C O 1
ATOM 3296 N N . ILE C 1 48 ? 10.567 17.689 -22.316 1.00 16.61 47 ILE C N 1
ATOM 3297 C CA . ILE C 1 48 ? 9.515 17.931 -23.300 1.00 16.25 47 ILE C CA 1
ATOM 3298 C C . ILE C 1 48 ? 8.203 17.829 -22.556 1.00 16.39 47 ILE C C 1
ATOM 3299 O O . ILE C 1 48 ? 7.949 16.813 -21.932 1.00 19.43 47 ILE C O 1
ATOM 3304 N N . VAL C 1 49 ? 7.402 18.880 -22.576 1.00 15.21 48 VAL C N 1
ATOM 3305 C CA . VAL C 1 49 ? 6.085 18.872 -21.903 1.00 13.26 48 VAL C CA 1
ATOM 3306 C C . VAL C 1 49 ? 5.050 18.867 -23.032 1.00 14.36 48 VAL C C 1
ATOM 3307 O O . VAL C 1 49 ? 5.054 19.775 -23.855 1.00 14.00 48 VAL C O 1
ATOM 3311 N N . VAL C 1 50 ? 4.186 17.861 -23.081 1.00 12.89 49 VAL C N 1
ATOM 3312 C CA . VAL C 1 50 ? 3.197 17.755 -24.179 1.00 11.26 49 VAL C CA 1
ATOM 3313 C C . VAL C 1 50 ? 1.778 17.780 -23.610 1.00 13.04 49 VAL C C 1
ATOM 3314 O O . VAL C 1 50 ? 1.503 17.127 -22.584 1.00 13.54 49 VAL C O 1
ATOM 3318 N N . ALA C 1 51 ? 0.904 18.589 -24.206 1.00 12.59 50 ALA C N 1
ATOM 3319 C CA . ALA C 1 51 ? -0.503 18.681 -23.804 1.00 12.43 50 ALA C CA 1
ATOM 3320 C C . ALA C 1 51 ? -1.450 18.564 -24.994 1.00 14.10 50 ALA C C 1
ATOM 3321 O O . ALA C 1 51 ? -1.168 19.057 -26.088 1.00 16.33 50 ALA C O 1
ATOM 3323 N N . GLY C 1 52 ? -2.573 17.906 -24.753 1.00 13.19 51 GLY C N 1
ATOM 3324 C CA . GLY C 1 52 ? -3.658 17.776 -25.712 1.00 13.19 51 GLY C CA 1
ATOM 3325 C C . GLY C 1 52 ? -4.907 17.285 -25.014 1.00 14.51 51 GLY C C 1
ATOM 3326 O O . GLY C 1 52 ? -4.854 16.739 -23.885 1.00 15.50 51 GLY C O 1
ATOM 3327 N N . CYS C 1 53 ? -6.033 17.500 -25.691 1.00 13.30 52 CYS C N 1
ATOM 3328 C CA . CYS C 1 53 ? -7.346 17.117 -25.215 1.00 15.17 52 CYS C CA 1
ATOM 3329 C C . CYS C 1 53 ? -7.894 15.947 -26.011 1.00 14.44 52 CYS C C 1
ATOM 3330 O O . CYS C 1 53 ? -7.711 15.882 -27.217 1.00 15.16 52 CYS C O 1
ATOM 3333 N N . GLY C 1 54 ? -8.608 15.051 -25.339 1.00 15.26 53 GLY C N 1
ATOM 3334 C CA . GLY C 1 54 ? -9.252 13.949 -26.040 1.00 14.11 53 GLY C CA 1
ATOM 3335 C C . GLY C 1 54 ? -8.280 13.146 -26.878 1.00 14.88 53 GLY C C 1
ATOM 3336 O O . GLY C 1 54 ? -7.191 12.804 -26.397 1.00 12.37 53 GLY C O 1
ATOM 3337 N N . THR C 1 55 ? -8.600 12.919 -28.160 1.00 16.40 54 THR C N 1
ATOM 3338 C CA A THR C 1 55 ? -7.724 12.114 -29.021 0.50 14.96 54 THR C CA 1
ATOM 3339 C CA B THR C 1 55 ? -7.720 12.116 -29.016 0.50 15.91 54 THR C CA 1
ATOM 3340 C C . THR C 1 55 ? -6.328 12.752 -29.136 1.00 13.82 54 THR C C 1
ATOM 3341 O O . THR C 1 55 ? -5.327 12.038 -29.152 1.00 15.59 54 THR C O 1
ATOM 3348 N N . SER C 1 56 ? -6.264 14.096 -29.180 1.00 14.20 55 SER C N 1
ATOM 3349 C CA . SER C 1 56 ? -4.972 14.831 -29.209 1.00 14.12 55 SER C CA 1
ATOM 3350 C C . SER C 1 56 ? -4.100 14.548 -27.965 1.00 15.22 55 SER C C 1
ATOM 3351 O O . SER C 1 56 ? -2.880 14.470 -28.065 1.00 15.03 55 SER C O 1
ATOM 3354 N N . GLY C 1 57 ? -4.752 14.347 -26.813 1.00 13.12 56 GLY C N 1
ATOM 3355 C CA . GLY C 1 57 ? -4.094 13.961 -25.575 1.00 13.71 56 GLY C CA 1
ATOM 3356 C C . GLY C 1 57 ? -3.517 12.562 -25.680 1.00 13.75 56 GLY C C 1
ATOM 3357 O O . GLY C 1 57 ? -2.465 12.298 -25.139 1.00 13.91 56 GLY C O 1
ATOM 3358 N N . VAL C 1 58 ? -4.186 11.641 -26.394 1.00 14.09 57 VAL C N 1
ATOM 3359 C CA . VAL C 1 58 ? -3.621 10.288 -26.574 1.00 14.09 57 VAL C CA 1
ATOM 3360 C C . VAL C 1 58 ? -2.372 10.401 -27.469 1.00 12.29 57 VAL C C 1
ATOM 3361 O O . VAL C 1 58 ? -1.354 9.803 -27.155 1.00 12.19 57 VAL C O 1
ATOM 3365 N N . ALA C 1 59 ? -2.457 11.212 -28.545 1.00 12.74 58 ALA C N 1
ATOM 3366 C CA . ALA C 1 59 ? -1.282 11.511 -29.368 1.00 12.98 58 ALA C CA 1
ATOM 3367 C C . ALA C 1 59 ? -0.122 12.051 -28.520 1.00 12.99 58 ALA C C 1
ATOM 3368 O O . ALA C 1 59 ? 1.017 11.574 -28.624 1.00 14.03 58 ALA C O 1
ATOM 3370 N N . ALA C 1 60 ? -0.441 12.984 -27.615 1.00 11.72 59 ALA C N 1
ATOM 3371 C CA . ALA C 1 60 ? 0.545 13.568 -26.693 1.00 14.01 59 ALA C CA 1
ATOM 3372 C C . ALA C 1 60 ? 1.231 12.502 -25.835 1.00 12.80 59 ALA C C 1
ATOM 3373 O O . ALA C 1 60 ? 2.454 12.521 -25.679 1.00 13.13 59 ALA C O 1
ATOM 3375 N N . LYS C 1 61 ? 0.435 11.579 -25.288 1.00 12.63 60 LYS C N 1
ATOM 3376 C CA . LYS C 1 61 ? 0.982 10.472 -24.454 1.00 11.89 60 LYS C CA 1
ATOM 3377 C C . LYS C 1 61 ? 1.922 9.580 -25.268 1.00 10.26 60 LYS C C 1
ATOM 3378 O O . LYS C 1 61 ? 2.904 9.083 -24.719 1.00 12.89 60 LYS C O 1
ATOM 3384 N N . LYS C 1 62 ? 1.653 9.398 -26.576 1.00 10.21 61 LYS C N 1
ATOM 3385 C CA . LYS C 1 62 ? 2.491 8.583 -27.413 1.00 12.40 61 LYS C CA 1
ATOM 3386 C C . LYS C 1 62 ? 3.818 9.297 -27.564 1.00 10.32 61 LYS C C 1
ATOM 3387 O O . LYS C 1 62 ? 4.866 8.665 -27.378 1.00 10.65 61 LYS C O 1
ATOM 3393 N N . LEU C 1 63 ? 3.797 10.586 -27.910 1.00 11.97 62 LEU C N 1
ATOM 3394 C CA . LEU C 1 63 ? 5.058 11.357 -27.960 1.00 11.98 62 LEU C CA 1
ATOM 3395 C C . LEU C 1 63 ? 5.840 11.227 -26.634 1.00 11.88 62 LEU C C 1
ATOM 3396 O O . LEU C 1 63 ? 7.035 10.909 -26.633 1.00 11.38 62 LEU C O 1
ATOM 3401 N N . VAL C 1 64 ? 5.150 11.435 -25.520 1.00 12.73 63 VAL C N 1
ATOM 3402 C CA . VAL C 1 64 ? 5.788 11.342 -24.199 1.00 13.00 63 VAL C CA 1
ATOM 3403 C C . VAL C 1 64 ? 6.488 9.987 -23.958 1.00 11.01 63 VAL C C 1
ATOM 3404 O O . VAL C 1 64 ? 7.645 9.949 -23.522 1.00 11.70 63 VAL C O 1
ATOM 3408 N N . HIS C 1 65 ? 5.773 8.895 -24.247 1.00 13.63 64 HIS C N 1
ATOM 3409 C CA . HIS C 1 65 ? 6.342 7.552 -24.108 1.00 12.56 64 HIS C CA 1
ATOM 3410 C C . HIS C 1 65 ? 7.610 7.408 -24.948 1.00 12.50 64 HIS C C 1
ATOM 3411 O O . HIS C 1 65 ? 8.670 7.078 -24.440 1.00 13.09 64 HIS C O 1
ATOM 3418 N N . SER C 1 66 ? 7.469 7.683 -26.243 1.00 12.95 65 SER C N 1
ATOM 3419 C CA . SER C 1 66 ? 8.566 7.464 -27.209 1.00 13.76 65 SER C CA 1
ATOM 3420 C C . SER C 1 66 ? 9.800 8.383 -27.004 1.00 12.43 65 SER C C 1
ATOM 3421 O O . SER C 1 66 ? 10.934 7.940 -27.200 1.00 15.86 65 SER C O 1
ATOM 3424 N N . PHE C 1 67 ? 9.571 9.632 -26.606 1.00 11.14 66 PHE C N 1
ATOM 3425 C CA . PHE C 1 67 ? 10.663 10.541 -26.240 1.00 12.49 66 PHE C CA 1
ATOM 3426 C C . PHE C 1 67 ? 11.433 9.960 -25.031 1.00 12.17 66 PHE C C 1
ATOM 3427 O O . PHE C 1 67 ? 12.658 9.910 -25.042 1.00 12.84 66 PHE C O 1
ATOM 3435 N N . ASN C 1 68 ? 10.709 9.518 -23.984 1.00 13.62 67 ASN C N 1
ATOM 3436 C CA . ASN C 1 68 ? 11.401 8.940 -22.823 1.00 13.56 67 ASN C CA 1
ATOM 3437 C C . ASN C 1 68 ? 12.239 7.695 -23.213 1.00 11.55 67 ASN C C 1
ATOM 3438 O O . ASN C 1 68 ? 13.355 7.514 -22.746 1.00 11.34 67 ASN C O 1
ATOM 3443 N N . CYS C 1 69 ? 11.723 6.905 -24.148 1.00 12.91 68 CYS C N 1
ATOM 3444 C CA . CYS C 1 69 ? 12.381 5.704 -24.628 1.00 13.76 68 CYS C CA 1
ATOM 3445 C C . CYS C 1 69 ? 13.744 5.926 -25.258 1.00 14.08 68 CYS C C 1
ATOM 3446 O O . CYS C 1 69 ? 14.554 4.990 -25.268 1.00 17.99 68 CYS C O 1
ATOM 3449 N N . ILE C 1 70 ? 13.954 7.125 -25.820 1.00 13.66 69 ILE C N 1
ATOM 3450 C CA . ILE C 1 70 ? 15.215 7.528 -26.445 1.00 13.88 69 ILE C CA 1
ATOM 3451 C C . ILE C 1 70 ? 16.017 8.500 -25.563 1.00 12.24 69 ILE C C 1
ATOM 3452 O O . ILE C 1 70 ? 16.867 9.274 -26.068 1.00 12.30 69 ILE C O 1
ATOM 3457 N N . GLU C 1 71 ? 15.758 8.507 -24.243 1.00 13.97 70 GLU C N 1
ATOM 3458 C CA . GLU C 1 71 ? 16.471 9.415 -23.316 1.00 13.99 70 GLU C CA 1
ATOM 3459 C C . GLU C 1 71 ? 16.276 10.923 -23.603 1.00 13.27 70 GLU C C 1
ATOM 3460 O O . GLU C 1 71 ? 17.197 11.755 -23.454 1.00 16.50 70 GLU C O 1
ATOM 3466 N N . ARG C 1 72 ? 15.061 11.274 -24.019 1.00 13.14 71 ARG C N 1
ATOM 3467 C CA . ARG C 1 72 ? 14.615 12.661 -24.113 1.00 13.79 71 ARG C CA 1
ATOM 3468 C C . ARG C 1 72 ? 13.501 12.773 -23.070 1.00 13.79 71 ARG C C 1
ATOM 3469 O O . ARG C 1 72 ? 12.355 12.540 -23.384 1.00 14.42 71 ARG C O 1
ATOM 3477 N N . PRO C 1 73 ? 13.850 13.117 -21.795 1.00 15.23 72 PRO C N 1
ATOM 3478 C CA . PRO C 1 73 ? 12.805 13.202 -20.752 1.00 15.01 72 PRO C CA 1
ATOM 3479 C C . PRO C 1 73 ? 11.577 13.987 -21.198 1.00 13.81 72 PRO C C 1
ATOM 3480 O O . PRO C 1 73 ? 11.693 15.079 -21.792 1.00 13.65 72 PRO C O 1
ATOM 3484 N N . ALA C 1 74 ? 10.410 13.423 -20.940 1.00 13.66 73 ALA C N 1
ATOM 3485 C CA . ALA C 1 74 ? 9.164 14.009 -21.375 1.00 12.86 73 ALA C CA 1
ATOM 3486 C C . ALA C 1 74 ? 8.022 13.678 -20.424 1.00 13.31 73 ALA C C 1
ATOM 3487 O O . ALA C 1 74 ? 8.014 12.604 -19.791 1.00 12.04 73 ALA C O 1
ATOM 3489 N N . VAL C 1 75 ? 7.095 14.627 -20.328 1.00 11.75 74 VAL C N 1
ATOM 3490 C CA A VAL C 1 75 ? 5.910 14.485 -19.467 0.50 13.09 74 VAL C CA 1
ATOM 3491 C CA B VAL C 1 75 ? 5.922 14.495 -19.460 0.50 13.59 74 VAL C CA 1
ATOM 3492 C C . VAL C 1 75 ? 4.648 15.038 -20.122 1.00 13.30 74 VAL C C 1
ATOM 3493 O O . VAL C 1 75 ? 4.696 16.023 -20.867 1.00 12.94 74 VAL C O 1
ATOM 3500 N N . PHE C 1 76 ? 3.526 14.374 -19.844 1.00 12.16 75 PHE C N 1
ATOM 3501 C CA . PHE C 1 76 ? 2.234 14.791 -20.316 1.00 11.64 75 PHE C CA 1
ATOM 3502 C C . PHE C 1 76 ? 1.688 15.820 -19.316 1.00 14.77 75 PHE C C 1
ATOM 3503 O O . PHE C 1 76 ? 1.713 15.583 -18.093 1.00 15.28 75 PHE C O 1
ATOM 3511 N N . LEU C 1 77 ? 1.172 16.928 -19.840 1.00 14.38 76 LEU C N 1
ATOM 3512 C CA . LEU C 1 77 ? 0.532 17.998 -19.062 1.00 13.09 76 LEU C CA 1
ATOM 3513 C C . LEU C 1 77 ? -0.965 17.934 -19.306 1.00 14.85 76 LEU C C 1
ATOM 3514 O O . LEU C 1 77 ? -1.432 18.212 -20.399 1.00 13.35 76 LEU C O 1
ATOM 3519 N N . THR C 1 78 ? -1.716 17.532 -18.277 1.00 15.21 77 THR C N 1
ATOM 3520 C CA . THR C 1 78 ? -3.181 17.400 -18.359 1.00 15.43 77 THR C CA 1
ATOM 3521 C C . THR C 1 78 ? -3.806 18.783 -18.288 1.00 16.78 77 THR C C 1
ATOM 3522 O O . THR C 1 78 ? -3.697 19.442 -17.244 1.00 13.97 77 THR C O 1
ATOM 3526 N N . PRO C 1 79 ? -4.449 19.254 -19.387 1.00 17.74 78 PRO C N 1
ATOM 3527 C CA . PRO C 1 79 ? -4.983 20.619 -19.349 1.00 16.28 78 PRO C CA 1
ATOM 3528 C C . PRO C 1 79 ? -5.920 20.961 -18.165 1.00 15.07 78 PRO C C 1
ATOM 3529 O O . PRO C 1 79 ? -5.844 22.072 -17.650 1.00 17.08 78 PRO C O 1
ATOM 3533 N N . SER C 1 80 ? -6.766 20.014 -17.725 1.00 15.18 79 SER C N 1
ATOM 3534 C CA . SER C 1 80 ? -7.657 20.234 -16.570 1.00 15.23 79 SER C CA 1
ATOM 3535 C C . SER C 1 80 ? -6.916 20.310 -15.215 1.00 14.76 79 SER C C 1
ATOM 3536 O O . SER C 1 80 ? -7.515 20.758 -14.200 1.00 15.29 79 SER C O 1
ATOM 3539 N N . ASP C 1 81 ? -5.652 19.869 -15.173 1.00 12.67 80 ASP C N 1
ATOM 3540 C CA . ASP C 1 81 ? -4.788 20.056 -13.987 1.00 12.46 80 ASP C CA 1
ATOM 3541 C C . ASP C 1 81 ? -3.835 21.247 -14.142 1.00 12.66 80 ASP C C 1
ATOM 3542 O O . ASP C 1 81 ? -3.548 21.934 -13.150 1.00 13.04 80 ASP C O 1
ATOM 3547 N N . ALA C 1 82 ? -3.308 21.439 -15.364 1.00 14.20 81 ALA C N 1
ATOM 3548 C CA . ALA C 1 82 ? -2.366 22.526 -15.745 1.00 12.45 81 ALA C CA 1
ATOM 3549 C C . ALA C 1 82 ? -2.697 23.899 -15.202 1.00 13.06 81 ALA C C 1
ATOM 3550 O O . ALA C 1 82 ? -1.893 24.496 -14.483 1.00 13.52 81 ALA C O 1
ATOM 3552 N N . VAL C 1 83 ? -3.923 24.355 -15.456 1.00 14.90 82 VAL C N 1
ATOM 3553 C CA . VAL C 1 83 ? -4.394 25.684 -15.010 1.00 16.51 82 VAL C CA 1
ATOM 3554 C C . VAL C 1 83 ? -4.811 25.731 -13.528 1.00 16.09 82 VAL C C 1
ATOM 3555 O O . VAL C 1 83 ? -5.247 26.778 -13.035 1.00 17.24 82 VAL C O 1
ATOM 3559 N N . HIS C 1 84 ? -4.736 24.580 -12.855 1.00 15.16 83 HIS C N 1
ATOM 3560 C CA . HIS C 1 84 ? -4.963 24.448 -11.410 1.00 16.11 83 HIS C CA 1
ATOM 3561 C C . HIS C 1 84 ? -3.669 24.025 -10.656 1.00 16.54 83 HIS C C 1
ATOM 3562 O O . HIS C 1 84 ? -3.738 23.368 -9.601 1.00 17.89 83 HIS C O 1
ATOM 3569 N N . GLY C 1 85 ? -2.515 24.450 -11.184 1.00 16.58 84 GLY C N 1
ATOM 3570 C CA . GLY C 1 85 ? -1.193 24.265 -10.562 1.00 16.01 84 GLY C CA 1
ATOM 3571 C C . GLY C 1 85 ? -0.134 23.411 -11.228 1.00 15.07 84 GLY C C 1
ATOM 3572 O O . GLY C 1 85 ? 1.067 23.590 -10.939 1.00 15.16 84 GLY C O 1
ATOM 3573 N N . THR C 1 86 ? -0.510 22.469 -12.109 1.00 14.68 85 THR C N 1
ATOM 3574 C CA . THR C 1 86 ? 0.502 21.576 -12.713 1.00 15.47 85 THR C CA 1
ATOM 3575 C C . THR C 1 86 ? 1.355 22.293 -13.776 1.00 14.37 85 THR C C 1
ATOM 3576 O O . THR C 1 86 ? 2.360 21.750 -14.214 1.00 15.38 85 THR C O 1
ATOM 3580 N N . LEU C 1 87 ? 0.974 23.513 -14.178 1.00 13.49 86 LEU C N 1
ATOM 3581 C CA . LEU C 1 87 ? 1.860 24.358 -15.025 1.00 14.05 86 LEU C CA 1
ATOM 3582 C C . LEU C 1 87 ? 3.222 24.646 -14.349 1.00 14.79 86 LEU C C 1
ATOM 3583 O O . LEU C 1 87 ? 4.163 25.073 -14.995 1.00 15.75 86 LEU C O 1
ATOM 3588 N N . GLY C 1 88 ? 3.319 24.437 -13.030 1.00 14.40 87 GLY C N 1
ATOM 3589 C CA . GLY C 1 88 ? 4.589 24.505 -12.327 1.00 14.43 87 GLY C CA 1
ATOM 3590 C C . GLY C 1 88 ? 5.618 23.499 -12.840 1.00 15.31 87 GLY C C 1
ATOM 3591 O O . GLY C 1 88 ? 6.797 23.674 -12.600 1.00 16.78 87 GLY C O 1
ATOM 3592 N N . VAL C 1 89 ? 5.172 22.430 -13.522 1.00 14.50 88 VAL C N 1
ATOM 3593 C CA . VAL C 1 89 ? 6.096 21.474 -14.131 1.00 13.46 88 VAL C CA 1
ATOM 3594 C C . VAL C 1 89 ? 6.922 22.070 -15.300 1.00 13.95 88 VAL C C 1
ATOM 3595 O O . VAL C 1 89 ? 7.995 21.570 -15.576 1.00 14.51 88 VAL C O 1
ATOM 3599 N N . LEU C 1 90 ? 6.405 23.126 -15.935 1.00 13.25 89 LEU C N 1
ATOM 3600 C CA . LEU C 1 90 ? 7.000 23.721 -17.151 1.00 14.92 89 LEU C CA 1
ATOM 3601 C C . LEU C 1 90 ? 8.068 24.733 -16.712 1.00 15.78 89 LEU C C 1
ATOM 3602 O O . LEU C 1 90 ? 7.809 25.604 -15.882 1.00 15.86 89 LEU C O 1
ATOM 3607 N N . GLN C 1 91 ? 9.267 24.596 -17.260 1.00 15.39 90 GLN C N 1
ATOM 3608 C CA . GLN C 1 91 ? 10.396 25.467 -16.910 1.00 16.00 90 GLN C CA 1
ATOM 3609 C C . GLN C 1 91 ? 11.057 26.055 -18.157 1.00 15.20 90 GLN C C 1
ATOM 3610 O O . GLN C 1 91 ? 10.764 25.653 -19.292 1.00 14.68 90 GLN C O 1
ATOM 3616 N N . LYS C 1 92 ? 11.927 27.028 -17.927 1.00 16.32 91 LYS C N 1
ATOM 3617 C CA . LYS C 1 92 ? 12.593 27.774 -19.010 1.00 15.89 91 LYS C CA 1
ATOM 3618 C C . LYS C 1 92 ? 13.244 26.931 -20.120 1.00 14.82 91 LYS C C 1
ATOM 3619 O O . LYS C 1 92 ? 13.021 27.185 -21.322 1.00 17.09 91 LYS C O 1
ATOM 3625 N N . GLU C 1 93 ? 14.031 25.932 -19.702 1.00 16.72 92 GLU C N 1
ATOM 3626 C CA A GLU C 1 93 ? 14.787 25.058 -20.624 0.50 16.73 92 GLU C CA 1
ATOM 3627 C CA B GLU C 1 93 ? 14.784 25.077 -20.634 0.50 16.61 92 GLU C CA 1
ATOM 3628 C C . GLU C 1 93 ? 13.936 23.996 -21.313 1.00 15.24 92 GLU C C 1
ATOM 3629 O O . GLU C 1 93 ? 14.452 23.202 -22.087 1.00 16.02 92 GLU C O 1
ATOM 3640 N N . ASP C 1 94 ? 12.635 23.984 -21.037 1.00 12.69 93 ASP C N 1
ATOM 3641 C CA . ASP C 1 94 ? 11.725 23.016 -21.621 1.00 14.38 93 ASP C CA 1
ATOM 3642 C C . ASP C 1 94 ? 11.152 23.406 -22.977 1.00 14.85 93 ASP C C 1
ATOM 3643 O O . ASP C 1 94 ? 11.245 24.569 -23.435 1.00 14.53 93 ASP C O 1
ATOM 3648 N N . ILE C 1 95 ? 10.568 22.389 -23.606 1.00 14.33 94 ILE C N 1
ATOM 3649 C CA . ILE C 1 95 ? 9.851 22.489 -24.864 1.00 13.15 94 ILE C CA 1
ATOM 3650 C C . ILE C 1 95 ? 8.411 22.089 -24.580 1.00 14.09 94 ILE C C 1
ATOM 3651 O O . ILE C 1 95 ? 8.171 20.948 -24.189 1.00 15.69 94 ILE C O 1
ATOM 3656 N N . LEU C 1 96 ? 7.476 23.024 -24.723 1.00 11.86 95 LEU C N 1
ATOM 3657 C CA . LEU C 1 96 ? 6.043 22.763 -24.596 1.00 13.55 95 LEU C CA 1
ATOM 3658 C C . LEU C 1 96 ? 5.507 22.431 -25.987 1.00 14.20 95 LEU C C 1
ATOM 3659 O O . LEU C 1 96 ? 5.668 23.227 -26.890 1.00 14.62 95 LEU C O 1
ATOM 3664 N N . ILE C 1 97 ? 4.869 21.267 -26.141 1.00 10.74 96 ILE C N 1
ATOM 3665 C CA . ILE C 1 97 ? 4.280 20.863 -27.439 1.00 10.82 96 ILE C CA 1
ATOM 3666 C C . ILE C 1 97 ? 2.775 20.841 -27.250 1.00 11.71 96 ILE C C 1
ATOM 3667 O O . ILE C 1 97 ? 2.281 20.012 -26.477 1.00 13.39 96 ILE C O 1
ATOM 3672 N N . LEU C 1 98 ? 2.035 21.718 -27.930 1.00 13.89 97 LEU C N 1
ATOM 3673 C CA . LEU C 1 98 ? 0.584 21.717 -27.841 1.00 13.65 97 LEU C CA 1
ATOM 3674 C C . LEU C 1 98 ? 0.023 21.059 -29.089 1.00 15.04 97 LEU C C 1
ATOM 3675 O O . LEU C 1 98 ? 0.327 21.491 -30.192 1.00 14.75 97 LEU C O 1
ATOM 3680 N N . ILE C 1 99 ? -0.738 19.974 -28.921 1.00 13.45 98 ILE C N 1
ATOM 3681 C CA . ILE C 1 99 ? -1.370 19.255 -30.050 1.00 13.93 98 ILE C CA 1
ATOM 3682 C C . ILE C 1 99 ? -2.854 19.588 -30.118 1.00 14.75 98 ILE C C 1
ATOM 3683 O O . ILE C 1 99 ? -3.607 19.242 -29.210 1.00 15.62 98 ILE C O 1
ATOM 3688 N N . SER C 1 100 ? -3.271 20.287 -31.189 1.00 15.53 99 SER C N 1
ATOM 3689 C CA . SER C 1 100 ? -4.689 20.629 -31.409 1.00 16.26 99 SER C CA 1
ATOM 3690 C C . SER C 1 100 ? -4.960 20.654 -32.903 1.00 16.59 99 SER C C 1
ATOM 3691 O O . SER C 1 100 ? -4.360 21.464 -33.570 1.00 16.74 99 SER C O 1
ATOM 3694 N N . LYS C 1 101 ? -5.840 19.791 -33.414 1.00 19.39 100 LYS C N 1
ATOM 3695 C CA . LYS C 1 101 ? -6.135 19.770 -34.877 1.00 19.94 100 LYS C CA 1
ATOM 3696 C C . LYS C 1 101 ? -6.562 21.154 -35.396 1.00 19.96 100 LYS C C 1
ATOM 3697 O O . LYS C 1 101 ? -5.947 21.690 -36.340 1.00 19.81 100 LYS C O 1
ATOM 3703 N N . GLY C 1 102 ? -7.580 21.728 -34.751 1.00 18.88 101 GLY C N 1
ATOM 3704 C CA . GLY C 1 102 ? -8.092 23.031 -35.119 1.00 19.46 101 GLY C CA 1
ATOM 3705 C C . GLY C 1 102 ? -7.160 24.153 -34.712 1.00 19.99 101 GLY C C 1
ATOM 3706 O O . GLY C 1 102 ? -7.125 25.193 -35.367 1.00 20.50 101 GLY C O 1
ATOM 3707 N N . GLY C 1 103 ? -6.416 23.940 -33.617 1.00 17.59 102 GLY C N 1
ATOM 3708 C CA . GLY C 1 103 ? -5.421 24.902 -33.120 1.00 16.75 102 GLY C CA 1
ATOM 3709 C C . GLY C 1 103 ? -5.928 26.002 -32.204 1.00 18.08 102 GLY C C 1
ATOM 3710 O O . GLY C 1 103 ? -5.139 26.852 -31.794 1.00 17.66 102 GLY C O 1
ATOM 3711 N N . ASN C 1 104 ? -7.219 26.007 -31.895 1.00 17.43 103 ASN C N 1
ATOM 3712 C CA . ASN C 1 104 ? -7.829 27.015 -31.018 1.00 17.74 103 ASN C CA 1
ATOM 3713 C C . ASN C 1 104 ? -8.548 26.420 -29.799 1.00 17.40 103 ASN C C 1
ATOM 3714 O O . ASN C 1 104 ? -9.344 27.114 -29.149 1.00 18.63 103 ASN C O 1
ATOM 3719 N N . THR C 1 105 ? -8.231 25.159 -29.479 1.00 18.07 104 THR C N 1
ATOM 3720 C CA . THR C 1 105 ? -8.805 24.442 -28.329 1.00 16.63 104 THR C CA 1
ATOM 3721 C C . THR C 1 105 ? -8.513 25.289 -27.070 1.00 16.08 104 THR C C 1
ATOM 3722 O O . THR C 1 105 ? -7.345 25.488 -26.715 1.00 16.35 104 THR C O 1
ATOM 3726 N N . GLY C 1 106 ? -9.592 25.815 -26.476 1.00 16.06 105 GLY C N 1
ATOM 3727 C CA . GLY C 1 106 ? -9.548 26.734 -25.344 1.00 15.62 105 GLY C CA 1
ATOM 3728 C C . GLY C 1 106 ? -8.724 26.222 -24.182 1.00 16.04 105 GLY C C 1
ATOM 3729 O O . GLY C 1 106 ? -7.914 26.973 -23.630 1.00 17.39 105 GLY C O 1
ATOM 3730 N N . GLU C 1 107 ? -8.846 24.921 -23.904 1.00 17.40 106 GLU C N 1
ATOM 3731 C CA . GLU C 1 107 ? -8.084 24.298 -22.803 1.00 16.71 106 GLU C CA 1
ATOM 3732 C C . GLU C 1 107 ? -6.575 24.407 -22.985 1.00 15.99 106 GLU C C 1
ATOM 3733 O O . GLU C 1 107 ? -5.867 24.481 -22.006 1.00 15.99 106 GLU C O 1
ATOM 3739 N N . LEU C 1 108 ? -6.095 24.398 -24.234 1.00 14.24 107 LEU C N 1
ATOM 3740 C CA . LEU C 1 108 ? -4.660 24.584 -24.551 1.00 14.64 107 LEU C CA 1
ATOM 3741 C C . LEU C 1 108 ? -4.310 26.070 -24.659 1.00 15.62 107 LEU C C 1
ATOM 3742 O O . LEU C 1 108 ? -3.230 26.470 -24.210 1.00 14.58 107 LEU C O 1
ATOM 3747 N N . LEU C 1 109 ? -5.205 26.895 -25.223 1.00 16.16 108 LEU C N 1
ATOM 3748 C CA . LEU C 1 109 ? -4.931 28.339 -25.326 1.00 17.26 108 LEU C CA 1
ATOM 3749 C C . LEU C 1 109 ? -4.691 28.960 -23.970 1.00 17.25 108 LEU C C 1
ATOM 3750 O O . LEU C 1 109 ? -3.933 29.900 -23.877 1.00 16.13 108 LEU C O 1
ATOM 3755 N N . ASN C 1 110 ? -5.331 28.405 -22.932 1.00 17.54 109 ASN C N 1
ATOM 3756 C CA . ASN C 1 110 ? -5.126 28.860 -21.560 1.00 17.74 109 ASN C CA 1
ATOM 3757 C C . ASN C 1 110 ? -3.710 28.587 -21.012 1.00 18.26 109 ASN C C 1
ATOM 3758 O O . ASN C 1 110 ? -3.343 29.159 -19.982 1.00 21.04 109 ASN C O 1
ATOM 3763 N N . LEU C 1 111 ? -2.940 27.704 -21.670 1.00 17.20 110 LEU C N 1
ATOM 3764 C CA . LEU C 1 111 ? -1.561 27.371 -21.277 1.00 16.94 110 LEU C CA 1
ATOM 3765 C C . LEU C 1 111 ? -0.479 28.269 -21.905 1.00 14.74 110 LEU C C 1
ATOM 3766 O O . LEU C 1 111 ? 0.656 28.220 -21.470 1.00 15.61 110 LEU C O 1
ATOM 3771 N N . ILE C 1 112 ? -0.842 29.053 -22.921 1.00 16.29 111 ILE C N 1
ATOM 3772 C CA . ILE C 1 112 ? 0.099 29.885 -23.670 1.00 15.72 111 ILE C CA 1
ATOM 3773 C C . ILE C 1 112 ? 0.666 31.045 -22.812 1.00 14.99 111 ILE C C 1
ATOM 3774 O O . ILE C 1 112 ? 1.872 31.224 -22.815 1.00 15.25 111 ILE C O 1
ATOM 3779 N N . PRO C 1 113 ? -0.177 31.800 -22.061 1.00 16.41 112 PRO C N 1
ATOM 3780 C CA . PRO C 1 113 ? 0.396 32.891 -21.220 1.00 17.88 112 PRO C CA 1
ATOM 3781 C C . PRO C 1 113 ? 1.500 32.404 -20.264 1.00 16.86 112 PRO C C 1
ATOM 3782 O O . PRO C 1 113 ? 2.568 32.998 -20.228 1.00 16.42 112 PRO C O 1
ATOM 3786 N N . ALA C 1 114 ? 1.260 31.292 -19.554 1.00 17.93 113 ALA C N 1
ATOM 3787 C CA . ALA C 1 114 ? 2.280 30.708 -18.677 1.00 18.28 113 ALA C CA 1
ATOM 3788 C C . ALA C 1 114 ? 3.513 30.263 -19.466 1.00 17.34 113 ALA C C 1
ATOM 3789 O O . ALA C 1 114 ? 4.627 30.500 -19.005 1.00 16.00 113 ALA C O 1
ATOM 3791 N N . CYS C 1 115 ? 3.328 29.657 -20.658 1.00 16.75 114 CYS C N 1
ATOM 3792 C CA . CYS C 1 115 ? 4.464 29.290 -21.523 1.00 17.21 114 CYS C CA 1
ATOM 3793 C C . CYS C 1 115 ? 5.305 30.527 -21.859 1.00 17.75 114 CYS C C 1
ATOM 3794 O O . CYS C 1 115 ? 6.538 30.497 -21.747 1.00 17.70 114 CYS C O 1
ATOM 3797 N N . LYS C 1 116 ? 4.625 31.620 -22.216 1.00 18.53 115 LYS C N 1
ATOM 3798 C CA . LYS C 1 116 ? 5.292 32.881 -22.584 1.00 18.51 115 LYS C CA 1
ATOM 3799 C C . LYS C 1 116 ? 6.043 33.503 -21.396 1.00 18.06 115 LYS C C 1
ATOM 3800 O O . LYS C 1 116 ? 7.198 33.907 -21.551 1.00 18.96 115 LYS C O 1
ATOM 3806 N N . THR C 1 117 ? 5.408 33.500 -20.223 1.00 17.57 116 THR C N 1
ATOM 3807 C CA . THR C 1 117 ? 6.018 33.985 -18.967 1.00 16.70 116 THR C CA 1
ATOM 3808 C C . THR C 1 117 ? 7.293 33.185 -18.613 1.00 16.33 116 THR C C 1
ATOM 3809 O O . THR C 1 117 ? 8.331 33.764 -18.308 1.00 18.47 116 THR C O 1
ATOM 3813 N N . LYS C 1 118 ? 7.203 31.858 -18.702 1.00 16.42 117 LYS C N 1
ATOM 3814 C CA . LYS C 1 118 ? 8.297 30.927 -18.378 1.00 16.46 117 LYS C CA 1
ATOM 3815 C C . LYS C 1 118 ? 9.485 30.911 -19.382 1.00 17.85 117 LYS C C 1
ATOM 3816 O O . LYS C 1 118 ? 10.592 30.503 -19.005 1.00 19.43 117 LYS C O 1
ATOM 3822 N N . GLY C 1 119 ? 9.265 31.388 -20.610 1.00 16.60 118 GLY C N 1
ATOM 3823 C CA . GLY C 1 119 ? 10.310 31.435 -21.654 1.00 16.78 118 GLY C CA 1
ATOM 3824 C C . GLY C 1 119 ? 10.590 30.118 -22.370 1.00 16.36 118 GLY C C 1
ATOM 3825 O O . GLY C 1 119 ? 11.567 30.009 -23.139 1.00 15.16 118 GLY C O 1
ATOM 3826 N N . SER C 1 120 ? 9.713 29.136 -22.194 1.00 15.27 119 SER C N 1
ATOM 3827 C CA . SER C 1 120 ? 9.853 27.812 -22.815 1.00 16.98 119 SER C CA 1
ATOM 3828 C C . SER C 1 120 ? 9.705 27.895 -24.346 1.00 17.51 119 SER C C 1
ATOM 3829 O O . SER C 1 120 ? 9.134 28.849 -24.845 1.00 18.47 119 SER C O 1
ATOM 3832 N N . THR C 1 121 ? 10.237 26.911 -25.077 1.00 16.86 120 THR C N 1
ATOM 3833 C CA . THR C 1 121 ? 10.042 26.845 -26.530 1.00 16.93 120 THR C CA 1
ATOM 3834 C C . THR C 1 121 ? 8.674 26.235 -26.789 1.00 15.91 120 THR C C 1
ATOM 3835 O O . THR C 1 121 ? 8.391 25.160 -26.286 1.00 18.34 120 THR C O 1
ATOM 3839 N N . LEU C 1 122 ? 7.869 26.877 -27.626 1.00 14.14 121 LEU C N 1
ATOM 3840 C CA . LEU C 1 122 ? 6.502 26.385 -27.928 1.00 15.46 121 LEU C CA 1
ATOM 3841 C C . LEU C 1 122 ? 6.455 25.790 -29.328 1.00 13.88 121 LEU C C 1
ATOM 3842 O O . LEU C 1 122 ? 6.748 26.506 -30.291 1.00 17.90 121 LEU C O 1
ATOM 3847 N N . ILE C 1 123 ? 6.120 24.496 -29.434 1.00 12.95 122 ILE C N 1
ATOM 3848 C CA . ILE C 1 123 ? 5.922 23.809 -30.708 1.00 13.47 122 ILE C CA 1
ATOM 3849 C C . ILE C 1 123 ? 4.404 23.679 -30.850 1.00 14.78 122 ILE C C 1
ATOM 3850 O O . ILE C 1 123 ? 3.748 23.063 -30.003 1.00 15.27 122 ILE C O 1
ATOM 3855 N N . GLY C 1 124 ? 3.845 24.288 -31.898 1.00 13.92 123 GLY C N 1
ATOM 3856 C CA . GLY C 1 124 ? 2.414 24.234 -32.160 1.00 14.61 123 GLY C CA 1
ATOM 3857 C C . GLY C 1 124 ? 2.076 23.217 -33.227 1.00 15.83 123 GLY C C 1
ATOM 3858 O O . GLY C 1 124 ? 2.391 23.437 -34.396 1.00 15.56 123 GLY C O 1
ATOM 3859 N N . VAL C 1 125 ? 1.442 22.111 -32.833 1.00 16.24 124 VAL C N 1
ATOM 3860 C CA . VAL C 1 125 ? 1.068 21.022 -33.767 1.00 14.64 124 VAL C CA 1
ATOM 3861 C C . VAL C 1 125 ? -0.418 21.107 -34.146 1.00 14.84 124 VAL C C 1
ATOM 3862 O O . VAL C 1 125 ? -1.292 20.732 -33.360 1.00 13.41 124 VAL C O 1
ATOM 3866 N N . THR C 1 126 ? -0.686 21.566 -35.368 1.00 14.00 125 THR C N 1
ATOM 3867 C CA . THR C 1 126 ? -2.047 21.825 -35.838 1.00 14.56 125 THR C CA 1
ATOM 3868 C C . THR C 1 126 ? -2.123 21.878 -37.354 1.00 15.16 125 THR C C 1
ATOM 3869 O O . THR C 1 126 ? -1.115 22.044 -37.997 1.00 14.80 125 THR C O 1
ATOM 3873 N N . GLU C 1 127 ? -3.331 21.743 -37.889 1.00 15.03 126 GLU C N 1
ATOM 3874 C CA . GLU C 1 127 ? -3.558 21.841 -39.346 1.00 16.41 126 GLU C CA 1
ATOM 3875 C C . GLU C 1 127 ? -3.774 23.287 -39.793 1.00 17.18 126 GLU C C 1
ATOM 3876 O O . GLU C 1 127 ? -3.586 23.597 -40.973 1.00 18.85 126 GLU C O 1
ATOM 3882 N N . ASN C 1 128 ? -4.183 24.148 -38.852 1.00 18.31 127 ASN C N 1
ATOM 3883 C CA . ASN C 1 128 ? -4.629 25.499 -39.152 1.00 19.20 127 ASN C CA 1
ATOM 3884 C C . ASN C 1 128 ? -3.507 26.524 -38.953 1.00 18.47 127 ASN C C 1
ATOM 3885 O O . ASN C 1 128 ? -3.180 26.841 -37.816 1.00 19.22 127 ASN C O 1
ATOM 3890 N N . PRO C 1 129 ? -2.933 27.076 -40.067 1.00 18.90 128 PRO C N 1
ATOM 3891 C CA . PRO C 1 129 ? -1.861 28.086 -39.927 1.00 16.94 128 PRO C CA 1
ATOM 3892 C C . PRO C 1 129 ? -2.312 29.450 -39.349 1.00 18.33 128 PRO C C 1
ATOM 3893 O O . PRO C 1 129 ? -1.471 30.191 -38.856 1.00 19.65 128 PRO C O 1
ATOM 3897 N N . ASP C 1 130 ? -3.616 29.732 -39.395 1.00 20.10 129 ASP C N 1
ATOM 3898 C CA . ASP C 1 130 ? -4.242 30.947 -38.860 1.00 20.72 129 ASP C CA 1
ATOM 3899 C C . ASP C 1 130 ? -4.691 30.793 -37.392 1.00 18.90 129 ASP C C 1
ATOM 3900 O O . ASP C 1 130 ? -5.226 31.743 -36.809 1.00 18.99 129 ASP C O 1
ATOM 3905 N N . SER C 1 131 ? -4.484 29.614 -36.800 1.00 18.05 130 SER C N 1
ATOM 3906 C CA . SER C 1 131 ? -4.849 29.392 -35.399 1.00 16.69 130 SER C CA 1
ATOM 3907 C C . SER C 1 131 ? -3.910 30.102 -34.411 1.00 17.14 130 SER C C 1
ATOM 3908 O O . SER C 1 131 ? -2.771 30.428 -34.738 1.00 16.03 130 SER C O 1
ATOM 3911 N N . VAL C 1 132 ? -4.413 30.301 -33.193 1.00 16.66 131 VAL C N 1
ATOM 3912 C CA . VAL C 1 132 ? -3.640 30.923 -32.093 1.00 18.01 131 VAL C CA 1
ATOM 3913 C C . VAL C 1 132 ? -2.389 30.083 -31.784 1.00 17.67 131 VAL C C 1
ATOM 3914 O O . VAL C 1 132 ? -1.297 30.639 -31.633 1.00 17.64 131 VAL C O 1
ATOM 3918 N N . ILE C 1 133 ? -2.554 28.756 -31.731 1.00 17.38 132 ILE C N 1
ATOM 3919 C CA . ILE C 1 133 ? -1.426 27.846 -31.517 1.00 16.28 132 ILE C CA 1
ATOM 3920 C C . ILE C 1 133 ? -0.377 27.982 -32.627 1.00 16.33 132 ILE C C 1
ATOM 3921 O O . ILE C 1 133 ? 0.805 28.093 -32.335 1.00 14.72 132 ILE C O 1
ATOM 3926 N N . ALA C 1 134 ? -0.822 28.030 -33.892 1.00 16.60 133 ALA C N 1
ATOM 3927 C CA . ALA C 1 134 ? 0.083 28.204 -35.045 1.00 17.28 133 ALA C CA 1
ATOM 3928 C C . ALA C 1 134 ? 0.848 29.539 -34.960 1.00 16.03 133 ALA C C 1
ATOM 3929 O O . ALA C 1 134 ? 2.069 29.562 -35.072 1.00 18.26 133 ALA C O 1
ATOM 3931 N N . LYS C 1 135 ? 0.099 30.616 -34.733 1.00 18.47 134 LYS C N 1
ATOM 3932 C CA . LYS C 1 135 ? 0.631 31.977 -34.621 1.00 18.84 134 LYS C CA 1
ATOM 3933 C C . LYS C 1 135 ? 1.543 32.243 -33.414 1.00 17.20 134 LYS C C 1
ATOM 3934 O O . LYS C 1 135 ? 2.506 33.019 -33.540 1.00 17.19 134 LYS C O 1
ATOM 3940 N N . GLU C 1 136 ? 1.218 31.667 -32.243 1.00 17.59 135 GLU C N 1
ATOM 3941 C CA . GLU C 1 136 ? 2.011 31.840 -31.003 1.00 17.92 135 GLU C CA 1
ATOM 3942 C C . GLU C 1 136 ? 3.260 30.937 -30.915 1.00 17.60 135 GLU C C 1
ATOM 3943 O O . GLU C 1 136 ? 4.182 31.225 -30.151 1.00 16.29 135 GLU C O 1
ATOM 3949 N N . ALA C 1 137 ? 3.286 29.854 -31.687 1.00 16.78 136 ALA C N 1
ATOM 3950 C CA . ALA C 1 137 ? 4.374 28.871 -31.669 1.00 16.39 136 ALA C CA 1
ATOM 3951 C C . ALA C 1 137 ? 5.725 29.418 -32.101 1.00 17.25 136 ALA C C 1
ATOM 3952 O O . ALA C 1 137 ? 5.786 30.237 -33.011 1.00 17.46 136 ALA C O 1
ATOM 3954 N N . ASP C 1 138 ? 6.792 28.992 -31.427 1.00 15.59 137 ASP C N 1
ATOM 3955 C CA . ASP C 1 138 ? 8.157 29.286 -31.850 1.00 16.23 137 ASP C CA 1
ATOM 3956 C C . ASP C 1 138 ? 8.488 28.412 -33.067 1.00 16.18 137 ASP C C 1
ATOM 3957 O O . ASP C 1 138 ? 9.241 28.855 -33.961 1.00 17.37 137 ASP C O 1
ATOM 3962 N N . ILE C 1 139 ? 7.973 27.165 -33.048 1.00 16.89 138 ILE C N 1
ATOM 3963 C CA . ILE C 1 139 ? 8.029 26.231 -34.186 1.00 16.60 138 ILE C CA 1
ATOM 3964 C C . ILE C 1 139 ? 6.589 25.817 -34.489 1.00 17.04 138 ILE C C 1
ATOM 3965 O O . ILE C 1 139 ? 5.951 25.111 -33.691 1.00 16.09 138 ILE C O 1
ATOM 3970 N N . PHE C 1 140 ? 6.047 26.343 -35.587 1.00 15.72 139 PHE C N 1
ATOM 3971 C CA . PHE C 1 140 ? 4.747 25.922 -36.088 1.00 16.51 139 PHE C CA 1
ATOM 3972 C C . PHE C 1 140 ? 5.029 24.634 -36.851 1.00 17.19 139 PHE C C 1
ATOM 3973 O O . PHE C 1 140 ? 5.764 24.639 -37.872 1.00 17.88 139 PHE C O 1
ATOM 3981 N N . PHE C 1 141 ? 4.420 23.556 -36.370 1.00 16.29 140 PHE C N 1
ATOM 3982 C CA . PHE C 1 141 ? 4.622 22.214 -36.901 1.00 14.22 140 PHE C CA 1
ATOM 3983 C C . PHE C 1 141 ? 3.305 21.820 -37.591 1.00 14.95 140 PHE C C 1
ATOM 3984 O O . PHE C 1 141 ? 2.381 21.268 -36.957 1.00 15.37 140 PHE C O 1
ATOM 3992 N N . PRO C 1 142 ? 3.171 22.140 -38.898 1.00 14.52 141 PRO C N 1
ATOM 3993 C CA . PRO C 1 142 ? 1.911 21.763 -39.560 1.00 14.88 141 PRO C CA 1
ATOM 3994 C C . PRO C 1 142 ? 1.760 20.263 -39.776 1.00 15.88 141 PRO C C 1
ATOM 3995 O O . PRO C 1 142 ? 2.747 19.587 -40.044 1.00 15.36 141 PRO C O 1
ATOM 3999 N N . VAL C 1 143 ? 0.552 19.754 -39.555 1.00 17.88 142 VAL C N 1
ATOM 4000 C CA . VAL C 1 143 ? 0.190 18.365 -39.882 1.00 16.61 142 VAL C CA 1
ATOM 4001 C C . VAL C 1 143 ? -1.318 18.380 -40.172 1.00 15.15 142 VAL C C 1
ATOM 4002 O O . VAL C 1 143 ? -2.063 19.095 -39.512 1.00 15.42 142 VAL C O 1
ATOM 4006 N N . SER C 1 144 ? -1.738 17.670 -41.221 1.00 15.04 143 SER C N 1
ATOM 4007 C CA . SER C 1 144 ? -3.133 17.597 -41.606 1.00 14.46 143 SER C CA 1
ATOM 4008 C C . SER C 1 144 ? -3.446 16.321 -42.396 1.00 13.82 143 SER C C 1
ATOM 4009 O O . SER C 1 144 ? -2.540 15.581 -42.797 1.00 14.79 143 SER C O 1
ATOM 4012 N N . VAL C 1 145 ? -4.737 16.038 -42.516 1.00 16.66 144 VAL C N 1
ATOM 4013 C CA . VAL C 1 145 ? -5.256 14.924 -43.323 1.00 17.65 144 VAL C CA 1
ATOM 4014 C C . VAL C 1 145 ? -6.383 15.469 -44.192 1.00 18.84 144 VAL C C 1
ATOM 4015 O O . VAL C 1 145 ? -7.112 16.373 -43.767 1.00 18.09 144 VAL C O 1
ATOM 4019 N N . SER C 1 146 ? -6.549 14.882 -45.375 1.00 21.59 145 SER C N 1
ATOM 4020 C CA . SER C 1 146 ? -7.582 15.302 -46.348 1.00 24.57 145 SER C CA 1
ATOM 4021 C C . SER C 1 146 ? -8.891 14.518 -46.262 1.00 27.05 145 SER C C 1
ATOM 4022 O O . SER C 1 146 ? -9.896 14.956 -46.852 1.00 28.61 145 SER C O 1
ATOM 4025 N N . LYS C 1 147 ? -8.901 13.364 -45.576 1.00 27.53 146 LYS C N 1
ATOM 4026 C CA . LYS C 1 147 ? -10.139 12.573 -45.428 1.00 29.20 146 LYS C CA 1
ATOM 4027 C C . LYS C 1 147 ? -10.087 11.685 -44.166 1.00 28.89 146 LYS C C 1
ATOM 4028 O O . LYS C 1 147 ? -9.136 10.907 -43.980 1.00 28.27 146 LYS C O 1
ATOM 4034 N N . GLU C 1 148 ? -11.071 11.875 -43.279 1.00 28.60 147 GLU C N 1
ATOM 4035 C CA . GLU C 1 148 ? -11.220 11.055 -42.059 1.00 27.28 147 GLU C CA 1
ATOM 4036 C C . GLU C 1 148 ? -12.115 9.875 -42.431 1.00 25.22 147 GLU C C 1
ATOM 4037 O O . GLU C 1 148 ? -13.179 10.091 -43.044 1.00 23.74 147 GLU C O 1
ATOM 4043 N N . PRO C 1 149 ? -11.707 8.634 -42.066 1.00 23.54 148 PRO C N 1
ATOM 4044 C CA . PRO C 1 149 ? -12.474 7.458 -42.494 1.00 23.28 148 PRO C CA 1
ATOM 4045 C C . PRO C 1 149 ? -13.861 7.220 -41.907 1.00 23.52 148 PRO C C 1
ATOM 4046 O O . PRO C 1 149 ? -14.604 6.409 -42.482 1.00 22.90 148 PRO C O 1
ATOM 4050 N N . ASP C 1 150 ? -14.207 7.892 -40.802 1.00 23.14 149 ASP C N 1
ATOM 4051 C CA . ASP C 1 150 ? -15.527 7.728 -40.169 1.00 24.50 149 ASP C CA 1
ATOM 4052 C C . ASP C 1 150 ? -16.626 8.434 -40.990 1.00 25.38 149 ASP C C 1
ATOM 4053 O O . ASP C 1 150 ? -16.339 9.436 -41.665 1.00 25.82 149 ASP C O 1
ATOM 4058 N N . PRO C 1 151 ? -17.885 7.949 -40.904 1.00 25.85 150 PRO C N 1
ATOM 4059 C CA . PRO C 1 151 ? -18.967 8.564 -41.685 1.00 26.44 150 PRO C CA 1
ATOM 4060 C C . PRO C 1 151 ? -19.313 10.036 -41.357 1.00 27.44 150 PRO C C 1
ATOM 4061 O O . PRO C 1 151 ? -19.809 10.733 -42.248 1.00 27.67 150 PRO C O 1
ATOM 4065 N N . PHE C 1 152 ? -19.054 10.507 -40.129 1.00 26.63 151 PHE C N 1
ATOM 4066 C CA . PHE C 1 152 ? -19.331 11.923 -39.778 1.00 27.84 151 PHE C CA 1
ATOM 4067 C C . PHE C 1 152 ? -18.238 12.919 -40.185 1.00 28.36 151 PHE C C 1
ATOM 4068 O O . PHE C 1 152 ? -18.509 14.117 -40.195 1.00 28.23 151 PHE C O 1
ATOM 4076 N N . ASN C 1 153 ? -17.035 12.432 -40.517 1.00 28.94 152 ASN C N 1
ATOM 4077 C CA . ASN C 1 153 ? -15.831 13.275 -40.727 1.00 29.27 152 ASN C CA 1
ATOM 4078 C C . ASN C 1 153 ? -15.512 14.043 -39.414 1.00 29.17 152 ASN C C 1
ATOM 4079 O O . ASN C 1 153 ? -15.208 15.250 -39.427 1.00 28.11 152 ASN C O 1
ATOM 4092 N N . LEU C 1 155 ? -14.453 11.787 -36.031 1.00 28.94 154 LEU C N 1
ATOM 4093 C CA . LEU C 1 155 ? -13.612 10.978 -35.105 1.00 28.75 154 LEU C CA 1
ATOM 4094 C C . LEU C 1 155 ? -12.115 11.310 -35.039 1.00 28.36 154 LEU C C 1
ATOM 4095 O O . LEU C 1 155 ? -11.483 10.942 -34.060 1.00 28.70 154 LEU C O 1
ATOM 4100 N N . ALA C 1 156 ? -11.553 11.951 -36.069 1.00 28.84 155 ALA C N 1
ATOM 4101 C CA . ALA C 1 156 ? -10.141 12.369 -36.054 1.00 27.50 155 ALA C CA 1
ATOM 4102 C C . ALA C 1 156 ? -9.118 11.218 -35.919 1.00 25.59 155 ALA C C 1
ATOM 4103 O O . ALA C 1 156 ? -8.034 11.404 -35.352 1.00 26.72 155 ALA C O 1
ATOM 4105 N N . THR C 1 157 ? -9.470 10.046 -36.453 1.00 22.39 156 THR C N 1
ATOM 4106 C CA . THR C 1 157 ? -8.636 8.834 -36.432 1.00 20.32 156 THR C CA 1
ATOM 4107 C C . THR C 1 157 ? -7.400 9.039 -37.319 1.00 18.29 156 THR C C 1
ATOM 4108 O O . THR C 1 157 ? -6.272 8.876 -36.884 1.00 17.34 156 THR C O 1
ATOM 4112 N N . ALA C 1 158 ? -7.615 9.418 -38.577 1.00 18.19 157 ALA C N 1
ATOM 4113 C CA . ALA C 1 158 ? -6.486 9.700 -39.482 1.00 17.75 157 ALA C CA 1
ATOM 4114 C C . ALA C 1 158 ? -5.615 10.856 -39.014 1.00 15.71 157 ALA C C 1
ATOM 4115 O O . ALA C 1 158 ? -4.388 10.747 -39.111 1.00 15.95 157 ALA C O 1
ATOM 4117 N N . SER C 1 159 ? -6.241 11.929 -38.494 1.00 14.36 158 SER C N 1
ATOM 4118 C CA A SER C 1 159 ? -5.516 13.108 -37.977 0.50 15.22 158 SER C CA 1
ATOM 4119 C CA B SER C 1 159 ? -5.492 13.100 -38.004 0.50 15.98 158 SER C CA 1
ATOM 4120 C C . SER C 1 159 ? -4.563 12.686 -36.867 1.00 16.23 158 SER C C 1
ATOM 4121 O O . SER C 1 159 ? -3.395 13.086 -36.839 1.00 15.88 158 SER C O 1
ATOM 4126 N N . THR C 1 160 ? -5.083 11.868 -35.948 1.00 15.44 159 THR C N 1
ATOM 4127 C CA . THR C 1 160 ? -4.281 11.389 -34.821 1.00 14.63 159 THR C CA 1
ATOM 4128 C C . THR C 1 160 ? -3.114 10.545 -35.299 1.00 15.12 159 THR C C 1
ATOM 4129 O O . THR C 1 160 ? -2.009 10.748 -34.814 1.00 17.27 159 THR C O 1
ATOM 4141 N N . ALA C 1 162 ? -1.608 10.646 -38.179 1.00 13.65 161 ALA C N 1
ATOM 4142 C CA . ALA C 1 162 ? -0.717 11.577 -38.876 1.00 14.36 161 ALA C CA 1
ATOM 4143 C C . ALA C 1 162 ? 0.191 12.313 -37.862 1.00 13.45 161 ALA C C 1
ATOM 4144 O O . ALA C 1 162 ? 1.400 12.412 -38.078 1.00 13.10 161 ALA C O 1
ATOM 4146 N N . VAL C 1 163 ? -0.380 12.731 -36.733 1.00 13.64 162 VAL C N 1
ATOM 4147 C CA . VAL C 1 163 ? 0.397 13.380 -35.663 1.00 14.02 162 VAL C CA 1
ATOM 4148 C C . VAL C 1 163 ? 1.418 12.404 -35.026 1.00 12.73 162 VAL C C 1
ATOM 4149 O O . VAL C 1 163 ? 2.625 12.704 -34.906 1.00 13.90 162 VAL C O 1
ATOM 4153 N N . ILE C 1 164 ? 0.946 11.215 -34.649 1.00 11.83 163 ILE C N 1
ATOM 4154 C CA . ILE C 1 164 ? 1.778 10.170 -34.056 1.00 12.63 163 ILE C CA 1
ATOM 4155 C C . ILE C 1 164 ? 2.919 9.776 -34.995 1.00 12.33 163 ILE C C 1
ATOM 4156 O O . ILE C 1 164 ? 4.096 9.738 -34.598 1.00 10.32 163 ILE C O 1
ATOM 4161 N N . ALA C 1 165 ? 2.574 9.542 -36.263 1.00 12.77 164 ALA C N 1
ATOM 4162 C CA . ALA C 1 165 ? 3.579 9.192 -37.272 1.00 12.75 164 ALA C CA 1
ATOM 4163 C C . ALA C 1 165 ? 4.590 10.285 -37.443 1.00 12.71 164 ALA C C 1
ATOM 4164 O O . ALA C 1 165 ? 5.791 10.000 -37.592 1.00 13.93 164 ALA C O 1
ATOM 4166 N N . SER C 1 166 ? 4.124 11.536 -37.444 1.00 12.71 165 SER C N 1
ATOM 4167 C CA . SER C 1 166 ? 5.005 12.694 -37.647 1.00 13.73 165 SER C CA 1
ATOM 4168 C C . SER C 1 166 ? 6.136 12.684 -36.618 1.00 13.43 165 SER C C 1
ATOM 4169 O O . SER C 1 166 ? 7.321 12.789 -36.949 1.00 15.05 165 SER C O 1
ATOM 4172 N N . PHE C 1 167 ? 5.761 12.525 -35.357 1.00 12.64 166 PHE C N 1
ATOM 4173 C CA . PHE C 1 167 ? 6.752 12.447 -34.257 1.00 11.79 166 PHE C CA 1
ATOM 4174 C C . PHE C 1 167 ? 7.512 11.111 -34.147 1.00 11.82 166 PHE C C 1
ATOM 4175 O O . PHE C 1 167 ? 8.633 11.110 -33.631 1.00 14.28 166 PHE C O 1
ATOM 4183 N N . ASP C 1 168 ? 6.896 9.994 -34.542 1.00 12.97 167 ASP C N 1
ATOM 4184 C CA . ASP C 1 168 ? 7.621 8.712 -34.650 1.00 12.74 167 ASP C CA 1
ATOM 4185 C C . ASP C 1 168 ? 8.859 8.937 -35.554 1.00 12.70 167 ASP C C 1
ATOM 4186 O O . ASP C 1 168 ? 9.974 8.505 -35.234 1.00 11.47 167 ASP C O 1
ATOM 4191 N N . ALA C 1 169 ? 8.670 9.631 -36.673 1.00 13.52 168 ALA C N 1
ATOM 4192 C CA . ALA C 1 169 ? 9.805 9.922 -37.566 1.00 13.42 168 ALA C CA 1
ATOM 4193 C C . ALA C 1 169 ? 10.873 10.826 -36.909 1.00 12.57 168 ALA C C 1
ATOM 4194 O O . ALA C 1 169 ? 12.077 10.577 -37.049 1.00 13.50 168 ALA C O 1
ATOM 4196 N N . VAL C 1 170 ? 10.428 11.853 -36.188 1.00 12.54 169 VAL C N 1
ATOM 4197 C CA . VAL C 1 170 ? 11.342 12.771 -35.482 1.00 12.70 169 VAL C CA 1
ATOM 4198 C C . VAL C 1 170 ? 12.154 11.981 -34.469 1.00 13.26 169 VAL C C 1
ATOM 4199 O O . VAL C 1 170 ? 13.377 12.108 -34.393 1.00 13.78 169 VAL C O 1
ATOM 4203 N N . ILE C 1 171 ? 11.445 11.143 -33.707 1.00 13.79 170 ILE C N 1
ATOM 4204 C CA . ILE C 1 171 ? 12.070 10.303 -32.659 1.00 13.74 170 ILE C CA 1
ATOM 4205 C C . ILE C 1 171 ? 13.038 9.263 -33.233 1.00 13.63 170 ILE C C 1
ATOM 4206 O O . ILE C 1 171 ? 14.156 9.104 -32.728 1.00 12.45 170 ILE C O 1
ATOM 4211 N N . VAL C 1 172 ? 12.632 8.574 -34.302 1.00 14.15 171 VAL C N 1
ATOM 4212 C CA . VAL C 1 172 ? 13.534 7.625 -34.950 1.00 13.74 171 VAL C CA 1
ATOM 4213 C C . VAL C 1 172 ? 14.769 8.364 -35.504 1.00 13.29 171 VAL C C 1
ATOM 4214 O O . VAL C 1 172 ? 15.894 7.890 -35.353 1.00 14.46 171 VAL C O 1
ATOM 4218 N N . CYS C 1 173 ? 14.548 9.529 -36.107 1.00 13.40 172 CYS C N 1
ATOM 4219 C CA . CYS C 1 173 ? 15.654 10.343 -36.593 1.00 13.59 172 CYS C CA 1
ATOM 4220 C C . CYS C 1 173 ? 16.588 10.752 -35.446 1.00 13.83 172 CYS C C 1
ATOM 4221 O O . CYS C 1 173 ? 17.817 10.651 -35.551 1.00 13.09 172 CYS C O 1
ATOM 4224 N N . LEU C 1 174 ? 15.992 11.114 -34.313 1.00 14.51 173 LEU C N 1
ATOM 4225 C CA . LEU C 1 174 ? 16.803 11.487 -33.141 1.00 14.00 173 LEU C CA 1
ATOM 4226 C C . LEU C 1 174 ? 17.752 10.379 -32.674 1.00 13.93 173 LEU C C 1
ATOM 4227 O O . LEU C 1 174 ? 18.834 10.683 -32.215 1.00 14.30 173 LEU C O 1
ATOM 4240 N N . THR C 1 176 ? 19.486 8.341 -34.445 1.00 14.51 175 THR C N 1
ATOM 4241 C CA . THR C 1 176 ? 20.707 8.429 -35.270 1.00 15.80 175 THR C CA 1
ATOM 4242 C C . THR C 1 176 ? 21.403 9.776 -35.019 1.00 14.68 175 THR C C 1
ATOM 4243 O O . THR C 1 176 ? 22.607 9.800 -34.865 1.00 15.42 175 THR C O 1
ATOM 4247 N N . TYR C 1 177 ? 20.646 10.877 -34.982 1.00 17.39 176 TYR C N 1
ATOM 4248 C CA . TYR C 1 177 ? 21.175 12.227 -34.762 1.00 16.35 176 TYR C CA 1
ATOM 4249 C C . TYR C 1 177 ? 22.025 12.304 -33.494 1.00 16.58 176 TYR C C 1
ATOM 4250 O O . TYR C 1 177 ? 23.134 12.832 -33.484 1.00 16.40 176 TYR C O 1
ATOM 4267 N N . ASN C 1 179 ? 23.170 9.588 -31.756 1.00 18.20 178 ASN C N 1
ATOM 4268 C CA A ASN C 1 179 ? 23.968 8.359 -31.562 0.50 18.49 178 ASN C CA 1
ATOM 4269 C CA B ASN C 1 179 ? 23.929 8.337 -31.590 0.50 17.93 178 ASN C CA 1
ATOM 4270 C C . ASN C 1 179 ? 23.489 7.581 -30.321 1.00 16.97 178 ASN C C 1
ATOM 4271 O O . ASN C 1 179 ? 24.303 7.212 -29.447 1.00 18.54 178 ASN C O 1
ATOM 4280 N N . TYR C 1 180 ? 22.167 7.368 -30.231 1.00 15.93 179 TYR C N 1
ATOM 4281 C CA . TYR C 1 180 ? 21.539 6.663 -29.098 1.00 15.45 179 TYR C CA 1
ATOM 4282 C C . TYR C 1 180 ? 21.983 5.202 -29.178 1.00 17.10 179 TYR C C 1
ATOM 4283 O O . TYR C 1 180 ? 22.037 4.652 -30.277 1.00 17.66 179 TYR C O 1
ATOM 4292 N N . THR C 1 181 ? 22.351 4.603 -28.044 1.00 16.92 180 THR C N 1
ATOM 4293 C CA . THR C 1 181 ? 22.911 3.252 -28.007 1.00 17.86 180 THR C CA 1
ATOM 4294 C C . THR C 1 181 ? 21.960 2.235 -27.409 1.00 18.72 180 THR C C 1
ATOM 4295 O O . THR C 1 181 ? 21.037 2.605 -26.656 1.00 18.89 180 THR C O 1
ATOM 4299 N N . LYS C 1 182 ? 22.210 0.961 -27.728 1.00 19.54 181 LYS C N 1
ATOM 4300 C CA . LYS C 1 182 ? 21.472 -0.154 -27.134 1.00 21.66 181 LYS C CA 1
ATOM 4301 C C . LYS C 1 182 ? 21.757 -0.228 -25.630 1.00 20.90 181 LYS C C 1
ATOM 4302 O O . LYS C 1 182 ? 20.892 -0.711 -24.888 1.00 20.49 181 LYS C O 1
ATOM 4308 N N . GLU C 1 183 ? 22.951 0.216 -25.189 1.00 21.03 182 GLU C N 1
ATOM 4309 C CA A GLU C 1 183 ? 23.308 0.223 -23.761 0.50 22.04 182 GLU C CA 1
ATOM 4310 C CA B GLU C 1 183 ? 23.286 0.197 -23.748 0.50 21.74 182 GLU C CA 1
ATOM 4311 C C . GLU C 1 183 ? 22.370 1.149 -22.974 1.00 21.49 182 GLU C C 1
ATOM 4312 O O . GLU C 1 183 ? 21.920 0.798 -21.873 1.00 23.01 182 GLU C O 1
ATOM 4323 N N . GLN C 1 184 ? 22.104 2.334 -23.540 1.00 20.66 183 GLN C N 1
ATOM 4324 C CA A GLN C 1 184 ? 21.192 3.311 -22.924 0.50 20.48 183 GLN C CA 1
ATOM 4325 C CA B GLN C 1 184 ? 21.178 3.327 -22.948 0.50 20.13 183 GLN C CA 1
ATOM 4326 C C . GLN C 1 184 ? 19.765 2.758 -22.880 1.00 20.22 183 GLN C C 1
ATOM 4327 O O . GLN C 1 184 ? 19.088 2.843 -21.844 1.00 20.10 183 GLN C O 1
ATOM 4338 N N . PHE C 1 185 ? 19.326 2.160 -23.990 1.00 19.51 184 PHE C N 1
ATOM 4339 C CA . PHE C 1 185 ? 17.996 1.531 -24.101 1.00 20.34 184 PHE C CA 1
ATOM 4340 C C . PHE C 1 185 ? 17.788 0.455 -23.014 1.00 20.80 184 PHE C C 1
ATOM 4341 O O . PHE C 1 185 ? 16.745 0.426 -22.364 1.00 19.33 184 PHE C O 1
ATOM 4349 N N . SER C 1 186 ? 18.793 -0.389 -22.800 1.00 20.62 185 SER C N 1
ATOM 4350 C CA . SER C 1 186 ? 18.709 -1.477 -21.804 1.00 20.59 185 SER C CA 1
ATOM 4351 C C . SER C 1 186 ? 18.542 -0.998 -20.350 1.00 19.72 185 SER C C 1
ATOM 4352 O O . SER C 1 186 ? 17.914 -1.701 -19.566 1.00 22.63 185 SER C O 1
ATOM 4355 N N . VAL C 1 187 ? 19.104 0.166 -20.002 1.00 17.49 186 VAL C N 1
ATOM 4356 C CA . VAL C 1 187 ? 18.972 0.737 -18.655 1.00 17.91 186 VAL C CA 1
ATOM 4357 C C . VAL C 1 187 ? 17.494 1.041 -18.366 1.00 17.98 186 VAL C C 1
ATOM 4358 O O . VAL C 1 187 ? 17.003 0.692 -17.278 1.00 19.05 186 VAL C O 1
ATOM 4362 N N . ILE C 1 188 ? 16.811 1.648 -19.349 1.00 17.37 187 ILE C N 1
ATOM 4363 C CA . ILE C 1 188 ? 15.396 2.079 -19.225 1.00 16.81 187 ILE C CA 1
ATOM 4364 C C . ILE C 1 188 ? 14.331 1.084 -19.732 1.00 17.71 187 ILE C C 1
ATOM 4365 O O . ILE C 1 188 ? 13.133 1.346 -19.595 1.00 18.12 187 ILE C O 1
ATOM 4370 N N . HIS C 1 189 ? 14.766 -0.069 -20.250 1.00 19.74 188 HIS C N 1
ATOM 4371 C CA . HIS C 1 189 ? 13.872 -1.163 -20.666 1.00 22.19 188 HIS C CA 1
ATOM 4372 C C . HIS C 1 189 ? 14.315 -2.495 -20.008 1.00 25.09 188 HIS C C 1
ATOM 4373 O O . HIS C 1 189 ? 14.556 -3.483 -20.718 1.00 26.52 188 HIS C O 1
ATOM 4380 N N . PRO C 1 190 ? 14.417 -2.532 -18.657 1.00 26.03 189 PRO C N 1
ATOM 4381 C CA . PRO C 1 190 ? 14.807 -3.776 -17.978 1.00 28.73 189 PRO C CA 1
ATOM 4382 C C . PRO C 1 190 ? 13.719 -4.867 -17.943 1.00 30.70 189 PRO C C 1
ATOM 4383 O O . PRO C 1 190 ? 14.043 -6.019 -17.628 1.00 31.84 189 PRO C O 1
ATOM 4387 N N . GLY C 1 191 ? 12.459 -4.521 -18.244 1.00 32.24 190 GLY C N 1
ATOM 4388 C CA . GLY C 1 191 ? 11.334 -5.464 -18.165 1.00 33.59 190 GLY C CA 1
ATOM 4389 C C . GLY C 1 191 ? 10.840 -5.636 -16.723 1.00 34.45 190 GLY C C 1
ATOM 4390 O O . GLY C 1 191 ? 11.463 -5.144 -15.765 1.00 33.11 190 GLY C O 1
ATOM 4391 N N . GLY C 1 192 ? 9.717 -6.340 -16.578 1.00 36.67 191 GLY C N 1
ATOM 4392 C CA . GLY C 1 192 ? 9.081 -6.584 -15.281 1.00 38.24 191 GLY C CA 1
ATOM 4393 C C . GLY C 1 192 ? 9.851 -7.535 -14.377 1.00 39.92 191 GLY C C 1
ATOM 4394 O O . GLY C 1 192 ? 10.073 -8.696 -14.724 1.00 41.49 191 GLY C O 1
ATOM 4395 N N . GLY D 1 1 ? 28.436 14.390 -39.125 1.00 35.25 0 GLY D N 1
ATOM 4396 C CA . GLY D 1 1 ? 27.027 14.371 -38.615 1.00 34.45 0 GLY D CA 1
ATOM 4397 C C . GLY D 1 1 ? 26.016 14.155 -39.726 1.00 33.62 0 GLY D C 1
ATOM 4398 O O . GLY D 1 1 ? 26.377 13.720 -40.829 1.00 36.22 0 GLY D O 1
ATOM 4407 N N . ASP D 1 3 ? 23.300 15.942 -42.192 1.00 24.39 2 ASP D N 1
ATOM 4408 C CA . ASP D 1 3 ? 22.852 17.202 -42.802 1.00 23.29 2 ASP D CA 1
ATOM 4409 C C . ASP D 1 3 ? 21.329 17.183 -42.989 1.00 21.05 2 ASP D C 1
ATOM 4410 O O . ASP D 1 3 ? 20.671 16.163 -42.658 1.00 19.94 2 ASP D O 1
ATOM 4415 N N . LYS D 1 4 ? 20.783 18.290 -43.498 1.00 19.54 3 LYS D N 1
ATOM 4416 C CA . LYS D 1 4 ? 19.329 18.452 -43.727 1.00 18.66 3 LYS D CA 1
ATOM 4417 C C . LYS D 1 4 ? 18.721 17.304 -44.524 1.00 16.58 3 LYS D C 1
ATOM 4418 O O . LYS D 1 4 ? 17.713 16.741 -44.101 1.00 14.40 3 LYS D O 1
ATOM 4424 N N . GLN D 1 5 ? 19.337 16.945 -45.653 1.00 17.60 4 GLN D N 1
ATOM 4425 C CA . GLN D 1 5 ? 18.790 15.877 -46.488 1.00 15.52 4 GLN D CA 1
ATOM 4426 C C . GLN D 1 5 ? 18.878 14.526 -45.811 1.00 14.23 4 GLN D C 1
ATOM 4427 O O . GLN D 1 5 ? 17.993 13.706 -45.996 1.00 12.83 4 GLN D O 1
ATOM 4433 N N . ALA D 1 6 ? 19.916 14.306 -45.002 1.00 16.10 5 ALA D N 1
ATOM 4434 C CA . ALA D 1 6 ? 19.999 13.067 -44.226 1.00 14.47 5 ALA D CA 1
ATOM 4435 C C . ALA D 1 6 ? 18.840 12.969 -43.212 1.00 12.75 5 ALA D C 1
ATOM 4436 O O . ALA D 1 6 ? 18.263 11.899 -43.041 1.00 14.26 5 ALA D O 1
ATOM 4438 N N . ILE D 1 7 ? 18.497 14.091 -42.566 1.00 12.85 6 ILE D N 1
ATOM 4439 C CA . ILE D 1 7 ? 17.372 14.169 -41.621 1.00 11.87 6 ILE D CA 1
ATOM 4440 C C . ILE D 1 7 ? 16.061 13.871 -42.365 1.00 13.13 6 ILE D C 1
ATOM 4441 O O . ILE D 1 7 ? 15.270 12.988 -41.953 1.00 13.50 6 ILE D O 1
ATOM 4446 N N . LEU D 1 8 ? 15.861 14.546 -43.500 1.00 14.24 7 LEU D N 1
ATOM 4447 C CA . LEU D 1 8 ? 14.623 14.351 -44.266 1.00 14.89 7 LEU D CA 1
ATOM 4448 C C . LEU D 1 8 ? 14.468 12.921 -44.820 1.00 14.04 7 LEU D C 1
ATOM 4449 O O . LEU D 1 8 ? 13.406 12.356 -44.741 1.00 12.80 7 LEU D O 1
ATOM 4454 N N . ASP D 1 9 ? 15.543 12.346 -45.355 1.00 12.34 8 ASP D N 1
ATOM 4455 C CA . ASP D 1 9 ? 15.539 10.960 -45.847 1.00 11.01 8 ASP D CA 1
ATOM 4456 C C . ASP D 1 9 ? 15.223 9.955 -44.743 1.00 11.28 8 ASP D C 1
ATOM 4457 O O . ASP D 1 9 ? 14.419 9.054 -44.945 1.00 10.95 8 ASP D O 1
ATOM 4462 N N . ASN D 1 10 ? 15.842 10.161 -43.572 1.00 11.27 9 ASN D N 1
ATOM 4463 C CA . ASN D 1 10 ? 15.587 9.297 -42.410 1.00 11.66 9 ASN D CA 1
ATOM 4464 C C . ASN D 1 10 ? 14.082 9.324 -42.048 1.00 11.79 9 ASN D C 1
ATOM 4465 O O . ASN D 1 10 ? 13.464 8.278 -41.879 1.00 12.56 9 ASN D O 1
ATOM 4470 N N . ILE D 1 11 ? 13.522 10.533 -41.970 1.00 12.60 10 ILE D N 1
ATOM 4471 C CA . ILE D 1 11 ? 12.104 10.793 -41.666 1.00 12.24 10 ILE D CA 1
ATOM 4472 C C . ILE D 1 11 ? 11.173 10.159 -42.721 1.00 11.17 10 ILE D C 1
ATOM 4473 O O . ILE D 1 11 ? 10.231 9.402 -42.393 1.00 13.12 10 ILE D O 1
ATOM 4478 N N . HIS D 1 12 ? 11.503 10.390 -43.978 1.00 11.76 11 HIS D N 1
ATOM 4479 C CA . HIS D 1 12 ? 10.698 9.830 -45.082 1.00 11.08 11 HIS D CA 1
ATOM 4480 C C . HIS D 1 12 ? 10.617 8.322 -45.063 1.00 10.53 11 HIS D C 1
ATOM 4481 O O . HIS D 1 12 ? 9.550 7.757 -45.291 1.00 13.95 11 HIS D O 1
ATOM 4488 N N . GLN D 1 13 ? 11.733 7.670 -44.786 1.00 12.58 12 GLN D N 1
ATOM 4489 C CA . GLN D 1 13 ? 11.762 6.211 -44.689 1.00 12.98 12 GLN D CA 1
ATOM 4490 C C . GLN D 1 13 ? 10.851 5.728 -43.552 1.00 11.94 12 GLN D C 1
ATOM 4491 O O . GLN D 1 13 ? 10.117 4.771 -43.707 1.00 11.37 12 GLN D O 1
ATOM 4497 N N . THR D 1 14 ? 10.876 6.400 -42.400 1.00 12.35 13 THR D N 1
ATOM 4498 C CA . THR D 1 14 ? 9.981 5.985 -41.320 1.00 13.54 13 THR D CA 1
ATOM 4499 C C . THR D 1 14 ? 8.502 6.023 -41.738 1.00 13.15 13 THR D C 1
ATOM 4500 O O . THR D 1 14 ? 7.758 5.059 -41.492 1.00 15.15 13 THR D O 1
ATOM 4504 N N . TRP D 1 15 ? 8.087 7.088 -42.429 1.00 11.57 14 TRP D N 1
ATOM 4505 C CA . TRP D 1 15 ? 6.680 7.196 -42.875 1.00 12.56 14 TRP D CA 1
ATOM 4506 C C . TRP D 1 15 ? 6.312 6.121 -43.917 1.00 13.75 14 TRP D C 1
ATOM 4507 O O . TRP D 1 15 ? 5.196 5.586 -43.924 1.00 13.45 14 TRP D O 1
ATOM 4518 N N . GLN D 1 16 ? 7.239 5.857 -44.836 1.00 14.39 15 GLN D N 1
ATOM 4519 C CA . GLN D 1 16 ? 7.055 4.792 -45.843 1.00 14.16 15 GLN D CA 1
ATOM 4520 C C . GLN D 1 16 ? 6.802 3.425 -45.183 1.00 15.37 15 GLN D C 1
ATOM 4521 O O . GLN D 1 16 ? 5.935 2.676 -45.623 1.00 13.95 15 GLN D O 1
ATOM 4527 N N . GLU D 1 17 ? 7.556 3.134 -44.128 1.00 15.45 16 GLU D N 1
ATOM 4528 C CA A GLU D 1 17 ? 7.409 1.868 -43.414 0.50 16.34 16 GLU D CA 1
ATOM 4529 C CA B GLU D 1 17 ? 7.423 1.872 -43.376 0.50 15.52 16 GLU D CA 1
ATOM 4530 C C . GLU D 1 17 ? 6.100 1.826 -42.610 1.00 15.49 16 GLU D C 1
ATOM 4531 O O . GLU D 1 17 ? 5.390 0.795 -42.625 1.00 14.80 16 GLU D O 1
ATOM 4542 N N . GLU D 1 18 ? 5.751 2.935 -41.940 1.00 13.70 17 GLU D N 1
ATOM 4543 C CA . GLU D 1 18 ? 4.470 3.001 -41.189 1.00 13.00 17 GLU D CA 1
ATOM 4544 C C . GLU D 1 18 ? 3.242 2.883 -42.077 1.00 11.09 17 GLU D C 1
ATOM 4545 O O . GLU D 1 18 ? 2.374 2.035 -41.835 1.00 13.19 17 GLU D O 1
ATOM 4551 N N . ALA D 1 19 ? 3.209 3.628 -43.171 1.00 12.32 18 ALA D N 1
ATOM 4552 C CA . ALA D 1 19 ? 2.109 3.498 -44.119 1.00 14.71 18 ALA D CA 1
ATOM 4553 C C . ALA D 1 19 ? 1.979 2.059 -44.650 1.00 14.02 18 ALA D C 1
ATOM 4554 O O . ALA D 1 19 ? 0.860 1.553 -44.752 1.00 14.91 18 ALA D O 1
ATOM 4556 N N . ASN D 1 20 ? 3.109 1.417 -45.004 1.00 13.75 19 ASN D N 1
ATOM 4557 C CA . ASN D 1 20 ? 3.119 0.029 -45.487 1.00 15.04 19 ASN D CA 1
ATOM 4558 C C . ASN D 1 20 ? 2.546 -0.902 -44.420 1.00 15.50 19 ASN D C 1
ATOM 4559 O O . ASN D 1 20 ? 1.709 -1.726 -44.709 1.00 15.72 19 ASN D O 1
ATOM 4564 N N . ALA D 1 21 ? 2.982 -0.745 -43.167 1.00 14.87 20 ALA D N 1
ATOM 4565 C CA . ALA D 1 21 ? 2.425 -1.582 -42.071 1.00 13.71 20 ALA D CA 1
ATOM 4566 C C . ALA D 1 21 ? 0.892 -1.528 -41.941 1.00 13.75 20 ALA D C 1
ATOM 4567 O O . ALA D 1 21 ? 0.251 -2.553 -41.695 1.00 14.93 20 ALA D O 1
ATOM 4569 N N . ILE D 1 22 ? 0.322 -0.349 -42.145 1.00 12.40 21 ILE D N 1
ATOM 4570 C CA . ILE D 1 22 ? -1.128 -0.167 -42.101 1.00 13.92 21 ILE D CA 1
ATOM 4571 C C . ILE D 1 22 ? -1.785 -0.763 -43.342 1.00 14.71 21 ILE D C 1
ATOM 4572 O O . ILE D 1 22 ? -2.780 -1.473 -43.229 1.00 14.51 21 ILE D O 1
ATOM 4577 N N . SER D 1 23 ? -1.210 -0.493 -44.526 1.00 15.33 22 SER D N 1
ATOM 4578 C CA . SER D 1 23 ? -1.767 -1.047 -45.775 1.00 16.80 22 SER D CA 1
ATOM 4579 C C . SER D 1 23 ? -1.816 -2.585 -45.764 1.00 14.65 22 SER D C 1
ATOM 4580 O O . SER D 1 23 ? -2.745 -3.181 -46.342 1.00 16.23 22 SER D O 1
ATOM 4583 N N . ARG D 1 24 ? -0.851 -3.205 -45.071 1.00 16.31 23 ARG D N 1
ATOM 4584 C CA . ARG D 1 24 ? -0.746 -4.658 -44.914 1.00 15.26 23 ARG D CA 1
ATOM 4585 C C . ARG D 1 24 ? -1.639 -5.292 -43.849 1.00 14.61 23 ARG D C 1
ATOM 4586 O O . ARG D 1 24 ? -1.618 -6.523 -43.685 1.00 15.11 23 ARG D O 1
ATOM 4594 N N . LEU D 1 25 ? -2.428 -4.488 -43.124 1.00 15.15 24 LEU D N 1
ATOM 4595 C CA . LEU D 1 25 ? -3.309 -5.033 -42.091 1.00 15.12 24 LEU D CA 1
ATOM 4596 C C . LEU D 1 25 ? -4.194 -6.209 -42.529 1.00 14.93 24 LEU D C 1
ATOM 4597 O O . LEU D 1 25 ? -4.280 -7.167 -41.775 1.00 15.73 24 LEU D O 1
ATOM 4602 N N . PRO D 1 26 ? -4.806 -6.164 -43.750 1.00 16.79 25 PRO D N 1
ATOM 4603 C CA . PRO D 1 26 ? -5.586 -7.327 -44.196 1.00 16.62 25 PRO D CA 1
ATOM 4604 C C . PRO D 1 26 ? -4.841 -8.669 -44.186 1.00 17.15 25 PRO D C 1
ATOM 4605 O O . PRO D 1 26 ? -5.466 -9.696 -43.892 1.00 19.77 25 PRO D O 1
ATOM 4609 N N . GLU D 1 27 ? -3.534 -8.647 -44.469 1.00 17.78 26 GLU D N 1
ATOM 4610 C CA . GLU D 1 27 ? -2.689 -9.853 -44.497 1.00 18.31 26 GLU D CA 1
ATOM 4611 C C . GLU D 1 27 ? -2.099 -10.283 -43.143 1.00 18.62 26 GLU D C 1
ATOM 4612 O O . GLU D 1 27 ? -1.566 -11.391 -43.066 1.00 19.37 26 GLU D O 1
ATOM 4618 N N . VAL D 1 28 ? -2.161 -9.424 -42.107 1.00 17.63 27 VAL D N 1
ATOM 4619 C CA . VAL D 1 28 ? -1.595 -9.742 -40.761 1.00 16.83 27 VAL D CA 1
ATOM 4620 C C . VAL D 1 28 ? -2.650 -9.941 -39.646 1.00 17.45 27 VAL D C 1
ATOM 4621 O O . VAL D 1 28 ? -2.318 -10.361 -38.530 1.00 21.01 27 VAL D O 1
ATOM 4625 N N . THR D 1 29 ? -3.899 -9.655 -39.976 1.00 16.21 28 THR D N 1
ATOM 4626 C CA . THR D 1 29 ? -5.041 -9.787 -39.094 1.00 17.39 28 THR D CA 1
ATOM 4627 C C . THR D 1 29 ? -5.935 -10.920 -39.601 1.00 18.56 28 THR D C 1
ATOM 4628 O O . THR D 1 29 ? -5.811 -11.373 -40.760 1.00 20.66 28 THR D O 1
ATOM 4632 N N . SER D 1 30 ? -6.835 -11.342 -38.715 1.00 18.20 29 SER D N 1
ATOM 4633 C CA . SER D 1 30 ? -7.798 -12.430 -38.938 1.00 19.36 29 SER D CA 1
ATOM 4634 C C . SER D 1 30 ? -9.196 -11.908 -39.254 1.00 18.93 29 SER D C 1
ATOM 4635 O O . SER D 1 30 ? -9.798 -11.201 -38.449 1.00 19.33 29 SER D O 1
ATOM 4638 N N . GLU D 1 31 ? -9.732 -12.289 -40.415 1.00 19.19 30 GLU D N 1
ATOM 4639 C CA . GLU D 1 31 ? -11.095 -11.882 -40.808 1.00 19.01 30 GLU D CA 1
ATOM 4640 C C . GLU D 1 31 ? -12.143 -12.323 -39.781 1.00 18.13 30 GLU D C 1
ATOM 4641 O O . GLU D 1 31 ? -13.043 -11.534 -39.447 1.00 19.82 30 GLU D O 1
ATOM 4647 N N . GLU D 1 32 ? -12.017 -13.564 -39.287 1.00 17.68 31 GLU D N 1
ATOM 4648 C CA . GLU D 1 32 ? -12.926 -14.101 -38.266 1.00 19.75 31 GLU D CA 1
ATOM 4649 C C . GLU D 1 32 ? -12.792 -13.311 -36.950 1.00 18.82 31 GLU D C 1
ATOM 4650 O O . GLU D 1 32 ? -13.808 -13.007 -36.309 1.00 19.58 31 GLU D O 1
ATOM 4656 N N . ALA D 1 33 ? -11.552 -12.994 -36.560 1.00 19.65 32 ALA D N 1
ATOM 4657 C CA . ALA D 1 33 ? -11.314 -12.202 -35.342 1.00 17.39 32 ALA D CA 1
ATOM 4658 C C . ALA D 1 33 ? -11.881 -10.764 -35.445 1.00 17.70 32 ALA D C 1
ATOM 4659 O O . ALA D 1 33 ? -12.464 -10.271 -34.471 1.00 18.07 32 ALA D O 1
ATOM 4661 N N . LEU D 1 34 ? -11.715 -10.121 -36.615 1.00 16.44 33 LEU D N 1
ATOM 4662 C CA . LEU D 1 34 ? -12.268 -8.784 -36.889 1.00 16.03 33 LEU D CA 1
ATOM 4663 C C . LEU D 1 34 ? -13.803 -8.766 -36.769 1.00 16.06 33 LEU D C 1
ATOM 4664 O O . LEU D 1 34 ? -14.375 -7.870 -36.158 1.00 17.05 33 LEU D O 1
ATOM 4669 N N . VAL D 1 35 ? -14.464 -9.750 -37.396 1.00 16.85 34 VAL D N 1
ATOM 4670 C CA . VAL D 1 35 ? -15.920 -9.852 -37.342 1.00 17.26 34 VAL D CA 1
ATOM 4671 C C . VAL D 1 35 ? -16.405 -10.164 -35.919 1.00 16.70 34 VAL D C 1
ATOM 4672 O O . VAL D 1 35 ? -17.308 -9.502 -35.416 1.00 18.45 34 VAL D O 1
ATOM 4676 N N . LYS D 1 36 ? -15.804 -11.171 -35.292 1.00 14.83 35 LYS D N 1
ATOM 4677 C CA . LYS D 1 36 ? -16.158 -11.555 -33.904 1.00 17.47 35 LYS D CA 1
ATOM 4678 C C . LYS D 1 36 ? -16.018 -10.386 -32.904 1.00 15.91 35 LYS D C 1
ATOM 4679 O O . LYS D 1 36 ? -16.861 -10.217 -32.013 1.00 17.53 35 LYS D O 1
ATOM 4685 N N . THR D 1 37 ? -14.994 -9.553 -33.106 1.00 15.23 36 THR D N 1
ATOM 4686 C CA . THR D 1 37 ? -14.723 -8.388 -32.247 1.00 16.45 36 THR D CA 1
ATOM 4687 C C . THR D 1 37 ? -15.787 -7.318 -32.425 1.00 16.03 36 THR D C 1
ATOM 4688 O O . THR D 1 37 ? -16.302 -6.803 -31.454 1.00 17.08 36 THR D O 1
ATOM 4692 N N . VAL D 1 38 ? -16.135 -6.995 -33.678 1.00 15.78 37 VAL D N 1
ATOM 4693 C CA . VAL D 1 38 ? -17.187 -5.998 -33.945 1.00 16.08 37 VAL D CA 1
ATOM 4694 C C . VAL D 1 38 ? -18.505 -6.421 -33.286 1.00 17.17 37 VAL D C 1
ATOM 4695 O O . VAL D 1 38 ? -19.113 -5.655 -32.537 1.00 17.12 37 VAL D O 1
ATOM 4699 N N . GLU D 1 39 ? -18.888 -7.669 -33.522 1.00 19.78 38 GLU D N 1
ATOM 4700 C CA . GLU D 1 39 ? -20.117 -8.233 -32.974 1.00 20.80 38 GLU D CA 1
ATOM 4701 C C . GLU D 1 39 ? -20.145 -8.279 -31.450 1.00 20.60 38 GLU D C 1
ATOM 4702 O O . GLU D 1 39 ? -21.159 -7.902 -30.855 1.00 22.33 38 GLU D O 1
ATOM 4708 N N . LYS D 1 40 ? -19.045 -8.719 -30.832 1.00 20.12 39 LYS D N 1
ATOM 4709 C CA . LYS D 1 40 ? -18.964 -8.846 -29.362 1.00 19.45 39 LYS D CA 1
ATOM 4710 C C . LYS D 1 40 ? -19.070 -7.482 -28.671 1.00 18.91 39 LYS D C 1
ATOM 4711 O O . LYS D 1 40 ? -19.785 -7.325 -27.675 1.00 20.03 39 LYS D O 1
ATOM 4717 N N . ILE D 1 41 ? -18.400 -6.492 -29.227 1.00 16.40 40 ILE D N 1
ATOM 4718 C CA . ILE D 1 41 ? -18.401 -5.118 -28.677 1.00 16.26 40 ILE D CA 1
ATOM 4719 C C . ILE D 1 41 ? -19.777 -4.479 -28.846 1.00 17.07 40 ILE D C 1
ATOM 4720 O O . ILE D 1 41 ? -20.308 -3.897 -27.900 1.00 17.71 40 ILE D O 1
ATOM 4725 N N . ALA D 1 42 ? -20.384 -4.631 -30.029 1.00 17.78 41 ALA D N 1
ATOM 4726 C CA . ALA D 1 42 ? -21.733 -4.123 -30.276 1.00 18.68 41 ALA D CA 1
ATOM 4727 C C . ALA D 1 42 ? -22.770 -4.683 -29.289 1.00 18.17 41 ALA D C 1
ATOM 4728 O O . ALA D 1 42 ? -23.669 -3.971 -28.881 1.00 17.36 41 ALA D O 1
ATOM 4730 N N . GLU D 1 43 ? -22.608 -5.948 -28.899 1.00 18.43 42 GLU D N 1
ATOM 4731 C CA . GLU D 1 43 ? -23.517 -6.651 -27.967 1.00 19.85 42 GLU D CA 1
ATOM 4732 C C . GLU D 1 43 ? -23.190 -6.459 -26.479 1.00 19.36 42 GLU D C 1
ATOM 4733 O O . GLU D 1 43 ? -23.974 -6.890 -25.617 1.00 19.28 42 GLU D O 1
ATOM 4739 N N . CYS D 1 44 ? -22.048 -5.834 -26.166 1.00 18.91 43 CYS D N 1
ATOM 4740 C CA . CYS D 1 44 ? -21.579 -5.661 -24.782 1.00 19.93 43 CYS D CA 1
ATOM 4741 C C . CYS D 1 44 ? -22.465 -4.706 -23.971 1.00 19.38 43 CYS D C 1
ATOM 4742 O O . CYS D 1 44 ? -22.644 -3.562 -24.368 1.00 20.90 43 CYS D O 1
ATOM 4745 N N . THR D 1 45 ? -23.031 -5.195 -22.859 1.00 21.53 44 THR D N 1
ATOM 4746 C CA . THR D 1 45 ? -23.873 -4.395 -21.935 1.00 19.74 44 THR D CA 1
ATOM 4747 C C . THR D 1 45 ? -23.100 -3.815 -20.728 1.00 19.88 44 THR D C 1
ATOM 4748 O O . THR D 1 45 ? -23.669 -3.054 -19.933 1.00 19.45 44 THR D O 1
ATOM 4752 N N . GLY D 1 46 ? -21.819 -4.174 -20.609 1.00 19.59 45 GLY D N 1
ATOM 4753 C CA . GLY D 1 46 ? -20.919 -3.657 -19.587 1.00 19.78 45 GLY D CA 1
ATOM 4754 C C . GLY D 1 46 ? -20.026 -2.593 -20.196 1.00 20.12 45 GLY D C 1
ATOM 4755 O O . GLY D 1 46 ? -20.514 -1.662 -20.824 1.00 22.03 45 GLY D O 1
ATOM 4756 N N . LYS D 1 47 ? -18.725 -2.724 -19.967 1.00 19.03 46 LYS D N 1
ATOM 4757 C CA . LYS D 1 47 ? -17.710 -1.808 -20.484 1.00 16.36 46 LYS D CA 1
ATOM 4758 C C . LYS D 1 47 ? -16.495 -2.586 -20.999 1.00 16.57 46 LYS D C 1
ATOM 4759 O O . LYS D 1 47 ? -16.330 -3.771 -20.714 1.00 16.59 46 LYS D O 1
ATOM 4765 N N . ILE D 1 48 ? -15.658 -1.896 -21.769 1.00 16.99 47 ILE D N 1
ATOM 4766 C CA . ILE D 1 48 ? -14.430 -2.462 -22.309 1.00 15.05 47 ILE D CA 1
ATOM 4767 C C . ILE D 1 48 ? -13.288 -2.050 -21.379 1.00 15.54 47 ILE D C 1
ATOM 4768 O O . ILE D 1 48 ? -13.131 -0.884 -21.104 1.00 18.17 47 ILE D O 1
ATOM 4773 N N . VAL D 1 49 ? -12.478 -2.998 -20.940 1.00 15.18 48 VAL D N 1
ATOM 4774 C CA . VAL D 1 49 ? -11.353 -2.738 -20.029 1.00 15.15 48 VAL D CA 1
ATOM 4775 C C . VAL D 1 49 ? -10.112 -3.069 -20.835 1.00 15.35 48 VAL D C 1
ATOM 4776 O O . VAL D 1 49 ? -9.935 -4.202 -21.248 1.00 14.61 48 VAL D O 1
ATOM 4780 N N . VAL D 1 50 ? -9.236 -2.087 -21.036 1.00 14.18 49 VAL D N 1
ATOM 4781 C CA . VAL D 1 50 ? -8.057 -2.282 -21.886 1.00 13.94 49 VAL D CA 1
ATOM 4782 C C . VAL D 1 50 ? -6.804 -2.060 -21.038 1.00 15.18 49 VAL D C 1
ATOM 4783 O O . VAL D 1 50 ? -6.720 -1.061 -20.316 1.00 14.96 49 VAL D O 1
ATOM 4787 N N . ALA D 1 51 ? -5.860 -2.999 -21.114 1.00 13.78 50 ALA D N 1
ATOM 4788 C CA . ALA D 1 51 ? -4.576 -2.890 -20.422 1.00 12.95 50 ALA D CA 1
ATOM 4789 C C . ALA D 1 51 ? -3.401 -3.115 -21.354 1.00 14.05 50 ALA D C 1
ATOM 4790 O O . ALA D 1 51 ? -3.460 -3.938 -22.292 1.00 14.50 50 ALA D O 1
ATOM 4792 N N . GLY D 1 52 ? -2.322 -2.390 -21.092 1.00 14.23 51 GLY D N 1
ATOM 4793 C CA . GLY D 1 52 ? -1.071 -2.564 -21.799 1.00 15.36 51 GLY D CA 1
ATOM 4794 C C . GLY D 1 52 ? 0.059 -1.832 -21.079 1.00 16.45 51 GLY D C 1
ATOM 4795 O O . GLY D 1 52 ? -0.220 -0.916 -20.284 1.00 17.01 51 GLY D O 1
ATOM 4796 N N . CYS D 1 53 ? 1.302 -2.234 -21.368 1.00 13.93 52 CYS D N 1
ATOM 4797 C CA . CYS D 1 53 ? 2.527 -1.621 -20.848 1.00 13.90 52 CYS D CA 1
ATOM 4798 C C . CYS D 1 53 ? 3.282 -0.780 -21.861 1.00 14.21 52 CYS D C 1
ATOM 4799 O O . CYS D 1 53 ? 3.385 -1.151 -23.038 1.00 13.78 52 CYS D O 1
ATOM 4802 N N . GLY D 1 54 ? 3.823 0.359 -21.415 1.00 14.72 53 GLY D N 1
ATOM 4803 C CA . GLY D 1 54 ? 4.584 1.254 -22.290 1.00 15.02 53 GLY D CA 1
ATOM 4804 C C . GLY D 1 54 ? 3.853 1.622 -23.568 1.00 14.17 53 GLY D C 1
ATOM 4805 O O . GLY D 1 54 ? 2.716 2.075 -23.512 1.00 13.31 53 GLY D O 1
ATOM 4806 N N . THR D 1 55 ? 4.468 1.366 -24.724 1.00 16.08 54 THR D N 1
ATOM 4807 C CA . THR D 1 55 ? 3.841 1.718 -26.012 1.00 16.20 54 THR D CA 1
ATOM 4808 C C . THR D 1 55 ? 2.485 1.020 -26.219 1.00 14.57 54 THR D C 1
ATOM 4809 O O . THR D 1 55 ? 1.542 1.632 -26.737 1.00 16.86 54 THR D O 1
ATOM 4813 N N . SER D 1 56 ? 2.379 -0.244 -25.783 1.00 16.21 55 SER D N 1
ATOM 4814 C CA . SER D 1 56 ? 1.108 -0.969 -25.835 1.00 15.02 55 SER D CA 1
ATOM 4815 C C . SER D 1 56 ? 0.044 -0.299 -24.938 1.00 13.39 55 SER D C 1
ATOM 4816 O O . SER D 1 56 ? -1.146 -0.369 -25.250 1.00 16.56 55 SER D O 1
ATOM 4819 N N . GLY D 1 57 ? 0.471 0.295 -23.816 1.00 14.68 56 GLY D N 1
ATOM 4820 C CA . GLY D 1 57 ? -0.423 1.061 -22.976 1.00 13.16 56 GLY D CA 1
ATOM 4821 C C . GLY D 1 57 ? -0.947 2.316 -23.650 1.00 14.59 56 GLY D C 1
ATOM 4822 O O . GLY D 1 57 ? -2.104 2.672 -23.436 1.00 14.85 56 GLY D O 1
ATOM 4823 N N . VAL D 1 58 ? -0.124 2.981 -24.490 1.00 13.03 57 VAL D N 1
ATOM 4824 C CA . VAL D 1 58 ? -0.598 4.176 -25.194 1.00 13.78 57 VAL D CA 1
ATOM 4825 C C . VAL D 1 58 ? -1.649 3.727 -26.229 1.00 13.05 57 VAL D C 1
ATOM 4826 O O . VAL D 1 58 ? -2.681 4.369 -26.350 1.00 14.31 57 VAL D O 1
ATOM 4830 N N . ALA D 1 59 ? -1.365 2.636 -26.957 1.00 13.86 58 ALA D N 1
ATOM 4831 C CA . ALA D 1 59 ? -2.348 2.049 -27.873 1.00 14.72 58 ALA D CA 1
ATOM 4832 C C . ALA D 1 59 ? -3.648 1.724 -27.146 1.00 14.48 58 ALA D C 1
ATOM 4833 O O . ALA D 1 59 ? -4.744 2.058 -27.623 1.00 14.07 58 ALA D O 1
ATOM 4835 N N . ALA D 1 60 ? -3.535 1.147 -25.953 1.00 14.41 59 ALA D N 1
ATOM 4836 C CA . ALA D 1 60 ? -4.715 0.859 -25.118 1.00 13.14 59 ALA D CA 1
ATOM 4837 C C . ALA D 1 60 ? -5.536 2.113 -24.783 1.00 12.51 59 ALA D C 1
ATOM 4838 O O . ALA D 1 60 ? -6.771 2.123 -24.876 1.00 14.29 59 ALA D O 1
ATOM 4840 N N . LYS D 1 61 ? -4.859 3.214 -24.485 1.00 10.51 60 LYS D N 1
ATOM 4841 C CA . LYS D 1 61 ? -5.518 4.490 -24.173 1.00 11.84 60 LYS D CA 1
ATOM 4842 C C . LYS D 1 61 ? -6.262 5.069 -25.393 1.00 12.32 60 LYS D C 1
ATOM 4843 O O . LYS D 1 61 ? -7.270 5.784 -25.220 1.00 13.22 60 LYS D O 1
ATOM 4849 N N . LYS D 1 62 ? -5.746 4.793 -26.595 1.00 14.79 61 LYS D N 1
ATOM 4850 C CA . LYS D 1 62 ? -6.354 5.272 -27.852 1.00 13.13 61 LYS D CA 1
ATOM 4851 C C . LYS D 1 62 ? -7.682 4.528 -28.016 1.00 13.43 61 LYS D C 1
ATOM 4852 O O . LYS D 1 62 ? -8.715 5.127 -28.282 1.00 13.85 61 LYS D O 1
ATOM 4858 N N . LEU D 1 63 ? -7.643 3.222 -27.811 1.00 13.20 62 LEU D N 1
ATOM 4859 C CA . LEU D 1 63 ? -8.871 2.380 -27.874 1.00 12.37 62 LEU D CA 1
ATOM 4860 C C . LEU D 1 63 ? -9.898 2.901 -26.875 1.00 12.72 62 LEU D C 1
ATOM 4861 O O . LEU D 1 63 ? -11.046 3.172 -27.231 1.00 12.92 62 LEU D O 1
ATOM 4866 N N . VAL D 1 64 ? -9.450 3.069 -25.624 1.00 12.68 63 VAL D N 1
ATOM 4867 C CA . VAL D 1 64 ? -10.329 3.581 -24.565 1.00 13.40 63 VAL D CA 1
ATOM 4868 C C . VAL D 1 64 ? -10.992 4.885 -24.980 1.00 13.80 63 VAL D C 1
ATOM 4869 O O . VAL D 1 64 ? -12.211 5.013 -24.860 1.00 13.22 63 VAL D O 1
ATOM 4873 N N . HIS D 1 65 ? -10.201 5.811 -25.526 1.00 11.95 64 HIS D N 1
ATOM 4874 C CA . HIS D 1 65 ? -10.720 7.107 -25.943 1.00 12.50 64 HIS D CA 1
ATOM 4875 C C . HIS D 1 65 ? -11.784 6.977 -27.045 1.00 12.70 64 HIS D C 1
ATOM 4876 O O . HIS D 1 65 ? -12.909 7.473 -26.897 1.00 14.97 64 HIS D O 1
ATOM 4883 N N . SER D 1 66 ? -11.387 6.321 -28.124 1.00 13.26 65 SER D N 1
ATOM 4884 C CA . SER D 1 66 ? -12.234 6.191 -29.308 1.00 13.92 65 SER D CA 1
ATOM 4885 C C . SER D 1 66 ? -13.477 5.328 -29.044 1.00 13.56 65 SER D C 1
ATOM 4886 O O . SER D 1 66 ? -14.566 5.657 -29.570 1.00 16.35 65 SER D O 1
ATOM 4889 N N . PHE D 1 67 ? -13.365 4.283 -28.219 1.00 13.87 66 PHE D N 1
ATOM 4890 C CA . PHE D 1 67 ? -14.568 3.513 -27.820 1.00 13.22 66 PHE D CA 1
ATOM 4891 C C . PHE D 1 67 ? -15.575 4.437 -27.101 1.00 12.56 66 PHE D C 1
ATOM 4892 O O . PHE D 1 67 ? -16.771 4.463 -27.459 1.00 12.33 66 PHE D O 1
ATOM 4900 N N . ASN D 1 68 ? -15.102 5.225 -26.136 1.00 11.85 67 ASN D N 1
ATOM 4901 C CA . ASN D 1 68 ? -15.987 6.165 -25.426 1.00 11.99 67 ASN D CA 1
ATOM 4902 C C . ASN D 1 68 ? -16.662 7.133 -26.397 1.00 13.23 67 ASN D C 1
ATOM 4903 O O . ASN D 1 68 ? -17.848 7.357 -26.265 1.00 12.46 67 ASN D O 1
ATOM 4908 N N . CYS D 1 69 ? -15.919 7.613 -27.409 1.00 14.92 68 CYS D N 1
ATOM 4909 C CA . CYS D 1 69 ? -16.459 8.543 -28.422 1.00 15.62 68 CYS D CA 1
ATOM 4910 C C . CYS D 1 69 ? -17.681 8.025 -29.208 1.00 15.75 68 CYS D C 1
ATOM 4911 O O . CYS D 1 69 ? -18.467 8.836 -29.695 1.00 17.06 68 CYS D O 1
ATOM 4914 N N . ILE D 1 70 ? -17.814 6.700 -29.317 1.00 13.74 69 ILE D N 1
ATOM 4915 C CA . ILE D 1 70 ? -18.942 6.062 -30.005 1.00 14.56 69 ILE D CA 1
ATOM 4916 C C . ILE D 1 70 ? -19.914 5.367 -29.035 1.00 13.52 69 ILE D C 1
ATOM 4917 O O . ILE D 1 70 ? -20.590 4.409 -29.400 1.00 13.71 69 ILE D O 1
ATOM 4922 N N . GLU D 1 71 ? -19.950 5.828 -27.778 1.00 14.56 70 GLU D N 1
ATOM 4923 C CA . GLU D 1 71 ? -20.882 5.265 -26.791 1.00 14.62 70 GLU D CA 1
ATOM 4924 C C . GLU D 1 71 ? -20.638 3.784 -26.440 1.00 14.39 70 GLU D C 1
ATOM 4925 O O . GLU D 1 71 ? -21.568 3.027 -26.228 1.00 14.00 70 GLU D O 1
ATOM 4931 N N . ARG D 1 72 ? -19.365 3.371 -26.471 1.00 14.57 71 ARG D N 1
ATOM 4932 C CA A ARG D 1 72 ? -18.927 2.057 -25.976 0.50 14.65 71 ARG D CA 1
ATOM 4933 C CA B ARG D 1 72 ? -18.941 2.061 -25.976 0.50 14.55 71 ARG D CA 1
ATOM 4934 C C . ARG D 1 72 ? -18.090 2.364 -24.729 1.00 13.72 71 ARG D C 1
ATOM 4935 O O . ARG D 1 72 ? -16.876 2.597 -24.852 1.00 13.85 71 ARG D O 1
ATOM 4950 N N . PRO D 1 73 ? -18.720 2.401 -23.505 1.00 15.12 72 PRO D N 1
ATOM 4951 C CA . PRO D 1 73 ? -17.935 2.731 -22.291 1.00 13.43 72 PRO D CA 1
ATOM 4952 C C . PRO D 1 73 ? -16.660 1.927 -22.168 1.00 13.34 72 PRO D C 1
ATOM 4953 O O . PRO D 1 73 ? -16.691 0.699 -22.330 1.00 15.22 72 PRO D O 1
ATOM 4957 N N . ALA D 1 74 ? -15.553 2.606 -21.914 1.00 14.27 73 ALA D N 1
ATOM 4958 C CA . ALA D 1 74 ? -14.268 1.976 -21.842 1.00 13.12 73 ALA D CA 1
ATOM 4959 C C . ALA D 1 74 ? -13.377 2.643 -20.822 1.00 14.06 73 ALA D C 1
ATOM 4960 O O . ALA D 1 74 ? -13.488 3.846 -20.589 1.00 14.85 73 ALA D O 1
ATOM 4962 N N . VAL D 1 75 ? -12.518 1.836 -20.227 1.00 14.48 74 VAL D N 1
ATOM 4963 C CA . VAL D 1 75 ? -11.575 2.297 -19.194 1.00 13.58 74 VAL D CA 1
ATOM 4964 C C . VAL D 1 75 ? -10.198 1.653 -19.379 1.00 13.32 74 VAL D C 1
ATOM 4965 O O . VAL D 1 75 ? -10.094 0.500 -19.810 1.00 14.30 74 VAL D O 1
ATOM 4969 N N . PHE D 1 76 ? -9.155 2.415 -19.058 1.00 13.87 75 PHE D N 1
ATOM 4970 C CA . PHE D 1 76 ? -7.800 1.912 -19.100 1.00 11.80 75 PHE D CA 1
ATOM 4971 C C . PHE D 1 76 ? -7.467 1.285 -17.763 1.00 13.25 75 PHE D C 1
ATOM 4972 O O . PHE D 1 76 ? -7.657 1.942 -16.734 1.00 15.18 75 PHE D O 1
ATOM 4980 N N . LEU D 1 77 ? -6.986 0.046 -17.786 1.00 12.82 76 LEU D N 1
ATOM 4981 C CA . LEU D 1 77 ? -6.553 -0.683 -16.582 1.00 14.83 76 LEU D CA 1
ATOM 4982 C C . LEU D 1 77 ? -5.020 -0.622 -16.528 1.00 12.41 76 LEU D C 1
ATOM 4983 O O . LEU D 1 77 ? -4.339 -1.282 -17.334 1.00 15.43 76 LEU D O 1
ATOM 4988 N N . THR D 1 78 ? -4.489 0.162 -15.583 1.00 14.03 77 THR D N 1
ATOM 4989 C CA . THR D 1 78 ? -3.041 0.281 -15.364 1.00 13.32 77 THR D CA 1
ATOM 4990 C C . THR D 1 78 ? -2.502 -0.987 -14.682 1.00 13.46 77 THR D C 1
ATOM 4991 O O . THR D 1 78 ? -2.886 -1.270 -13.533 1.00 15.03 77 THR D O 1
ATOM 4995 N N . PRO D 1 79 ? -1.613 -1.745 -15.370 1.00 13.72 78 PRO D N 1
ATOM 4996 C CA . PRO D 1 79 ? -1.202 -3.017 -14.733 1.00 15.31 78 PRO D CA 1
ATOM 4997 C C . PRO D 1 79 ? -0.538 -2.937 -13.342 1.00 14.87 78 PRO D C 1
ATOM 4998 O O . PRO D 1 79 ? -0.778 -3.815 -12.516 1.00 15.51 78 PRO D O 1
ATOM 5002 N N . SER D 1 80 ? 0.220 -1.869 -13.067 1.00 15.25 79 SER D N 1
ATOM 5003 C CA . SER D 1 80 ? 0.858 -1.694 -11.743 1.00 14.37 79 SER D CA 1
ATOM 5004 C C . SER D 1 80 ? -0.125 -1.369 -10.613 1.00 13.50 79 SER D C 1
ATOM 5005 O O . SER D 1 80 ? 0.260 -1.488 -9.439 1.00 14.93 79 SER D O 1
ATOM 5008 N N . ASP D 1 81 ? -1.363 -0.993 -10.948 1.00 12.19 80 ASP D N 1
ATOM 5009 C CA . ASP D 1 81 ? -2.462 -0.754 -10.008 1.00 15.29 80 ASP D CA 1
ATOM 5010 C C . ASP D 1 81 ? -3.412 -1.944 -10.000 1.00 14.93 80 ASP D C 1
ATOM 5011 O O . ASP D 1 81 ? -4.028 -2.239 -8.990 1.00 15.08 80 ASP D O 1
ATOM 5016 N N . ALA D 1 82 ? -3.565 -2.590 -11.157 1.00 14.19 81 ALA D N 1
ATOM 5017 C CA . ALA D 1 82 ? -4.491 -3.694 -11.343 1.00 13.11 81 ALA D CA 1
ATOM 5018 C C . ALA D 1 82 ? -4.296 -4.808 -10.334 1.00 13.82 81 ALA D C 1
ATOM 5019 O O . ALA D 1 82 ? -5.271 -5.282 -9.712 1.00 15.46 81 ALA D O 1
ATOM 5021 N N . VAL D 1 83 ? -3.033 -5.191 -10.134 1.00 13.38 82 VAL D N 1
ATOM 5022 C CA . VAL D 1 83 ? -2.710 -6.260 -9.201 1.00 14.83 82 VAL D CA 1
ATOM 5023 C C . VAL D 1 83 ? -2.690 -5.809 -7.731 1.00 13.83 82 VAL D C 1
ATOM 5024 O O . VAL D 1 83 ? -2.456 -6.644 -6.829 1.00 15.87 82 VAL D O 1
ATOM 5028 N N . HIS D 1 84 ? -2.890 -4.509 -7.508 1.00 13.70 83 HIS D N 1
ATOM 5029 C CA . HIS D 1 84 ? -3.035 -3.895 -6.189 1.00 13.52 83 HIS D CA 1
ATOM 5030 C C . HIS D 1 84 ? -4.410 -3.307 -5.961 1.00 13.79 83 HIS D C 1
ATOM 5031 O O . HIS D 1 84 ? -4.544 -2.275 -5.291 1.00 14.59 83 HIS D O 1
ATOM 5038 N N . GLY D 1 85 ? -5.440 -3.986 -6.478 1.00 14.32 84 GLY D N 1
ATOM 5039 C CA . GLY D 1 85 ? -6.815 -3.606 -6.286 1.00 13.51 84 GLY D CA 1
ATOM 5040 C C . GLY D 1 85 ? -7.650 -3.119 -7.448 1.00 12.98 84 GLY D C 1
ATOM 5041 O O . GLY D 1 85 ? -8.861 -3.332 -7.394 1.00 14.02 84 GLY D O 1
ATOM 5042 N N . THR D 1 86 ? -7.060 -2.457 -8.475 1.00 11.96 85 THR D N 1
ATOM 5043 C CA . THR D 1 86 ? -7.906 -1.936 -9.591 1.00 15.20 85 THR D CA 1
ATOM 5044 C C . THR D 1 86 ? -8.507 -3.002 -10.521 1.00 13.57 85 THR D C 1
ATOM 5045 O O . THR D 1 86 ? -9.422 -2.675 -11.284 1.00 14.78 85 THR D O 1
ATOM 5049 N N . LEU D 1 87 ? -8.069 -4.266 -10.419 1.00 14.54 86 LEU D N 1
ATOM 5050 C CA . LEU D 1 87 ? -8.836 -5.379 -11.072 1.00 15.87 86 LEU D CA 1
ATOM 5051 C C . LEU D 1 87 ? -10.324 -5.414 -10.615 1.00 15.99 86 LEU D C 1
ATOM 5052 O O . LEU D 1 87 ? -11.150 -6.035 -11.265 1.00 17.25 86 LEU D O 1
ATOM 5057 N N . GLY D 1 88 ? -10.673 -4.756 -9.506 1.00 16.03 87 GLY D N 1
ATOM 5058 C CA . GLY D 1 88 ? -12.077 -4.600 -9.107 1.00 13.27 87 GLY D CA 1
ATOM 5059 C C . GLY D 1 88 ? -12.960 -3.859 -10.116 1.00 14.82 87 GLY D C 1
ATOM 5060 O O . GLY D 1 88 ? -14.184 -3.967 -10.074 1.00 16.11 87 GLY D O 1
ATOM 5061 N N . VAL D 1 89 ? -12.342 -3.062 -10.995 1.00 12.11 88 VAL D N 1
ATOM 5062 C CA . VAL D 1 89 ? -13.080 -2.420 -12.095 1.00 14.22 88 VAL D CA 1
ATOM 5063 C C . VAL D 1 89 ? -13.674 -3.421 -13.088 1.00 14.67 88 VAL D C 1
ATOM 5064 O O . VAL D 1 89 ? -14.713 -3.120 -13.688 1.00 16.69 88 VAL D O 1
ATOM 5068 N N . LEU D 1 90 ? -13.037 -4.592 -13.234 1.00 14.14 89 LEU D N 1
ATOM 5069 C CA . LEU D 1 90 ? -13.425 -5.613 -14.199 1.00 13.64 89 LEU D CA 1
ATOM 5070 C C . LEU D 1 90 ? -14.585 -6.452 -13.657 1.00 12.27 89 LEU D C 1
ATOM 5071 O O . LEU D 1 90 ? -14.493 -6.998 -12.566 1.00 15.83 89 LEU D O 1
ATOM 5076 N N . GLN D 1 91 ? -15.636 -6.587 -14.462 1.00 14.58 90 GLN D N 1
ATOM 5077 C CA . GLN D 1 91 ? -16.836 -7.344 -14.070 1.00 14.89 90 GLN D CA 1
ATOM 5078 C C . GLN D 1 91 ? -17.223 -8.379 -15.111 1.00 16.13 90 GLN D C 1
ATOM 5079 O O . GLN D 1 91 ? -16.665 -8.443 -16.186 1.00 15.76 90 GLN D O 1
ATOM 5085 N N . LYS D 1 92 ? -18.190 -9.217 -14.759 1.00 15.93 91 LYS D N 1
ATOM 5086 C CA . LYS D 1 92 ? -18.632 -10.325 -15.626 1.00 17.59 91 LYS D CA 1
ATOM 5087 C C . LYS D 1 92 ? -19.079 -9.965 -17.068 1.00 16.67 91 LYS D C 1
ATOM 5088 O O . LYS D 1 92 ? -18.678 -10.631 -18.032 1.00 17.27 91 LYS D O 1
ATOM 5094 N N . GLU D 1 93 ? -19.873 -8.898 -17.180 1.00 17.49 92 GLU D N 1
ATOM 5095 C CA . GLU D 1 93 ? -20.399 -8.394 -18.444 1.00 19.00 92 GLU D CA 1
ATOM 5096 C C . GLU D 1 93 ? -19.383 -7.584 -19.268 1.00 18.64 92 GLU D C 1
ATOM 5097 O O . GLU D 1 93 ? -19.721 -7.091 -20.356 1.00 19.28 92 GLU D O 1
ATOM 5100 N N . ASP D 1 94 ? -18.145 -7.455 -18.785 1.00 17.59 93 ASP D N 1
ATOM 5101 C CA . ASP D 1 94 ? -17.102 -6.684 -19.480 1.00 15.54 93 ASP D CA 1
ATOM 5102 C C . ASP D 1 94 ? -16.274 -7.509 -20.461 1.00 16.91 93 ASP D C 1
ATOM 5103 O O . ASP D 1 94 ? -16.317 -8.740 -20.477 1.00 17.67 93 ASP D O 1
ATOM 5108 N N . ILE D 1 95 ? -15.540 -6.778 -21.285 1.00 16.55 94 ILE D N 1
ATOM 5109 C CA . ILE D 1 95 ? -14.590 -7.341 -22.224 1.00 16.87 94 ILE D CA 1
ATOM 5110 C C . ILE D 1 95 ? -13.239 -6.779 -21.816 1.00 17.30 94 ILE D C 1
ATOM 5111 O O . ILE D 1 95 ? -13.094 -5.558 -21.695 1.00 20.57 94 ILE D O 1
ATOM 5116 N N . LEU D 1 96 ? -12.273 -7.661 -21.547 1.00 15.18 95 LEU D N 1
ATOM 5117 C CA . LEU D 1 96 ? -10.910 -7.262 -21.224 1.00 15.53 95 LEU D CA 1
ATOM 5118 C C . LEU D 1 96 ? -10.081 -7.412 -22.493 1.00 14.68 95 LEU D C 1
ATOM 5119 O O . LEU D 1 96 ? -10.064 -8.504 -23.087 1.00 16.91 95 LEU D O 1
ATOM 5124 N N . ILE D 1 97 ? -9.382 -6.347 -22.879 1.00 14.33 96 ILE D N 1
ATOM 5125 C CA . ILE D 1 97 ? -8.469 -6.362 -24.014 1.00 14.55 96 ILE D CA 1
ATOM 5126 C C . ILE D 1 97 ? -7.023 -6.211 -23.501 1.00 14.42 96 ILE D C 1
ATOM 5127 O O . ILE D 1 97 ? -6.671 -5.193 -22.889 1.00 16.80 96 ILE D O 1
ATOM 5132 N N . LEU D 1 98 ? -6.228 -7.273 -23.649 1.00 13.19 97 LEU D N 1
ATOM 5133 C CA . LEU D 1 98 ? -4.812 -7.230 -23.320 1.00 14.58 97 LEU D CA 1
ATOM 5134 C C . LEU D 1 98 ? -3.993 -6.984 -24.594 1.00 15.73 97 LEU D C 1
ATOM 5135 O O . LEU D 1 98 ? -4.123 -7.728 -25.582 1.00 15.72 97 LEU D O 1
ATOM 5140 N N . ILE D 1 99 ? -3.171 -5.919 -24.581 1.00 13.85 98 ILE D N 1
ATOM 5141 C CA . ILE D 1 99 ? -2.327 -5.545 -25.740 1.00 15.16 98 ILE D CA 1
ATOM 5142 C C . ILE D 1 99 ? -0.878 -5.825 -25.405 1.00 16.39 98 ILE D C 1
ATOM 5143 O O . ILE D 1 99 ? -0.304 -5.181 -24.527 1.00 16.39 98 ILE D O 1
ATOM 5148 N N . SER D 1 100 ? -0.306 -6.806 -26.098 1.00 15.28 99 SER D N 1
ATOM 5149 C CA . SER D 1 100 ? 1.074 -7.244 -25.863 1.00 15.72 99 SER D CA 1
ATOM 5150 C C . SER D 1 100 ? 1.628 -7.798 -27.154 1.00 17.32 99 SER D C 1
ATOM 5151 O O . SER D 1 100 ? 1.095 -8.793 -27.647 1.00 15.98 99 SER D O 1
ATOM 5154 N N . LYS D 1 101 ? 2.704 -7.201 -27.665 1.00 18.16 100 LYS D N 1
ATOM 5155 C CA . LYS D 1 101 ? 3.305 -7.627 -28.946 1.00 17.52 100 LYS D CA 1
ATOM 5156 C C . LYS D 1 101 ? 3.717 -9.099 -28.920 1.00 18.05 100 LYS D C 1
ATOM 5157 O O . LYS D 1 101 ? 3.254 -9.867 -29.752 1.00 21.06 100 LYS D O 1
ATOM 5163 N N . GLY D 1 102 ? 4.593 -9.465 -27.986 1.00 17.57 101 GLY D N 1
ATOM 5164 C CA . GLY D 1 102 ? 5.033 -10.854 -27.793 1.00 19.51 101 GLY D CA 1
ATOM 5165 C C . GLY D 1 102 ? 3.998 -11.740 -27.130 1.00 19.53 101 GLY D C 1
ATOM 5166 O O . GLY D 1 102 ? 4.112 -12.977 -27.195 1.00 19.78 101 GLY D O 1
ATOM 5167 N N . GLY D 1 103 ? 3.025 -11.127 -26.438 1.00 18.61 102 GLY D N 1
ATOM 5168 C CA . GLY D 1 103 ? 1.930 -11.846 -25.810 1.00 18.51 102 GLY D CA 1
ATOM 5169 C C . GLY D 1 103 ? 2.247 -12.566 -24.512 1.00 18.32 102 GLY D C 1
ATOM 5170 O O . GLY D 1 103 ? 1.411 -13.339 -24.034 1.00 18.34 102 GLY D O 1
ATOM 5171 N N . ASN D 1 104 ? 3.438 -12.343 -23.955 1.00 17.26 103 ASN D N 1
ATOM 5172 C CA . ASN D 1 104 ? 3.860 -12.942 -22.677 1.00 16.64 103 ASN D CA 1
ATOM 5173 C C . ASN D 1 104 ? 4.274 -11.912 -21.616 1.00 18.09 103 ASN D C 1
ATOM 5174 O O . ASN D 1 104 ? 4.896 -12.287 -20.618 1.00 19.70 103 ASN D O 1
ATOM 5179 N N . THR D 1 105 ? 3.919 -10.637 -21.823 1.00 17.80 104 THR D N 1
ATOM 5180 C CA . THR D 1 105 ? 4.226 -9.527 -20.894 1.00 16.13 104 THR D CA 1
ATOM 5181 C C . THR D 1 105 ? 3.712 -9.905 -19.504 1.00 15.47 104 THR D C 1
ATOM 5182 O O . THR D 1 105 ? 2.512 -10.030 -19.327 1.00 16.11 104 THR D O 1
ATOM 5186 N N . GLY D 1 106 ? 4.640 -10.135 -18.577 1.00 17.35 105 GLY D N 1
ATOM 5187 C CA . GLY D 1 106 ? 4.336 -10.616 -17.220 1.00 18.24 105 GLY D CA 1
ATOM 5188 C C . GLY D 1 106 ? 3.297 -9.816 -16.478 1.00 18.22 105 GLY D C 1
ATOM 5189 O O . GLY D 1 106 ? 2.414 -10.395 -15.836 1.00 19.41 105 GLY D O 1
ATOM 5190 N N . GLU D 1 107 ? 3.356 -8.487 -16.639 1.00 19.50 106 GLU D N 1
ATOM 5191 C CA . GLU D 1 107 ? 2.415 -7.567 -15.977 1.00 18.87 106 GLU D CA 1
ATOM 5192 C C . GLU D 1 107 ? 0.958 -7.799 -16.409 1.00 18.37 106 GLU D C 1
ATOM 5193 O O . GLU D 1 107 ? 0.037 -7.551 -15.635 1.00 18.63 106 GLU D O 1
ATOM 5199 N N . LEU D 1 108 ? 0.765 -8.278 -17.639 1.00 17.35 107 LEU D N 1
ATOM 5200 C CA . LEU D 1 108 ? -0.547 -8.623 -18.166 1.00 18.01 107 LEU D CA 1
ATOM 5201 C C . LEU D 1 108 ? -0.943 -10.063 -17.867 1.00 17.21 107 LEU D C 1
ATOM 5202 O O . LEU D 1 108 ? -2.113 -10.305 -17.584 1.00 18.63 107 LEU D O 1
ATOM 5207 N N . LEU D 1 109 ? 0.004 -11.009 -17.907 1.00 16.72 108 LEU D N 1
ATOM 5208 C CA . LEU D 1 109 ? -0.310 -12.422 -17.589 1.00 18.50 108 LEU D CA 1
ATOM 5209 C C . LEU D 1 109 ? -0.884 -12.522 -16.167 1.00 18.70 108 LEU D C 1
ATOM 5210 O O . LEU D 1 109 ? -1.782 -13.320 -15.922 1.00 18.57 108 LEU D O 1
ATOM 5215 N N . ASN D 1 110 ? -0.400 -11.662 -15.264 1.00 19.28 109 ASN D N 1
ATOM 5216 C CA . ASN D 1 110 ? -0.920 -11.543 -13.892 1.00 19.25 109 ASN D CA 1
ATOM 5217 C C . ASN D 1 110 ? -2.400 -11.127 -13.762 1.00 17.77 109 ASN D C 1
ATOM 5218 O O . ASN D 1 110 ? -2.982 -11.299 -12.700 1.00 17.62 109 ASN D O 1
ATOM 5223 N N . LEU D 1 111 ? -2.990 -10.584 -14.834 1.00 15.41 110 LEU D N 1
ATOM 5224 C CA . LEU D 1 111 ? -4.388 -10.176 -14.877 1.00 15.48 110 LEU D CA 1
ATOM 5225 C C . LEU D 1 111 ? -5.350 -11.270 -15.379 1.00 15.47 110 LEU D C 1
ATOM 5226 O O . LEU D 1 111 ? -6.569 -11.116 -15.231 1.00 15.53 110 LEU D O 1
ATOM 5231 N N . ILE D 1 112 ? -4.821 -12.356 -15.962 1.00 15.86 111 ILE D N 1
ATOM 5232 C CA . ILE D 1 112 ? -5.647 -13.402 -16.576 1.00 15.49 111 ILE D CA 1
ATOM 5233 C C . ILE D 1 112 ? -6.426 -14.242 -15.545 1.00 17.61 111 ILE D C 1
ATOM 5234 O O . ILE D 1 112 ? -7.608 -14.488 -15.767 1.00 17.19 111 ILE D O 1
ATOM 5239 N N . PRO D 1 113 ? -5.774 -14.665 -14.441 1.00 17.54 112 PRO D N 1
ATOM 5240 C CA . PRO D 1 113 ? -6.511 -15.408 -13.392 1.00 18.11 112 PRO D CA 1
ATOM 5241 C C . PRO D 1 113 ? -7.784 -14.685 -12.920 1.00 17.27 112 PRO D C 1
ATOM 5242 O O . PRO D 1 113 ? -8.844 -15.320 -12.827 1.00 19.08 112 PRO D O 1
ATOM 5246 N N . ALA D 1 114 ? -7.697 -13.368 -12.687 1.00 15.11 113 ALA D N 1
ATOM 5247 C CA . ALA D 1 114 ? -8.872 -12.582 -12.279 1.00 15.55 113 ALA D CA 1
ATOM 5248 C C . ALA D 1 114 ? -9.954 -12.509 -13.358 1.00 16.30 113 ALA D C 1
ATOM 5249 O O . ALA D 1 114 ? -11.151 -12.602 -13.067 1.00 14.83 113 ALA D O 1
ATOM 5251 N N . CYS D 1 115 ? -9.534 -12.299 -14.599 1.00 17.11 114 CYS D N 1
ATOM 5252 C CA . CYS D 1 115 ? -10.453 -12.325 -15.733 1.00 17.33 114 CYS D CA 1
ATOM 5253 C C . CYS D 1 115 ? -11.207 -13.670 -15.782 1.00 16.92 114 CYS D C 1
ATOM 5254 O O . CYS D 1 115 ? -12.434 -13.689 -15.921 1.00 16.53 114 CYS D O 1
ATOM 5257 N N . LYS D 1 116 ? -10.490 -14.777 -15.570 1.00 17.68 115 LYS D N 1
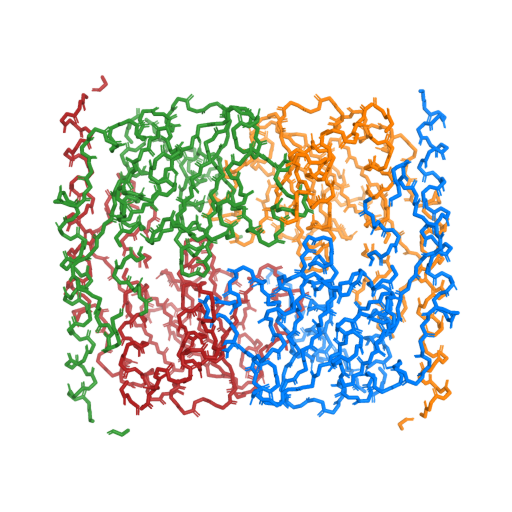ATOM 5258 C CA . LYS D 1 116 ? -11.119 -16.111 -15.596 1.00 18.23 115 LYS D CA 1
ATOM 5259 C C . LYS D 1 116 ? -12.098 -16.295 -14.438 1.00 18.99 115 LYS D C 1
ATOM 5260 O O . LYS D 1 116 ? -13.217 -16.777 -14.667 1.00 19.95 115 LYS D O 1
ATOM 5266 N N . THR D 1 117 ? -11.698 -15.864 -13.235 1.00 17.85 116 THR D N 1
ATOM 5267 C CA . THR D 1 117 ? -12.583 -15.952 -12.061 1.00 17.03 116 THR D CA 1
ATOM 5268 C C . THR D 1 117 ? -13.836 -15.091 -12.262 1.00 16.14 116 THR D C 1
ATOM 5269 O O . THR D 1 117 ? -14.963 -15.517 -11.976 1.00 17.78 116 THR D O 1
ATOM 5273 N N . LYS D 1 118 ? -13.634 -13.899 -12.816 1.00 17.86 117 LYS D N 1
ATOM 5274 C CA . LYS D 1 118 ? -14.713 -12.938 -13.032 1.00 17.86 117 LYS D CA 1
ATOM 5275 C C . LYS D 1 118 ? -15.693 -13.282 -14.162 1.00 17.93 117 LYS D C 1
ATOM 5276 O O . LYS D 1 118 ? -16.825 -12.782 -14.159 1.00 19.77 117 LYS D O 1
ATOM 5282 N N . GLY D 1 119 ? -15.259 -14.096 -15.123 1.00 15.90 118 GLY D N 1
ATOM 5283 C CA . GLY D 1 119 ? -16.121 -14.500 -16.251 1.00 17.66 118 GLY D CA 1
ATOM 5284 C C . GLY D 1 119 ? -16.201 -13.507 -17.399 1.00 17.76 118 GLY D C 1
ATOM 5285 O O . GLY D 1 119 ? -17.083 -13.630 -18.254 1.00 20.38 118 GLY D O 1
ATOM 5286 N N . SER D 1 120 ? -15.262 -12.550 -17.460 1.00 17.15 119 SER D N 1
ATOM 5287 C CA . SER D 1 120 ? -15.234 -11.554 -18.522 1.00 17.68 119 SER D CA 1
ATOM 5288 C C . SER D 1 120 ? -14.759 -12.188 -19.830 1.00 17.54 119 SER D C 1
ATOM 5289 O O . SER D 1 120 ? -14.114 -13.244 -19.827 1.00 18.17 119 SER D O 1
ATOM 5292 N N . THR D 1 121 ? -15.056 -11.522 -20.936 1.00 17.47 120 THR D N 1
ATOM 5293 C CA . THR D 1 121 ? -14.560 -11.948 -22.256 1.00 17.56 120 THR D CA 1
ATOM 5294 C C . THR D 1 121 ? -13.123 -11.421 -22.393 1.00 16.43 120 THR D C 1
ATOM 5295 O O . THR D 1 121 ? -12.881 -10.281 -22.058 1.00 18.46 120 THR D O 1
ATOM 5299 N N . LEU D 1 122 ? -12.177 -12.258 -22.819 1.00 16.58 121 LEU D N 1
ATOM 5300 C CA . LEU D 1 122 ? -10.779 -11.830 -23.034 1.00 16.09 121 LEU D CA 1
ATOM 5301 C C . LEU D 1 122 ? -10.467 -11.757 -24.509 1.00 15.60 121 LEU D C 1
ATOM 5302 O O . LEU D 1 122 ? -10.665 -12.744 -25.227 1.00 16.21 121 LEU D O 1
ATOM 5307 N N . ILE D 1 123 ? -9.972 -10.594 -24.936 1.00 14.99 122 ILE D N 1
ATOM 5308 C CA . ILE D 1 123 ? -9.492 -10.379 -26.315 1.00 14.59 122 ILE D CA 1
ATOM 5309 C C . ILE D 1 123 ? -7.994 -10.190 -26.198 1.00 15.83 122 ILE D C 1
ATOM 5310 O O . ILE D 1 123 ? -7.545 -9.255 -25.531 1.00 16.36 122 ILE D O 1
ATOM 5315 N N . GLY D 1 124 ? -7.219 -11.054 -26.859 1.00 12.63 123 GLY D N 1
ATOM 5316 C CA . GLY D 1 124 ? -5.765 -11.016 -26.806 1.00 14.58 123 GLY D CA 1
ATOM 5317 C C . GLY D 1 124 ? -5.211 -10.418 -28.087 1.00 15.16 123 GLY D C 1
ATOM 5318 O O . GLY D 1 124 ? -5.344 -11.040 -29.150 1.00 16.72 123 GLY D O 1
ATOM 5319 N N . VAL D 1 125 ? -4.577 -9.240 -27.992 1.00 14.52 124 VAL D N 1
ATOM 5320 C CA . VAL D 1 125 ? -4.072 -8.493 -29.170 1.00 14.63 124 VAL D CA 1
ATOM 5321 C C . VAL D 1 125 ? -2.549 -8.665 -29.183 1.00 13.87 124 VAL D C 1
ATOM 5322 O O . VAL D 1 125 ? -1.843 -7.981 -28.438 1.00 14.21 124 VAL D O 1
ATOM 5326 N N . THR D 1 126 ? -2.063 -9.580 -30.035 1.00 14.31 125 THR D N 1
ATOM 5327 C CA . THR D 1 126 ? -0.646 -9.971 -30.050 1.00 15.68 125 THR D CA 1
ATOM 5328 C C . THR D 1 126 ? -0.224 -10.512 -31.406 1.00 17.13 125 THR D C 1
ATOM 5329 O O . THR D 1 126 ? -1.091 -10.879 -32.214 1.00 18.03 125 THR D O 1
ATOM 5333 N N . GLU D 1 127 ? 1.082 -10.511 -31.669 1.00 17.47 126 GLU D N 1
ATOM 5334 C CA . GLU D 1 127 ? 1.619 -11.084 -32.927 1.00 18.86 126 GLU D CA 1
ATOM 5335 C C . GLU D 1 127 ? 1.873 -12.587 -32.809 1.00 19.99 126 GLU D C 1
ATOM 5336 O O . GLU D 1 127 ? 1.908 -13.288 -33.826 1.00 21.91 126 GLU D O 1
ATOM 5342 N N . ASN D 1 128 ? 2.091 -13.067 -31.577 1.00 21.34 127 ASN D N 1
ATOM 5343 C CA . ASN D 1 128 ? 2.501 -14.445 -31.319 1.00 21.66 127 ASN D CA 1
ATOM 5344 C C . ASN D 1 128 ? 1.303 -15.385 -31.054 1.00 20.55 127 ASN D C 1
ATOM 5345 O O . ASN D 1 128 ? 0.672 -15.280 -30.004 1.00 21.35 127 ASN D O 1
ATOM 5350 N N . PRO D 1 129 ? 0.981 -16.307 -32.004 1.00 21.04 128 PRO D N 1
ATOM 5351 C CA . PRO D 1 129 ? -0.125 -17.262 -31.748 1.00 20.89 128 PRO D CA 1
ATOM 5352 C C . PRO D 1 129 ? 0.174 -18.329 -30.652 1.00 21.27 128 PRO D C 1
ATOM 5353 O O . PRO D 1 129 ? -0.759 -18.948 -30.147 1.00 23.71 128 PRO D O 1
ATOM 5357 N N . ASP D 1 130 ? 1.454 -18.550 -30.338 1.00 21.67 129 ASP D N 1
ATOM 5358 C CA . ASP D 1 130 ? 1.918 -19.481 -29.291 1.00 22.88 129 ASP D CA 1
ATOM 5359 C C . ASP D 1 130 ? 2.008 -18.842 -27.886 1.00 21.85 129 ASP D C 1
ATOM 5360 O O . ASP D 1 130 ? 2.395 -19.512 -26.921 1.00 21.59 129 ASP D O 1
ATOM 5365 N N . SER D 1 131 ? 1.693 -17.551 -27.775 1.00 20.83 130 SER D N 1
ATOM 5366 C CA . SER D 1 131 ? 1.781 -16.838 -26.506 1.00 19.61 130 SER D CA 1
ATOM 5367 C C . SER D 1 131 ? 0.622 -17.170 -25.561 1.00 19.76 130 SER D C 1
ATOM 5368 O O . SER D 1 131 ? -0.451 -17.639 -25.987 1.00 19.91 130 SER D O 1
ATOM 5371 N N . VAL D 1 132 ? 0.851 -16.892 -24.280 1.00 19.18 131 VAL D N 1
ATOM 5372 C CA . VAL D 1 132 ? -0.155 -17.107 -23.236 1.00 18.75 131 VAL D CA 1
ATOM 5373 C C . VAL D 1 132 ? -1.401 -16.280 -23.547 1.00 17.85 131 VAL D C 1
ATOM 5374 O O . VAL D 1 132 ? -2.512 -16.803 -23.484 1.00 18.55 131 VAL D O 1
ATOM 5378 N N . ILE D 1 133 ? -1.210 -15.013 -23.935 1.00 17.82 132 ILE D N 1
ATOM 5379 C CA . ILE D 1 133 ? -2.329 -14.115 -24.245 1.00 18.02 132 ILE D CA 1
ATOM 5380 C C . ILE D 1 133 ? -3.194 -14.646 -25.395 1.00 18.30 132 ILE D C 1
ATOM 5381 O O . ILE D 1 133 ? -4.426 -14.625 -25.293 1.00 18.56 132 ILE D O 1
ATOM 5386 N N . ALA D 1 134 ? -2.532 -15.139 -26.450 1.00 18.72 133 ALA D N 1
ATOM 5387 C CA . ALA D 1 134 ? -3.201 -15.747 -27.608 1.00 18.91 133 ALA D CA 1
ATOM 5388 C C . ALA D 1 134 ? -4.002 -16.996 -27.220 1.00 17.75 133 ALA D C 1
ATOM 5389 O O . ALA D 1 134 ? -5.179 -17.111 -27.560 1.00 18.50 133 ALA D O 1
ATOM 5391 N N . LYS D 1 135 ? -3.344 -17.898 -26.504 1.00 18.72 134 LYS D N 1
ATOM 5392 C CA . LYS D 1 135 ? -3.929 -19.191 -26.061 1.00 19.69 134 LYS D CA 1
ATOM 5393 C C . LYS D 1 135 ? -5.082 -19.063 -25.074 1.00 19.55 134 LYS D C 1
ATOM 5394 O O . LYS D 1 135 ? -6.068 -19.820 -25.153 1.00 20.00 134 LYS D O 1
ATOM 5400 N N . GLU D 1 136 ? -4.956 -18.121 -24.141 1.00 19.17 135 GLU D N 1
ATOM 5401 C CA . GLU D 1 136 ? -5.976 -17.898 -23.098 1.00 19.08 135 GLU D CA 1
ATOM 5402 C C . GLU D 1 136 ? -7.146 -17.022 -23.563 1.00 18.82 135 GLU D C 1
ATOM 5403 O O . GLU D 1 136 ? -8.197 -17.021 -22.938 1.00 18.55 135 GLU D O 1
ATOM 5409 N N . ALA D 1 137 ? -6.977 -16.298 -24.669 1.00 16.21 136 ALA D N 1
ATOM 5410 C CA . ALA D 1 137 ? -8.013 -15.400 -25.140 1.00 17.00 136 ALA D CA 1
ATOM 5411 C C . ALA D 1 137 ? -9.279 -16.090 -25.641 1.00 17.56 136 ALA D C 1
ATOM 5412 O O . ALA D 1 137 ? -9.214 -17.170 -26.243 1.00 16.74 136 ALA D O 1
ATOM 5414 N N . ASP D 1 138 ? -10.426 -15.471 -25.373 1.00 18.45 137 ASP D N 1
ATOM 5415 C CA . ASP D 1 138 ? -11.689 -15.928 -25.961 1.00 17.47 137 ASP D CA 1
ATOM 5416 C C . ASP D 1 138 ? -11.682 -15.538 -27.447 1.00 16.90 137 ASP D C 1
ATOM 5417 O O . ASP D 1 138 ? -12.168 -16.311 -28.275 1.00 20.28 137 ASP D O 1
ATOM 5422 N N . ILE D 1 139 ? -11.134 -14.352 -27.750 1.00 16.94 138 ILE D N 1
ATOM 5423 C CA . ILE D 1 139 ? -10.898 -13.881 -29.116 1.00 16.01 138 ILE D CA 1
ATOM 5424 C C . ILE D 1 139 ? -9.412 -13.566 -29.247 1.00 16.01 138 ILE D C 1
ATOM 5425 O O . ILE D 1 139 ? -8.912 -12.596 -28.652 1.00 16.07 138 ILE D O 1
ATOM 5430 N N . PHE D 1 140 ? -8.693 -14.387 -30.011 1.00 17.40 139 PHE D N 1
ATOM 5431 C CA . PHE D 1 140 ? -7.286 -14.113 -30.305 1.00 16.74 139 PHE D CA 1
ATOM 5432 C C . PHE D 1 140 ? -7.313 -13.187 -31.549 1.00 16.93 139 PHE D C 1
ATOM 5433 O O . PHE D 1 140 ? -7.811 -13.578 -32.632 1.00 16.62 139 PHE D O 1
ATOM 5441 N N . PHE D 1 141 ? -6.782 -11.974 -31.360 1.00 17.17 140 PHE D N 1
ATOM 5442 C CA . PHE D 1 141 ? -6.778 -10.895 -32.354 1.00 16.71 140 PHE D CA 1
ATOM 5443 C C . PHE D 1 141 ? -5.341 -10.703 -32.838 1.00 15.59 140 PHE D C 1
ATOM 5444 O O . PHE D 1 141 ? -4.598 -9.909 -32.277 1.00 15.15 140 PHE D O 1
ATOM 5452 N N . PRO D 1 142 ? -4.927 -11.475 -33.870 1.00 16.64 141 PRO D N 1
ATOM 5453 C CA . PRO D 1 142 ? -3.575 -11.322 -34.367 1.00 16.13 141 PRO D CA 1
ATOM 5454 C C . PRO D 1 142 ? -3.343 -9.982 -35.038 1.00 16.63 141 PRO D C 1
ATOM 5455 O O . PRO D 1 142 ? -4.231 -9.448 -35.684 1.00 15.96 141 PRO D O 1
ATOM 5459 N N . VAL D 1 143 ? -2.185 -9.399 -34.765 1.00 18.09 142 VAL D N 1
ATOM 5460 C CA . VAL D 1 143 ? -1.734 -8.197 -35.483 1.00 16.73 142 VAL D CA 1
ATOM 5461 C C . VAL D 1 143 ? -0.221 -8.216 -35.436 1.00 15.78 142 VAL D C 1
ATOM 5462 O O . VAL D 1 143 ? 0.365 -8.626 -34.432 1.00 13.75 142 VAL D O 1
ATOM 5466 N N . SER D 1 144 ? 0.409 -7.826 -36.541 1.00 13.90 143 SER D N 1
ATOM 5467 C CA . SER D 1 144 ? 1.860 -7.790 -36.600 1.00 13.47 143 SER D CA 1
ATOM 5468 C C . SER D 1 144 ? 2.327 -6.853 -37.671 1.00 15.23 143 SER D C 1
ATOM 5469 O O . SER D 1 144 ? 1.511 -6.361 -38.469 1.00 16.03 143 SER D O 1
ATOM 5472 N N . VAL D 1 145 ? 3.629 -6.587 -37.631 1.00 15.46 144 VAL D N 1
ATOM 5473 C CA . VAL D 1 145 ? 4.347 -5.814 -38.640 1.00 15.83 144 VAL D CA 1
ATOM 5474 C C . VAL D 1 145 ? 5.623 -6.591 -39.016 1.00 18.26 144 VAL D C 1
ATOM 5475 O O . VAL D 1 145 ? 6.242 -7.230 -38.170 1.00 19.52 144 VAL D O 1
ATOM 5479 N N . SER D 1 146 ? 5.998 -6.494 -40.295 1.00 19.70 145 SER D N 1
ATOM 5480 C CA A SER D 1 146 ? 7.151 -7.207 -40.852 0.50 21.80 145 SER D CA 1
ATOM 5481 C CA B SER D 1 146 ? 7.159 -7.208 -40.845 0.50 21.69 145 SER D CA 1
ATOM 5482 C C . SER D 1 146 ? 8.466 -6.442 -40.695 1.00 23.29 145 SER D C 1
ATOM 5483 O O . SER D 1 146 ? 9.543 -7.066 -40.593 1.00 25.70 145 SER D O 1
ATOM 5488 N N . LYS D 1 147 ? 8.389 -5.108 -40.717 1.00 23.81 146 LYS D N 1
ATOM 5489 C CA . LYS D 1 147 ? 9.574 -4.244 -40.617 1.00 24.64 146 LYS D CA 1
ATOM 5490 C C . LYS D 1 147 ? 9.303 -3.001 -39.750 1.00 25.37 146 LYS D C 1
ATOM 5491 O O . LYS D 1 147 ? 8.347 -2.259 -39.993 1.00 26.80 146 LYS D O 1
ATOM 5497 N N . GLU D 1 148 ? 10.141 -2.800 -38.731 1.00 23.73 147 GLU D N 1
ATOM 5498 C CA . GLU D 1 148 ? 10.048 -1.645 -37.815 1.00 23.08 147 GLU D CA 1
ATOM 5499 C C . GLU D 1 148 ? 11.003 -0.567 -38.308 1.00 21.67 147 GLU D C 1
ATOM 5500 O O . GLU D 1 148 ? 12.123 -0.899 -38.718 1.00 22.35 147 GLU D O 1
ATOM 5506 N N . PRO D 1 149 ? 10.587 0.720 -38.275 1.00 20.28 148 PRO D N 1
ATOM 5507 C CA . PRO D 1 149 ? 11.465 1.759 -38.814 1.00 19.36 148 PRO D CA 1
ATOM 5508 C C . PRO D 1 149 ? 12.706 2.121 -38.008 1.00 18.19 148 PRO D C 1
ATOM 5509 O O . PRO D 1 149 ? 13.631 2.651 -38.616 1.00 19.73 148 PRO D O 1
ATOM 5513 N N . ASP D 1 150 ? 12.748 1.854 -36.690 1.00 19.13 149 ASP D N 1
ATOM 5514 C CA . ASP D 1 150 ? 13.914 2.281 -35.888 1.00 18.69 149 ASP D CA 1
ATOM 5515 C C . ASP D 1 150 ? 15.160 1.408 -36.142 1.00 19.32 149 ASP D C 1
ATOM 5516 O O . ASP D 1 150 ? 15.019 0.206 -36.444 1.00 21.22 149 ASP D O 1
ATOM 5521 N N . PRO D 1 151 ? 16.370 1.986 -35.981 1.00 21.89 150 PRO D N 1
ATOM 5522 C CA . PRO D 1 151 ? 17.626 1.251 -36.250 1.00 23.63 150 PRO D CA 1
ATOM 5523 C C . PRO D 1 151 ? 17.922 0.018 -35.373 1.00 24.29 150 PRO D C 1
ATOM 5524 O O . PRO D 1 151 ? 18.762 -0.792 -35.766 1.00 24.04 150 PRO D O 1
ATOM 5528 N N . PHE D 1 152 ? 17.267 -0.091 -34.212 1.00 24.42 151 PHE D N 1
ATOM 5529 C CA A PHE D 1 152 ? 17.426 -1.227 -33.283 0.50 25.14 151 PHE D CA 1
ATOM 5530 C CA B PHE D 1 152 ? 17.461 -1.243 -33.327 0.50 25.31 151 PHE D CA 1
ATOM 5531 C C . PHE D 1 152 ? 16.338 -2.270 -33.432 1.00 25.87 151 PHE D C 1
ATOM 5532 O O . PHE D 1 152 ? 16.493 -3.361 -32.922 1.00 25.16 151 PHE D O 1
ATOM 5547 N N . ASN D 1 153 ? 15.237 -1.922 -34.127 1.00 27.39 152 ASN D N 1
ATOM 5548 C CA . ASN D 1 153 ? 14.046 -2.784 -34.264 1.00 29.28 152 ASN D CA 1
ATOM 5549 C C . ASN D 1 153 ? 13.515 -3.076 -32.835 1.00 29.12 152 ASN D C 1
ATOM 5550 O O . ASN D 1 153 ? 13.224 -4.232 -32.509 1.00 30.58 152 ASN D O 1
ATOM 5568 N N . LEU D 1 155 ? 11.744 0.043 -30.882 1.00 25.12 154 LEU D N 1
ATOM 5569 C CA . LEU D 1 155 ? 10.746 1.062 -30.468 1.00 24.82 154 LEU D CA 1
ATOM 5570 C C . LEU D 1 155 ? 9.279 0.634 -30.654 1.00 23.48 154 LEU D C 1
ATOM 5571 O O . LEU D 1 155 ? 8.393 1.217 -30.033 1.00 24.33 154 LEU D O 1
ATOM 5576 N N . ALA D 1 156 ? 9.036 -0.361 -31.504 1.00 21.86 155 ALA D N 1
ATOM 5577 C CA . ALA D 1 156 ? 7.678 -0.872 -31.792 1.00 20.83 155 ALA D CA 1
ATOM 5578 C C . ALA D 1 156 ? 6.682 0.206 -32.290 1.00 20.15 155 ALA D C 1
ATOM 5579 O O . ALA D 1 156 ? 5.483 0.123 -32.006 1.00 19.71 155 ALA D O 1
ATOM 5581 N N . THR D 1 157 ? 7.190 1.206 -33.023 1.00 17.09 156 THR D N 1
ATOM 5582 C CA . THR D 1 157 ? 6.385 2.331 -33.547 1.00 16.50 156 THR D CA 1
ATOM 5583 C C . THR D 1 157 ? 5.369 1.844 -34.558 1.00 14.24 156 THR D C 1
ATOM 5584 O O . THR D 1 157 ? 4.195 2.178 -34.462 1.00 15.45 156 THR D O 1
ATOM 5588 N N . ALA D 1 158 ? 5.837 1.079 -35.542 1.00 16.00 157 ALA D N 1
ATOM 5589 C CA . ALA D 1 158 ? 4.934 0.518 -36.567 1.00 13.42 157 ALA D CA 1
ATOM 5590 C C . ALA D 1 158 ? 3.935 -0.475 -35.953 1.00 13.29 157 ALA D C 1
ATOM 5591 O O . ALA D 1 158 ? 2.746 -0.512 -36.354 1.00 13.63 157 ALA D O 1
ATOM 5593 N N . SER D 1 159 ? 4.418 -1.258 -34.985 1.00 16.33 158 SER D N 1
ATOM 5594 C CA . SER D 1 159 ? 3.571 -2.237 -34.275 1.00 14.22 158 SER D CA 1
ATOM 5595 C C . SER D 1 159 ? 2.423 -1.518 -33.534 1.00 15.45 158 SER D C 1
ATOM 5596 O O . SER D 1 159 ? 1.283 -1.945 -33.591 1.00 14.62 158 SER D O 1
ATOM 5599 N N . THR D 1 160 ? 2.760 -0.430 -32.842 1.00 14.67 159 THR D N 1
ATOM 5600 C CA . THR D 1 160 ? 1.762 0.368 -32.112 1.00 14.96 159 THR D CA 1
ATOM 5601 C C . THR D 1 160 ? 0.720 0.974 -33.085 1.00 16.29 159 THR D C 1
ATOM 5602 O O . THR D 1 160 ? -0.490 0.931 -32.815 1.00 15.32 159 THR D O 1
ATOM 5619 N N . ALA D 1 162 ? -0.122 -0.126 -36.070 1.00 14.94 161 ALA D N 1
ATOM 5620 C CA . ALA D 1 162 ? -0.908 -1.251 -36.591 1.00 14.92 161 ALA D CA 1
ATOM 5621 C C . ALA D 1 162 ? -2.028 -1.637 -35.607 1.00 14.79 161 ALA D C 1
ATOM 5622 O O . ALA D 1 162 ? -3.192 -1.838 -36.005 1.00 15.01 161 ALA D O 1
ATOM 5624 N N . VAL D 1 163 ? -1.702 -1.683 -34.320 1.00 15.85 162 VAL D N 1
ATOM 5625 C CA . VAL D 1 163 ? -2.694 -2.003 -33.287 1.00 14.63 162 VAL D CA 1
ATOM 5626 C C . VAL D 1 163 ? -3.791 -0.932 -33.205 1.00 12.99 162 VAL D C 1
ATOM 5627 O O . VAL D 1 163 ? -4.974 -1.256 -33.196 1.00 15.63 162 VAL D O 1
ATOM 5631 N N . ILE D 1 164 ? -3.393 0.336 -33.200 1.00 11.98 163 ILE D N 1
ATOM 5632 C CA . ILE D 1 164 ? -4.313 1.494 -33.156 1.00 12.83 163 ILE D CA 1
ATOM 5633 C C . ILE D 1 164 ? -5.200 1.483 -34.402 1.00 14.72 163 ILE D C 1
ATOM 5634 O O . ILE D 1 164 ? -6.412 1.551 -34.292 1.00 15.45 163 ILE D O 1
ATOM 5639 N N . ALA D 1 165 ? -4.564 1.347 -35.568 1.00 15.00 164 ALA D N 1
ATOM 5640 C CA . ALA D 1 165 ? -5.280 1.289 -36.852 1.00 12.43 164 ALA D CA 1
ATOM 5641 C C . ALA D 1 165 ? -6.298 0.159 -36.875 1.00 11.63 164 ALA D C 1
ATOM 5642 O O . ALA D 1 165 ? -7.448 0.360 -37.349 1.00 13.93 164 ALA D O 1
ATOM 5644 N N . SER D 1 166 ? -5.904 -1.010 -36.355 1.00 14.59 165 SER D N 1
ATOM 5645 C CA . SER D 1 166 ? -6.795 -2.172 -36.326 1.00 15.04 165 SER D CA 1
ATOM 5646 C C . SER D 1 166 ? -8.105 -1.830 -35.600 1.00 15.15 165 SER D C 1
ATOM 5647 O O . SER D 1 166 ? -9.204 -2.051 -36.124 1.00 14.93 165 SER D O 1
ATOM 5650 N N . PHE D 1 167 ? -7.977 -1.226 -34.423 1.00 15.26 166 PHE D N 1
ATOM 5651 C CA . PHE D 1 167 ? -9.159 -0.857 -33.623 1.00 14.26 166 PHE D CA 1
ATOM 5652 C C . PHE D 1 167 ? -9.904 0.371 -34.120 1.00 14.99 166 PHE D C 1
ATOM 5653 O O . PHE D 1 167 ? -11.122 0.448 -33.956 1.00 14.16 166 PHE D O 1
ATOM 5661 N N . ASP D 1 168 ? -9.201 1.313 -34.770 1.00 13.78 167 ASP D N 1
ATOM 5662 C CA . ASP D 1 168 ? -9.862 2.454 -35.417 1.00 15.47 167 ASP D CA 1
ATOM 5663 C C . ASP D 1 168 ? -10.886 1.927 -36.436 1.00 14.16 167 ASP D C 1
ATOM 5664 O O . ASP D 1 168 ? -12.006 2.411 -36.474 1.00 15.84 167 ASP D O 1
ATOM 5669 N N . ALA D 1 169 ? -10.480 0.940 -37.231 1.00 14.43 168 ALA D N 1
ATOM 5670 C CA . ALA D 1 169 ? -11.404 0.286 -38.187 1.00 14.48 168 ALA D CA 1
ATOM 5671 C C . ALA D 1 169 ? -12.569 -0.438 -37.505 1.00 15.02 168 ALA D C 1
ATOM 5672 O O . ALA D 1 169 ? -13.704 -0.377 -38.022 1.00 16.87 168 ALA D O 1
ATOM 5674 N N . VAL D 1 170 ? -12.300 -1.127 -36.387 1.00 16.66 169 VAL D N 1
ATOM 5675 C CA . VAL D 1 170 ? -13.362 -1.800 -35.599 1.00 15.24 169 VAL D CA 1
ATOM 5676 C C . VAL D 1 170 ? -14.369 -0.749 -35.141 1.00 15.14 169 VAL D C 1
ATOM 5677 O O . VAL D 1 170 ? -15.590 -0.948 -35.221 1.00 17.49 169 VAL D O 1
ATOM 5681 N N . ILE D 1 171 ? -13.835 0.360 -34.623 1.00 14.15 170 ILE D N 1
ATOM 5682 C CA . ILE D 1 171 ? -14.640 1.461 -34.081 1.00 15.82 170 ILE D CA 1
ATOM 5683 C C . ILE D 1 171 ? -15.442 2.169 -35.166 1.00 16.28 170 ILE D C 1
ATOM 5684 O O . ILE D 1 171 ? -16.643 2.363 -35.008 1.00 14.33 170 ILE D O 1
ATOM 5689 N N . VAL D 1 172 ? -14.786 2.523 -36.272 1.00 16.43 171 VAL D N 1
ATOM 5690 C CA . VAL D 1 172 ? -15.457 3.130 -37.428 1.00 16.04 171 VAL D CA 1
ATOM 5691 C C . VAL D 1 172 ? -16.623 2.220 -37.922 1.00 14.19 171 VAL D C 1
ATOM 5692 O O . VAL D 1 172 ? -17.723 2.708 -38.081 1.00 14.28 171 VAL D O 1
ATOM 5696 N N . CYS D 1 173 ? -16.354 0.921 -38.089 1.00 14.80 172 CYS D N 1
ATOM 5697 C CA . CYS D 1 173 ? -17.358 -0.085 -38.491 1.00 15.46 172 CYS D CA 1
ATOM 5698 C C . CYS D 1 173 ? -18.526 -0.120 -37.524 1.00 15.04 172 CYS D C 1
ATOM 5699 O O . CYS D 1 173 ? -19.688 -0.121 -37.953 1.00 15.28 172 CYS D O 1
ATOM 5702 N N . LEU D 1 174 ? -18.222 -0.061 -36.220 1.00 15.57 173 LEU D N 1
ATOM 5703 C CA . LEU D 1 174 ? -19.254 -0.020 -35.185 1.00 13.77 173 LEU D CA 1
ATOM 5704 C C . LEU D 1 174 ? -20.248 1.147 -35.293 1.00 14.46 173 LEU D C 1
ATOM 5705 O O . LEU D 1 174 ? -21.424 0.960 -34.941 1.00 15.53 173 LEU D O 1
ATOM 5718 N N . THR D 1 176 ? -21.551 2.349 -37.976 1.00 18.41 175 THR D N 1
ATOM 5719 C CA . THR D 1 176 ? -22.555 1.855 -38.910 1.00 17.56 175 THR D CA 1
ATOM 5720 C C . THR D 1 176 ? -23.316 0.655 -38.350 1.00 18.23 175 THR D C 1
ATOM 5721 O O . THR D 1 176 ? -24.553 0.617 -38.437 1.00 18.10 175 THR D O 1
ATOM 5725 N N . TYR D 1 177 ? -22.590 -0.305 -37.762 1.00 16.88 176 TYR D N 1
ATOM 5726 C CA . TYR D 1 177 ? -23.182 -1.529 -37.170 1.00 17.64 176 TYR D CA 1
ATOM 5727 C C . TYR D 1 177 ? -24.292 -1.207 -36.173 1.00 17.80 176 TYR D C 1
ATOM 5728 O O . TYR D 1 177 ? -25.361 -1.813 -36.216 1.00 18.40 176 TYR D O 1
ATOM 5745 N N . ASN D 1 179 ? -25.678 1.977 -35.744 1.00 19.19 178 ASN D N 1
ATOM 5746 C CA . ASN D 1 179 ? -26.483 3.143 -36.171 1.00 22.03 178 ASN D CA 1
ATOM 5747 C C . ASN D 1 179 ? -26.222 4.384 -35.287 1.00 21.23 178 ASN D C 1
ATOM 5748 O O . ASN D 1 179 ? -27.167 5.066 -34.827 1.00 20.23 178 ASN D O 1
ATOM 5753 N N . TYR D 1 180 ? -24.937 4.644 -35.038 1.00 20.31 179 TYR D N 1
ATOM 5754 C CA . TYR D 1 180 ? -24.491 5.767 -34.212 1.00 19.37 179 TYR D CA 1
ATOM 5755 C C . TYR D 1 180 ? -24.849 7.108 -34.865 1.00 20.58 179 TYR D C 1
ATOM 5756 O O . TYR D 1 180 ? -24.742 7.250 -36.074 1.00 20.51 179 TYR D O 1
ATOM 5765 N N . THR D 1 181 ? -25.296 8.070 -34.049 1.00 21.64 180 THR D N 1
ATOM 5766 C CA . THR D 1 181 ? -25.756 9.379 -34.532 1.00 21.22 180 THR D CA 1
ATOM 5767 C C . THR D 1 181 ? -24.931 10.584 -34.050 1.00 21.51 180 THR D C 1
ATOM 5768 O O . THR D 1 181 ? -24.267 10.531 -33.003 1.00 21.45 180 THR D O 1
ATOM 5772 N N . LYS D 1 182 ? -25.020 11.676 -34.818 1.00 21.84 181 LYS D N 1
ATOM 5773 C CA . LYS D 1 182 ? -24.365 12.947 -34.490 1.00 22.35 181 LYS D CA 1
ATOM 5774 C C . LYS D 1 182 ? -24.994 13.561 -33.232 1.00 23.19 181 LYS D C 1
ATOM 5775 O O . LYS D 1 182 ? -24.328 14.296 -32.505 1.00 23.38 181 LYS D O 1
ATOM 5777 N N . GLU D 1 183 ? -26.275 13.250 -33.000 1.00 21.07 182 GLU D N 1
ATOM 5778 C CA . GLU D 1 183 ? -27.010 13.662 -31.796 1.00 20.57 182 GLU D CA 1
ATOM 5779 C C . GLU D 1 183 ? -26.338 13.067 -30.547 1.00 20.24 182 GLU D C 1
ATOM 5780 O O . GLU D 1 183 ? -26.061 13.796 -29.606 1.00 21.54 182 GLU D O 1
ATOM 5786 N N . GLN D 1 184 ? -26.074 11.762 -30.562 1.00 19.30 183 GLN D N 1
ATOM 5787 C CA . GLN D 1 184 ? -25.341 11.090 -29.463 1.00 19.20 183 GLN D CA 1
ATOM 5788 C C . GLN D 1 184 ? -23.921 11.687 -29.324 1.00 19.30 183 GLN D C 1
ATOM 5789 O O . GLN D 1 184 ? -23.463 11.927 -28.214 1.00 18.12 183 GLN D O 1
ATOM 5795 N N . PHE D 1 185 ? -23.245 11.927 -30.457 1.00 19.30 184 PHE D N 1
ATOM 5796 C CA . PHE D 1 185 ? -21.868 12.494 -30.473 1.00 19.91 184 PHE D CA 1
ATOM 5797 C C . PHE D 1 185 ? -21.848 13.886 -29.809 1.00 20.31 184 PHE D C 1
ATOM 5798 O O . PHE D 1 185 ? -21.005 14.146 -28.921 1.00 17.89 184 PHE D O 1
ATOM 5806 N N . SER D 1 186 ? -22.799 14.745 -30.197 1.00 19.87 185 SER D N 1
ATOM 5807 C CA . SER D 1 186 ? -22.957 16.118 -29.646 1.00 20.52 185 SER D CA 1
ATOM 5808 C C . SER D 1 186 ? -23.050 16.171 -28.101 1.00 18.85 185 SER D C 1
ATOM 5809 O O . SER D 1 186 ? -22.494 17.064 -27.484 1.00 19.87 185 SER D O 1
ATOM 5812 N N . VAL D 1 187 ? -23.770 15.213 -27.517 1.00 17.06 186 VAL D N 1
ATOM 5813 C CA . VAL D 1 187 ? -23.908 15.092 -26.040 1.00 17.34 186 VAL D CA 1
ATOM 5814 C C . VAL D 1 187 ? -22.558 14.921 -25.337 1.00 17.93 186 VAL D C 1
ATOM 5815 O O . VAL D 1 187 ? -22.292 15.591 -24.322 1.00 19.69 186 VAL D O 1
ATOM 5819 N N . ILE D 1 188 ? -21.743 14.008 -25.867 1.00 16.15 187 ILE D N 1
ATOM 5820 C CA . ILE D 1 188 ? -20.422 13.685 -25.291 1.00 15.22 187 ILE D CA 1
ATOM 5821 C C . ILE D 1 188 ? -19.241 14.477 -25.869 1.00 18.05 187 ILE D C 1
ATOM 5822 O O . ILE D 1 188 ? -18.138 14.304 -25.380 1.00 18.07 187 ILE D O 1
ATOM 5827 N N . HIS D 1 189 ? -19.486 15.349 -26.873 1.00 20.58 188 HIS D N 1
ATOM 5828 C CA A HIS D 1 189 ? -18.457 16.218 -27.473 0.50 21.47 188 HIS D CA 1
ATOM 5829 C CA B HIS D 1 189 ? -18.438 16.207 -27.447 0.50 21.52 188 HIS D CA 1
ATOM 5830 C C . HIS D 1 189 ? -18.895 17.696 -27.461 1.00 22.64 188 HIS D C 1
ATOM 5831 O O . HIS D 1 189 ? -18.883 18.354 -28.501 1.00 23.79 188 HIS D O 1
ATOM 5844 N N . PRO D 1 190 ? -19.301 18.251 -26.279 1.00 24.51 189 PRO D N 1
ATOM 5845 C CA . PRO D 1 190 ? -19.669 19.688 -26.278 1.00 26.41 189 PRO D CA 1
ATOM 5846 C C . PRO D 1 190 ? -18.481 20.643 -26.556 1.00 27.38 189 PRO D C 1
ATOM 5847 O O . PRO D 1 190 ? -18.711 21.783 -26.967 1.00 28.96 189 PRO D O 1
ATOM 5851 N N . GLY D 1 191 ? -17.238 20.184 -26.335 1.00 27.88 190 GLY D N 1
ATOM 5852 C CA . GLY D 1 191 ? -16.036 20.982 -26.604 1.00 28.67 190 GLY D CA 1
ATOM 5853 C C . GLY D 1 191 ? -15.606 20.862 -28.059 1.00 29.81 190 GLY D C 1
ATOM 5854 O O . GLY D 1 191 ? -14.638 21.498 -28.481 1.00 29.79 190 GLY D O 1
#

CATH classification: 3.40.50.10490

Radius of gyration: 24.46 Å; Cα contacts (8 Å, |Δi|>4): 1802; chains: 4; bounding box: 57×56×65 Å

Secondary structure (DSSP, 8-state):
-HHHHHHHHHHHHHHHHHHHHTHHHHS-HHHHHHHHHHHHH-SS-EEEE--THHHHHHHHHHHHHHHTT--EEE--HHHHTTTGGGG--TT-EEEEE-SSS--HHHHTTHHHHHHHTPEEEEEES-TTSHHHHH-SEEEE---S---STT---TTT--HHHHHHHHHHH------HHHHHHH-----/--HHHHHHHHHHHHHHHHHHHHTHHHHS-HHHHHHHHHHHHH-SS-EEEE--THHHHHHHHHHHHHHHTT--EEE--HHHHTTTGGGG--TT-EEEEE-SSS--HHHHTTHHHHHHHT-EEEEEES-TTSHHHHH-SEEEE---S---STT---TTT--HHHHHHHHHHH------HHHHHHH---/--HHHHHHHHHHHHHHHHHHHHTHHHHS-HHHHHHHHHHHHH-SS-EEEEE-THHHHHHHHHHHHHHHTT--EEE--HHHHTTTGGGG--TT-EEEEE-SSS--HHHHTTHHHHHHHT-EEEEEES-TTSHHHHH-SEEEE---S--SSTT---TTT--HHHHHHHHHHH------HHHHHHH----/--HHHHHHHHHHHHHHHHHHHHTHHHHS-HHHHHHHHHHHHH-SS-EEEEE-THHHHHHHHHHHHHHHTT--EEE--HHHHTTTGGGG--TT-EEEEE-SSS--HHHHTTHHHHHHHT-EEEEEES-TTSHHHHH-SEEEE---S--SSTT---TTT--HHHHHHHHHHH------HHHHHHH---